Protein AF-A0A0S8IB74-F1 (afdb_monomer)

Solvent-accessible surface area (backbone atoms only — not comparable to full-atom values): 28590 Å² total; per-residue (Å²): 116,49,22,33,34,47,32,39,36,61,22,59,79,45,55,29,53,78,39,52,67,56,54,53,52,30,34,53,75,40,69,52,60,67,49,80,48,69,48,92,50,88,82,44,42,28,61,54,30,18,51,41,44,71,73,62,38,41,39,42,26,32,35,15,21,55,70,44,47,36,30,32,54,40,7,25,39,71,56,44,83,82,77,82,67,66,59,75,34,64,37,57,48,31,80,50,32,27,61,43,58,67,69,71,47,60,70,50,55,60,57,19,31,42,48,52,59,64,66,78,81,80,85,65,51,67,45,73,58,88,98,43,56,36,64,39,61,51,62,41,60,43,59,53,45,19,52,56,44,36,74,71,48,82,89,56,66,65,66,63,32,50,55,54,14,43,57,53,36,50,69,65,64,71,82,43,73,45,78,48,66,39,78,90,50,75,48,77,46,69,37,36,28,37,33,39,9,22,28,21,43,43,80,57,53,32,26,63,15,63,84,24,44,38,69,76,81,45,35,17,39,25,44,31,40,54,100,42,59,69,54,48,62,65,40,50,72,26,27,53,67,41,56,35,66,79,34,95,51,28,47,72,51,75,38,51,75,70,63,78,57,25,32,40,29,26,33,30,52,51,29,17,68,31,74,31,26,34,50,23,42,52,46,19,37,78,61,35,65,41,21,27,34,19,29,28,48,50,31,84,61,11,62,61,46,52,54,48,42,57,73,77,37,76,82,54,28,40,25,38,27,42,69,66,44,64,48,42,68,60,34,64,61,89,71,32,52,57,49,34,44,102,80,59,27,32,33,45,62,68,58,45,70,75,41,56,88,53,53,47,65,71,35,49,50,50,33,51,49,32,36,50,50,59,47,45,74,68,72,55,68,72,23,29,40,46,43,48,88,52,58,42,45,56,39,66,68,49,36,49,49,53,52,51,50,26,58,73,71,68,23,21,39,63,68,83,68,46,74,66,52,59,73,84,60,41,60,81,74,36,59,77,59,22,59,54,34,58,75,70,46,56,60,56,57,51,74,72,45,94,50,52,59,54,81,34,34,35,56,49,48,42,79,97,35,50,40,63,68,50,52,49,48,48,53,70,64,58,63,66,35,39,33,33,36,47,37,55,29,13,40,82,39,75,65,43,68,75,74,45,95,77,42,72,62,14,43,52,36,27,56,42,47,38,29,70,68,49,58,49,41,35,60,75,56,62,44,43,79,26,28,62,57,43,68,82,37,78,73,70,80,83,116

Radius of gyration: 29.4 Å; Cα contacts (8 Å, |Δi|>4): 1070; chains: 1; bounding box: 71×47×88 Å

pLDDT: mean 88.82, std 11.03, range [25.86, 98.81]

Nearest PDB structures (foldseek):
  2i5i-assembly1_A  TM=9.068E-01  e=2.191E-24  Enterococcus faecalis V583
  4wer-assembly1_A-2  TM=8.344E-01  e=2.782E-13  Enterococcus faecalis V583
  3t5p-assembly2_D  TM=8.132E-01  e=1.789E-13  Bacillus anthracis str. Sterne
  4wrr-assembly1_B  TM=8.168E-01  e=9.376E-13  Bacillus anthracis str. Sterne
  3s40-assembly5_B  TM=7.839E-01  e=1.922E-12  Bacillus anthracis str. Sterne

Structure (mmCIF, N/CA/C/O backbone):
data_AF-A0A0S8IB74-F1
#
_entry.id   AF-A0A0S8IB74-F1
#
loop_
_atom_site.group_PDB
_atom_site.id
_atom_site.type_symbol
_atom_site.label_atom_id
_atom_site.label_alt_id
_atom_site.label_comp_id
_atom_site.label_asym_id
_atom_site.label_entity_id
_atom_site.label_seq_id
_atom_site.pdbx_PDB_ins_code
_atom_site.Cartn_x
_atom_site.Cartn_y
_atom_site.Cartn_z
_atom_site.occupancy
_atom_site.B_iso_or_equiv
_atom_site.auth_seq_id
_atom_site.auth_comp_id
_atom_site.auth_asym_id
_atom_site.auth_atom_id
_atom_site.pdbx_PDB_model_num
ATOM 1 N N . MET A 1 1 ? -36.125 -7.338 5.557 1.00 63.91 1 MET A N 1
ATOM 2 C CA . MET A 1 1 ? -34.963 -7.997 6.182 1.00 63.91 1 MET A CA 1
ATOM 3 C C . MET A 1 1 ? -35.182 -7.928 7.674 1.00 63.91 1 MET A C 1
ATOM 5 O O . MET A 1 1 ? -35.582 -6.873 8.152 1.00 63.91 1 MET A O 1
ATOM 9 N N . THR A 1 2 ? -35.039 -9.052 8.365 1.00 90.50 2 THR A N 1
ATOM 10 C CA . THR A 1 2 ? -35.234 -9.134 9.815 1.00 90.50 2 THR A CA 1
ATOM 11 C C . THR A 1 2 ? -33.976 -8.607 10.505 1.00 90.50 2 THR A C 1
ATOM 13 O O . THR A 1 2 ? -32.862 -8.933 10.086 1.00 90.50 2 THR A O 1
ATOM 16 N N . ALA A 1 3 ? -34.134 -7.781 11.539 1.00 95.75 3 ALA A N 1
ATOM 17 C CA . ALA A 1 3 ? -33.002 -7.312 12.332 1.00 95.75 3 ALA A CA 1
ATOM 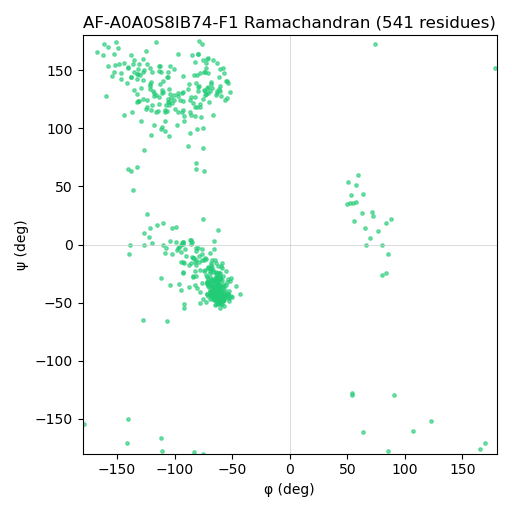18 C C . ALA A 1 3 ? -32.490 -8.434 13.251 1.00 95.75 3 ALA A C 1
ATOM 20 O O . ALA A 1 3 ? -33.287 -9.234 13.744 1.00 95.75 3 ALA A O 1
ATOM 21 N N . LYS A 1 4 ? -31.187 -8.478 13.547 1.00 97.62 4 LYS A N 1
ATOM 22 C CA . LYS A 1 4 ? -30.665 -9.319 14.640 1.00 97.62 4 LYS A CA 1
ATOM 23 C C . LYS A 1 4 ? -30.282 -8.441 15.816 1.00 97.62 4 LYS A C 1
ATOM 25 O O . LYS A 1 4 ? -29.470 -7.540 15.664 1.00 97.62 4 LYS A O 1
ATOM 30 N N . VAL A 1 5 ? -30.815 -8.720 16.996 1.00 97.69 5 VAL A N 1
ATOM 31 C CA . VAL A 1 5 ? -30.436 -8.050 18.241 1.00 97.69 5 VAL A CA 1
ATOM 32 C C . VAL A 1 5 ? -29.424 -8.918 18.973 1.00 97.69 5 VAL A C 1
ATOM 34 O O . VAL A 1 5 ? -29.765 -10.000 19.449 1.00 97.69 5 VAL A O 1
ATOM 37 N N . ILE A 1 6 ? -28.192 -8.425 19.090 1.00 96.75 6 ILE A N 1
ATOM 38 C CA . ILE A 1 6 ? -27.148 -9.027 19.918 1.00 96.75 6 ILE A CA 1
ATOM 39 C C . ILE A 1 6 ? -27.214 -8.367 21.294 1.00 96.75 6 ILE A C 1
ATOM 41 O O . ILE A 1 6 ? -26.858 -7.198 21.466 1.00 96.75 6 ILE A O 1
ATOM 45 N N . TYR A 1 7 ? -27.724 -9.101 22.278 1.00 94.19 7 TYR A N 1
ATOM 46 C CA . TYR A 1 7 ? -27.970 -8.583 23.616 1.00 94.19 7 TYR A CA 1
ATOM 47 C C . TYR A 1 7 ? -26.923 -9.074 24.618 1.00 94.19 7 TYR A C 1
ATOM 49 O O . TYR A 1 7 ? -26.769 -10.276 24.850 1.00 94.19 7 TYR A O 1
ATOM 57 N N . ASN A 1 8 ? -26.240 -8.123 25.263 1.00 87.81 8 ASN A N 1
ATOM 58 C CA . ASN A 1 8 ? -25.257 -8.405 26.301 1.00 87.81 8 ASN A CA 1
ATOM 59 C C . ASN A 1 8 ? -25.869 -8.242 27.710 1.00 87.81 8 ASN A C 1
ATOM 61 O O . ASN A 1 8 ? -25.974 -7.114 28.211 1.00 87.81 8 ASN A O 1
ATOM 65 N N . PRO A 1 9 ? -26.209 -9.337 28.419 1.00 81.25 9 PRO A N 1
ATOM 66 C CA . PRO A 1 9 ? -26.774 -9.246 29.765 1.00 81.25 9 PRO A CA 1
ATOM 67 C C . PRO A 1 9 ? -25.756 -8.750 30.804 1.00 81.25 9 PRO A C 1
ATOM 69 O O . PRO A 1 9 ? -26.146 -8.249 31.864 1.00 81.25 9 PRO A O 1
ATOM 72 N N . TYR A 1 10 ? -24.459 -8.857 30.505 1.00 74.50 10 TYR A N 1
ATOM 73 C CA . TYR A 1 10 ? -23.349 -8.446 31.363 1.00 74.50 10 TYR A CA 1
ATOM 74 C C . TYR A 1 10 ? -23.097 -6.933 31.325 1.00 74.50 10 TYR A C 1
ATOM 76 O O . TYR A 1 10 ? -22.429 -6.393 32.220 1.00 74.50 10 TYR A O 1
ATOM 84 N N . ALA A 1 11 ? -23.666 -6.225 30.343 1.00 66.19 11 ALA A N 1
ATOM 85 C CA . ALA A 1 11 ? -23.519 -4.784 30.210 1.00 66.19 11 ALA A CA 1
ATOM 86 C C . ALA A 1 11 ? -23.980 -4.038 31.479 1.00 66.19 11 ALA A C 1
ATOM 88 O O . ALA A 1 11 ? -24.857 -4.471 32.239 1.00 66.19 11 ALA A O 1
ATOM 89 N N . ALA A 1 12 ? -23.315 -2.913 31.755 1.00 62.88 12 ALA A N 1
ATOM 90 C CA . ALA A 1 12 ? -23.510 -2.123 32.971 1.00 62.88 12 ALA A CA 1
ATOM 91 C C . ALA A 1 12 ? -23.452 -2.950 34.279 1.00 62.88 12 ALA A C 1
ATOM 93 O O . ALA A 1 12 ? -24.154 -2.632 35.242 1.00 62.88 12 ALA A O 1
ATOM 94 N N . ARG A 1 13 ? -22.595 -3.986 34.333 1.00 60.03 13 ARG A N 1
ATOM 95 C CA . ARG A 1 13 ? -22.435 -4.919 35.468 1.00 60.03 13 ARG A CA 1
ATOM 96 C C . ARG A 1 13 ? -23.723 -5.655 35.819 1.00 60.03 13 ARG A C 1
ATOM 98 O O . ARG A 1 13 ? -24.206 -5.531 36.944 1.00 60.03 13 ARG A O 1
ATOM 105 N N . TRP A 1 14 ? -24.270 -6.406 34.870 1.00 60.03 14 TRP A N 1
ATOM 106 C CA . TRP A 1 14 ? -25.492 -7.201 35.059 1.00 60.03 14 TRP A CA 1
ATOM 107 C C . TRP A 1 14 ? -26.770 -6.389 35.291 1.00 60.03 14 TRP A C 1
ATOM 109 O O . TRP A 1 14 ? -27.846 -6.963 35.443 1.00 60.03 14 TRP A O 1
ATOM 119 N N . ASN A 1 15 ? -26.695 -5.053 35.309 1.00 62.41 15 ASN A N 1
ATOM 120 C CA . ASN A 1 15 ? -27.904 -4.235 35.318 1.00 62.41 15 ASN A CA 1
ATOM 121 C C . ASN A 1 15 ? -28.660 -4.392 33.998 1.00 62.41 15 ASN A C 1
ATOM 123 O O . ASN A 1 15 ? -29.887 -4.344 34.013 1.00 62.41 15 ASN A O 1
ATOM 127 N N . ALA A 1 16 ? -27.944 -4.634 32.891 1.00 67.06 16 ALA A N 1
ATOM 128 C CA . ALA A 1 16 ? -28.565 -4.931 31.613 1.00 67.06 16 ALA A CA 1
ATOM 129 C C . ALA A 1 16 ? -29.456 -6.170 31.699 1.00 67.06 16 ALA A C 1
ATOM 131 O O . ALA A 1 16 ? -30.579 -6.062 31.227 1.00 67.06 16 ALA A O 1
ATOM 132 N N . LEU A 1 17 ? -29.045 -7.259 32.375 1.00 66.81 17 LEU A N 1
ATOM 133 C CA . LEU A 1 17 ? -29.820 -8.508 32.539 1.00 66.81 17 LEU A CA 1
ATOM 134 C C . LEU A 1 17 ? -31.289 -8.282 32.948 1.00 66.81 17 LEU A C 1
ATOM 136 O O . LEU A 1 17 ? -32.179 -9.003 32.509 1.00 66.81 17 LEU A O 1
ATOM 140 N N . ARG A 1 18 ? -31.567 -7.267 33.777 1.00 71.88 18 ARG A N 1
ATOM 141 C CA . ARG A 1 18 ? -32.933 -6.939 34.235 1.00 71.88 18 ARG A CA 1
ATOM 142 C C . ARG A 1 18 ? -33.729 -6.069 33.257 1.00 71.88 18 ARG A C 1
ATOM 144 O O . ARG A 1 18 ? -34.929 -5.904 33.442 1.00 71.88 18 ARG A O 1
ATOM 151 N N . ARG A 1 19 ? -33.066 -5.510 32.244 1.00 83.06 19 ARG A N 1
ATOM 152 C CA . ARG A 1 19 ? -33.608 -4.594 31.229 1.00 83.06 19 ARG A CA 1
ATOM 153 C C . ARG A 1 19 ? -33.952 -5.284 29.908 1.00 83.06 19 ARG A C 1
ATOM 155 O O . ARG A 1 19 ? -34.399 -4.612 28.989 1.00 83.06 19 ARG A O 1
ATOM 162 N N . LYS A 1 20 ? -33.795 -6.609 29.790 1.00 88.56 20 LYS A N 1
ATOM 163 C CA . LYS A 1 20 ? -34.242 -7.348 28.595 1.00 88.56 20 LYS A CA 1
ATOM 164 C C . LYS A 1 20 ? -35.719 -7.080 28.243 1.00 88.56 20 LYS A C 1
ATOM 166 O O . LYS A 1 20 ? -35.965 -6.731 27.092 1.00 88.56 20 LYS A O 1
ATOM 171 N N . PRO A 1 21 ? -36.676 -7.109 29.199 1.00 91.12 21 PRO A N 1
ATOM 172 C CA . PRO A 1 21 ? -38.074 -6.805 28.884 1.00 91.12 21 PRO A CA 1
ATOM 173 C C . PRO A 1 21 ? -38.273 -5.376 28.365 1.00 91.12 21 PRO A C 1
ATOM 175 O O . PRO A 1 21 ? -39.120 -5.140 27.514 1.00 91.12 21 PRO A O 1
ATOM 178 N N . GLU A 1 22 ? -37.475 -4.423 28.858 1.00 91.19 22 GLU A N 1
ATOM 179 C CA . GLU A 1 22 ? -37.496 -3.029 28.402 1.00 91.19 22 GLU A CA 1
ATOM 180 C C . GLU A 1 22 ? -37.019 -2.930 26.946 1.00 91.19 22 GLU A C 1
ATOM 182 O O . GLU A 1 22 ? -37.673 -2.280 26.136 1.00 91.19 22 GLU A O 1
ATOM 187 N N . VAL A 1 23 ? -35.933 -3.625 26.584 1.00 93.31 23 VAL A N 1
ATOM 188 C CA . VAL A 1 23 ? -35.436 -3.709 25.198 1.00 93.31 23 VAL A CA 1
ATOM 189 C C . VAL A 1 23 ? -36.494 -4.308 24.27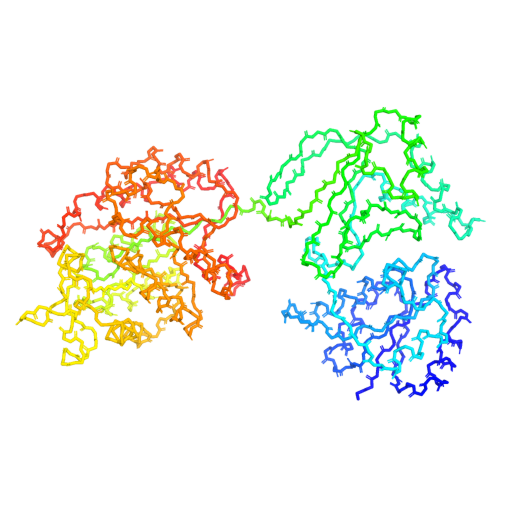0 1.00 93.31 23 VAL A C 1
ATOM 191 O O . VAL A 1 23 ? -36.826 -3.703 23.252 1.00 93.31 23 VAL A O 1
ATOM 194 N N . GLU A 1 24 ? -37.061 -5.458 24.641 1.00 94.19 24 GLU A N 1
ATOM 195 C CA . GLU A 1 24 ? -38.071 -6.157 23.838 1.00 94.19 24 GLU A CA 1
ATOM 196 C C . GLU A 1 24 ? -39.330 -5.305 23.643 1.00 94.19 24 GLU A C 1
ATOM 198 O O . GLU A 1 24 ? -39.788 -5.138 22.511 1.00 94.19 24 GLU A O 1
ATOM 203 N N . GLN A 1 25 ? -39.847 -4.711 24.726 1.00 94.25 25 GLN A N 1
ATOM 204 C CA . GLN A 1 25 ? -41.012 -3.825 24.690 1.00 94.25 25 GLN A CA 1
ATOM 205 C C . GLN A 1 25 ? -40.764 -2.619 23.784 1.00 94.25 25 GLN A C 1
ATOM 207 O O . GLN A 1 25 ? -41.651 -2.202 23.041 1.00 94.25 25 GLN A O 1
ATOM 212 N N . THR A 1 26 ? -39.560 -2.058 23.838 1.00 95.81 26 THR A N 1
ATOM 213 C CA . THR A 1 26 ? -39.219 -0.856 23.086 1.00 95.81 26 THR A CA 1
ATOM 214 C C . THR A 1 26 ? -39.086 -1.137 21.588 1.00 95.81 26 THR A C 1
ATOM 216 O O . THR A 1 26 ? -39.618 -0.385 20.772 1.00 95.81 26 THR A O 1
ATOM 219 N N . LEU A 1 27 ? -38.445 -2.248 21.215 1.00 96.00 27 LEU A N 1
ATOM 220 C CA . LEU A 1 27 ? -38.356 -2.696 19.821 1.00 96.00 27 LEU A CA 1
ATOM 221 C C . LEU A 1 27 ? -39.739 -3.030 19.242 1.00 96.00 27 LEU A C 1
ATOM 223 O O . LEU A 1 27 ? -40.054 -2.624 18.123 1.00 96.00 27 LEU A O 1
ATOM 227 N N . GLN A 1 28 ? -40.589 -3.704 20.025 1.00 95.31 28 GLN A N 1
ATOM 228 C CA . GLN A 1 28 ? -41.974 -4.004 19.644 1.00 95.31 28 GLN A CA 1
ATOM 229 C C . GLN A 1 28 ? -42.799 -2.727 19.458 1.00 95.31 28 GLN A C 1
ATOM 231 O O . GLN A 1 28 ? -43.502 -2.587 18.461 1.00 95.31 28 GLN A O 1
ATOM 236 N N . ALA A 1 29 ? -42.687 -1.767 20.382 1.00 95.31 29 ALA A N 1
ATOM 237 C CA . ALA A 1 29 ? -43.378 -0.483 20.286 1.00 95.31 29 ALA A CA 1
ATOM 238 C C . ALA A 1 29 ? -42.916 0.352 19.079 1.00 95.31 29 ALA A C 1
ATOM 240 O O . ALA A 1 29 ? -43.699 1.135 18.543 1.00 95.31 29 ALA A O 1
ATOM 241 N N . ALA A 1 30 ? -41.666 0.178 18.640 1.00 95.75 30 ALA A N 1
ATOM 242 C CA . ALA A 1 30 ? -41.127 0.792 17.430 1.00 95.75 30 ALA A CA 1
ATOM 243 C C . ALA A 1 30 ? -41.498 0.039 16.135 1.00 95.75 30 ALA A C 1
ATOM 245 O O . ALA A 1 30 ? -41.195 0.530 15.050 1.00 95.75 30 ALA A O 1
ATOM 246 N N . GLY A 1 31 ? -42.158 -1.124 16.226 1.00 95.19 31 GLY A N 1
ATOM 247 C CA . GLY A 1 31 ? -42.571 -1.922 15.068 1.00 95.19 31 GLY A CA 1
ATOM 248 C C . GLY A 1 31 ? -41.418 -2.623 14.346 1.00 95.19 31 GLY A C 1
ATOM 249 O O . GLY A 1 31 ? -41.533 -2.905 13.156 1.00 95.19 31 GLY A O 1
ATOM 250 N N . ILE A 1 32 ? -40.304 -2.880 15.036 1.00 95.50 32 ILE A N 1
ATOM 251 C CA . ILE A 1 32 ? -39.141 -3.557 14.454 1.00 95.50 32 ILE A CA 1
ATOM 252 C C . ILE A 1 32 ? -39.385 -5.068 14.482 1.00 95.50 32 ILE A C 1
ATOM 254 O O . ILE A 1 32 ? -39.664 -5.635 15.536 1.00 95.50 32 ILE A O 1
ATOM 258 N N . GLU A 1 33 ? -39.246 -5.726 13.332 1.00 95.25 33 GLU A N 1
ATOM 259 C CA . GLU A 1 33 ? -39.179 -7.185 13.244 1.00 95.25 33 GLU A CA 1
ATOM 260 C C . GLU A 1 33 ? -37.743 -7.635 13.538 1.00 95.25 33 GLU A C 1
ATOM 262 O O . GLU A 1 33 ? -36.809 -7.254 12.824 1.00 95.25 33 GLU A O 1
ATOM 267 N N . TYR A 1 34 ? -37.553 -8.417 14.602 1.00 96.25 34 TYR A N 1
ATOM 268 C CA . TYR A 1 34 ? -36.227 -8.827 15.049 1.00 96.25 34 TYR A CA 1
ATOM 269 C C . TYR A 1 34 ? -36.174 -10.273 15.533 1.00 96.25 34 TYR A C 1
ATOM 271 O O . TYR A 1 34 ? -37.144 -10.805 16.070 1.00 96.25 34 TYR A O 1
ATOM 279 N N . ASP A 1 35 ? -34.986 -10.857 15.410 1.00 96.75 35 ASP A N 1
ATOM 280 C CA . ASP A 1 35 ? -34.553 -12.027 16.165 1.00 96.75 35 ASP A CA 1
ATOM 281 C C . ASP A 1 35 ? -33.560 -11.581 17.248 1.00 96.75 35 ASP A C 1
ATOM 283 O O . ASP A 1 35 ? -32.666 -10.779 16.976 1.00 96.75 35 ASP A O 1
ATOM 287 N N . LEU A 1 36 ? -33.724 -12.053 18.484 1.00 96.25 36 LEU A N 1
ATOM 288 C CA . LEU A 1 36 ? -32.892 -11.656 19.620 1.00 96.25 36 LEU A CA 1
ATOM 289 C C . LEU A 1 36 ? -32.075 -12.840 20.109 1.00 96.25 36 LEU A C 1
ATOM 291 O O . LEU A 1 36 ? -32.620 -13.826 20.605 1.00 96.25 36 LEU A O 1
ATOM 295 N N . VAL A 1 37 ? -30.756 -12.671 20.087 1.00 95.19 37 VAL A N 1
ATOM 296 C CA . VAL A 1 37 ? -29.816 -13.597 20.709 1.00 95.19 37 VAL A CA 1
ATOM 297 C C . VAL A 1 37 ? -29.163 -12.943 21.919 1.00 95.19 37 VAL A C 1
ATOM 299 O O . VAL A 1 37 ? -28.741 -11.786 21.897 1.00 95.19 37 VAL A O 1
ATOM 302 N N . GLN A 1 38 ? -29.124 -13.689 23.017 1.00 93.44 38 GLN A N 1
ATOM 303 C CA . GLN A 1 38 ? -28.502 -13.263 24.260 1.00 93.44 38 GLN A CA 1
ATOM 304 C C . GLN A 1 38 ? -27.166 -13.980 24.420 1.00 93.44 38 GLN A C 1
ATOM 306 O O . GLN A 1 38 ? -27.126 -15.204 24.362 1.00 93.44 38 GLN A O 1
ATOM 311 N N . SER A 1 39 ? -26.109 -13.219 24.695 1.00 89.81 39 SER A N 1
ATOM 312 C CA . SER A 1 39 ? -24.796 -13.784 25.010 1.00 89.81 39 SER A CA 1
ATOM 313 C C . SER A 1 39 ? -24.847 -14.585 26.315 1.00 89.81 39 SER A C 1
ATOM 315 O O . SER A 1 39 ? -25.303 -14.065 27.341 1.00 89.81 39 SER A O 1
ATOM 317 N N . GLU A 1 40 ? -24.358 -15.824 26.306 1.00 86.00 40 GLU A N 1
ATOM 318 C CA . GLU A 1 40 ? -24.198 -16.643 27.512 1.00 86.00 40 GLU A CA 1
ATOM 319 C C . GLU A 1 40 ? -22.892 -16.329 28.226 1.00 86.00 40 GLU A C 1
ATOM 321 O O . GLU A 1 40 ? -22.834 -16.443 29.446 1.00 86.00 40 GLU A O 1
ATOM 326 N N . THR A 1 41 ? -21.871 -15.872 27.506 1.00 82.44 41 THR A N 1
ATOM 327 C CA . THR A 1 41 ? -20.594 -15.414 28.061 1.00 82.44 41 THR A CA 1
ATOM 328 C C . THR A 1 41 ? -20.155 -14.103 27.392 1.00 82.44 41 THR A C 1
ATOM 330 O O . THR A 1 41 ? -20.663 -13.773 26.319 1.00 82.44 41 THR A O 1
ATOM 333 N N . PRO A 1 42 ? -19.273 -13.289 28.007 1.00 72.38 42 PRO A N 1
ATOM 334 C CA . PRO A 1 42 ? -18.827 -12.028 27.402 1.00 72.38 42 PRO A CA 1
ATOM 335 C C . PRO A 1 42 ? -18.116 -12.188 26.048 1.00 72.38 42 PRO A C 1
ATOM 337 O O . PRO A 1 42 ? -18.219 -11.315 25.203 1.00 72.38 42 PRO A O 1
ATOM 340 N N . ASP A 1 43 ? -17.433 -13.307 25.832 1.00 80.62 43 ASP A N 1
ATOM 341 C CA . ASP A 1 43 ? -16.600 -13.606 24.662 1.00 80.62 43 ASP A CA 1
ATOM 342 C C . ASP A 1 43 ? -17.378 -14.043 23.407 1.00 80.62 43 ASP A C 1
ATOM 344 O O . ASP A 1 43 ? -16.808 -14.076 22.323 1.00 80.62 43 ASP A O 1
ATOM 348 N N . GLN A 1 44 ? -18.681 -14.318 23.512 1.00 93.12 44 GLN A N 1
ATOM 349 C CA . GLN A 1 44 ? -19.496 -14.809 22.388 1.00 93.12 44 GLN A CA 1
ATOM 350 C C . GLN A 1 44 ? -19.989 -13.720 21.425 1.00 93.12 44 GLN A C 1
ATOM 352 O O . GLN A 1 44 ? -20.493 -14.033 20.349 1.00 93.12 44 GLN A O 1
ATOM 357 N N . ILE A 1 45 ? -19.903 -12.441 21.795 1.00 95.06 45 ILE A N 1
ATOM 358 C CA . ILE A 1 45 ? -20.592 -11.360 21.068 1.00 95.06 45 ILE A CA 1
ATOM 359 C C . ILE A 1 45 ? -20.071 -11.208 19.637 1.00 95.06 45 ILE A C 1
ATOM 361 O O . ILE A 1 45 ? -20.868 -11.003 18.720 1.00 95.06 45 ILE A O 1
ATOM 365 N N . VAL A 1 46 ? -18.759 -11.364 19.447 1.00 95.50 46 VAL A N 1
ATOM 366 C CA . VAL A 1 46 ? -18.112 -11.294 18.131 1.00 95.50 46 VAL A CA 1
ATOM 367 C C . VAL A 1 46 ? -18.638 -12.401 17.213 1.00 95.50 46 VAL A C 1
ATOM 369 O O . VAL A 1 46 ? -19.115 -12.113 16.118 1.00 95.50 46 VAL A O 1
ATOM 372 N N . ASP A 1 47 ? -18.632 -13.648 17.685 1.00 95.88 47 ASP A N 1
ATOM 373 C CA . ASP A 1 47 ? -19.037 -14.815 16.892 1.00 95.88 47 ASP A CA 1
ATOM 374 C C . ASP A 1 47 ? -20.541 -14.792 16.565 1.00 95.88 47 ASP A C 1
ATOM 376 O O . ASP A 1 47 ? -20.964 -15.163 15.466 1.00 95.88 47 ASP A O 1
ATOM 380 N N . LEU A 1 48 ? -21.367 -14.305 17.500 1.00 97.00 48 LEU A N 1
ATOM 381 C CA . LEU A 1 48 ? -22.805 -14.119 17.290 1.00 97.00 48 LEU A CA 1
ATOM 382 C C . LEU A 1 48 ? -23.096 -13.061 16.218 1.00 97.00 48 LEU A C 1
ATOM 384 O O . LEU A 1 48 ? -23.982 -13.261 15.384 1.00 97.00 48 LEU A O 1
ATOM 388 N N . ALA A 1 49 ? -22.368 -11.943 16.236 1.00 96.75 49 ALA A N 1
ATOM 389 C CA . ALA A 1 49 ? -22.513 -10.886 15.241 1.00 96.75 49 ALA A CA 1
ATOM 390 C C . ALA A 1 49 ? -22.018 -11.333 13.857 1.00 96.75 49 ALA A C 1
ATOM 392 O O . ALA A 1 49 ? -22.709 -11.090 12.868 1.00 96.75 49 ALA A O 1
ATOM 393 N N . GLU A 1 50 ? -20.884 -12.039 13.794 1.00 95.88 50 GLU A N 1
ATOM 394 C CA . GLU A 1 50 ? -20.368 -12.619 12.550 1.00 95.88 50 GLU A CA 1
ATOM 395 C C . GLU A 1 50 ? -21.382 -13.583 11.927 1.00 95.88 50 GLU A C 1
ATOM 397 O O . GLU A 1 50 ? -21.740 -13.450 10.756 1.00 95.88 50 GLU A O 1
ATOM 402 N N . THR A 1 51 ? -21.892 -14.528 12.722 1.00 96.56 51 THR A N 1
ATOM 403 C CA . THR A 1 51 ? -22.872 -15.517 12.257 1.00 96.56 51 THR A CA 1
ATOM 404 C C . THR A 1 51 ? -24.127 -14.829 11.726 1.00 96.56 51 THR A C 1
ATOM 406 O O . THR A 1 51 ? -24.569 -15.119 10.617 1.00 96.56 51 THR A O 1
ATOM 409 N N . ALA A 1 52 ? -24.667 -13.860 12.469 1.00 96.31 52 ALA A N 1
ATOM 410 C CA . ALA A 1 52 ? -25.861 -13.133 12.056 1.00 96.31 52 ALA A CA 1
ATOM 411 C C . ALA A 1 52 ? -25.660 -12.336 10.756 1.00 96.31 52 ALA A C 1
ATOM 413 O O . ALA A 1 52 ? -26.561 -12.294 9.918 1.00 96.31 52 ALA A O 1
ATOM 414 N N . ALA A 1 53 ? -24.489 -11.726 10.567 1.00 94.44 53 ALA A N 1
ATOM 415 C CA . ALA A 1 53 ? -24.158 -11.037 9.324 1.00 94.44 53 ALA A CA 1
ATOM 416 C C . ALA A 1 53 ? -24.080 -12.014 8.141 1.00 94.44 53 ALA A C 1
ATOM 418 O O . ALA A 1 53 ? -24.700 -11.768 7.107 1.00 94.44 53 ALA A O 1
ATOM 419 N N . ARG A 1 54 ? -23.402 -13.160 8.308 1.00 94.00 54 ARG A N 1
ATOM 420 C CA . ARG A 1 54 ? -23.311 -14.210 7.274 1.00 94.00 54 ARG A CA 1
ATOM 421 C C . ARG A 1 54 ? -24.670 -14.830 6.930 1.00 94.00 54 ARG A C 1
ATOM 423 O O . ARG A 1 54 ? -24.892 -15.223 5.790 1.00 94.00 54 ARG A O 1
ATOM 430 N N . GLU A 1 55 ? -25.588 -14.887 7.891 1.00 94.38 55 GLU A N 1
ATOM 431 C CA . GLU A 1 55 ? -26.977 -15.327 7.693 1.00 94.38 55 GLU A CA 1
ATOM 432 C C . GLU A 1 55 ? -27.866 -14.271 7.002 1.00 94.38 55 GLU A C 1
ATOM 434 O O . GLU A 1 55 ? -29.026 -14.549 6.693 1.00 94.38 55 GLU A O 1
ATOM 439 N N . GLY A 1 56 ? -27.346 -13.068 6.733 1.00 92.81 56 GLY A N 1
ATOM 440 C CA . GLY A 1 56 ? -28.048 -12.013 5.997 1.00 92.81 56 GLY A CA 1
ATOM 441 C C . GLY A 1 56 ? -28.991 -11.152 6.843 1.00 92.81 56 GLY A C 1
ATOM 442 O O . GLY A 1 56 ? -29.872 -10.483 6.293 1.00 92.81 56 GLY A O 1
ATOM 443 N N . PHE A 1 57 ? -28.841 -11.146 8.173 1.00 95.88 57 PHE A N 1
ATOM 444 C CA . PHE A 1 57 ? -29.608 -10.239 9.031 1.00 95.88 57 PHE A CA 1
ATOM 445 C C . PHE A 1 57 ? -29.176 -8.785 8.825 1.00 95.88 57 PHE A C 1
ATOM 447 O O . PHE A 1 57 ? -27.991 -8.474 8.715 1.00 95.88 57 PHE A O 1
ATOM 454 N N . SER A 1 58 ? -30.148 -7.869 8.802 1.00 92.94 58 SER A N 1
ATOM 455 C CA . SER A 1 58 ? -29.877 -6.441 8.625 1.00 92.94 58 SER A CA 1
ATOM 456 C C . SER A 1 58 ? -31.049 -5.582 9.119 1.00 92.94 58 SER A C 1
ATOM 458 O O . SER A 1 58 ? -32.184 -5.813 8.687 1.00 92.94 58 SER A O 1
ATOM 460 N N . PRO A 1 59 ? -30.815 -4.578 9.987 1.00 95.81 59 PRO A N 1
ATOM 461 C CA . PRO A 1 59 ? -29.541 -4.260 10.640 1.00 95.81 59 PRO A CA 1
ATOM 462 C C . PRO A 1 59 ? -29.147 -5.284 11.716 1.00 95.81 59 PRO A C 1
ATOM 464 O O . PRO A 1 59 ? -30.000 -5.985 12.270 1.00 95.81 59 PRO A O 1
ATOM 467 N N . ILE A 1 60 ? -27.860 -5.312 12.067 1.00 97.81 60 ILE A N 1
ATOM 468 C CA . ILE A 1 60 ? -27.407 -5.914 13.328 1.00 97.81 60 ILE A CA 1
ATOM 469 C C . ILE A 1 60 ? -27.511 -4.837 14.412 1.00 97.81 60 ILE A C 1
ATOM 471 O O . ILE A 1 60 ? -26.989 -3.738 14.258 1.00 97.81 60 ILE A O 1
ATOM 475 N N . ILE A 1 61 ? -28.229 -5.115 15.496 1.00 98.00 61 ILE A N 1
ATOM 476 C CA . ILE A 1 61 ? -28.510 -4.186 16.593 1.00 98.00 61 ILE A CA 1
ATOM 477 C C . ILE A 1 61 ? -27.706 -4.617 17.822 1.00 98.00 61 ILE A C 1
ATOM 479 O O . ILE A 1 61 ? -27.979 -5.659 18.417 1.00 98.00 61 ILE A O 1
ATOM 483 N N . ALA A 1 62 ? -26.753 -3.791 18.244 1.00 97.12 62 ALA A N 1
ATOM 484 C CA . ALA A 1 62 ? -25.980 -3.996 19.460 1.00 97.12 62 ALA A CA 1
ATOM 485 C C . ALA A 1 62 ? -26.721 -3.417 20.678 1.00 97.12 62 ALA A C 1
ATOM 487 O O . ALA A 1 62 ? -26.854 -2.198 20.829 1.00 97.12 62 ALA A O 1
ATOM 488 N N . ALA A 1 63 ? -27.198 -4.288 21.570 1.00 95.88 63 ALA A N 1
ATOM 489 C CA . ALA A 1 63 ? -27.863 -3.904 22.813 1.00 95.88 63 ALA A CA 1
ATOM 490 C C . ALA A 1 63 ? -26.925 -4.112 24.009 1.00 95.88 63 ALA A C 1
ATOM 492 O O . ALA A 1 63 ? -26.842 -5.199 24.590 1.00 95.88 63 ALA A O 1
ATOM 493 N N . GLY A 1 64 ? -26.208 -3.050 24.383 1.00 92.69 64 GLY A N 1
ATOM 494 C CA . GLY A 1 64 ? -25.126 -3.120 25.363 1.00 92.69 64 GLY A CA 1
ATOM 495 C C . GLY A 1 64 ? -24.467 -1.770 25.643 1.00 92.69 64 GLY A C 1
ATOM 496 O O . GLY A 1 64 ? -25.099 -0.724 25.533 1.00 92.69 64 GLY A O 1
ATOM 497 N N . GLY A 1 65 ? -23.208 -1.801 26.078 1.00 89.88 65 GLY A N 1
ATOM 498 C CA . GLY A 1 65 ? -22.367 -0.602 26.203 1.00 89.88 65 GLY A CA 1
ATOM 499 C C . GLY A 1 65 ? -21.224 -0.613 25.192 1.00 89.88 65 GLY A C 1
ATOM 500 O O . GLY A 1 65 ? -21.196 -1.475 24.322 1.00 89.88 65 GLY A O 1
ATOM 501 N N . ASP A 1 66 ? -20.245 0.271 25.380 1.00 88.56 66 ASP A N 1
ATOM 502 C CA . ASP A 1 66 ? -19.132 0.490 24.438 1.00 88.56 66 ASP A CA 1
ATOM 503 C C . ASP A 1 66 ? -18.411 -0.805 24.026 1.00 88.56 66 ASP A C 1
ATOM 505 O O . ASP A 1 66 ? -18.221 -1.058 22.843 1.00 88.56 66 ASP A O 1
ATOM 509 N N . GLY A 1 67 ? -18.119 -1.696 24.983 1.00 88.31 67 GLY A N 1
ATOM 510 C CA . GLY A 1 67 ? -17.502 -2.994 24.672 1.00 88.31 67 GLY A CA 1
ATOM 511 C C . GLY A 1 67 ? -18.359 -3.881 23.761 1.00 88.31 67 GLY A C 1
ATOM 512 O O . GLY A 1 67 ? -17.835 -4.524 22.866 1.00 88.31 67 GLY A O 1
ATOM 513 N N . THR A 1 68 ? -19.685 -3.854 23.929 1.00 93.00 68 THR A N 1
ATOM 514 C CA . THR A 1 68 ? -20.616 -4.605 23.067 1.00 93.00 68 THR A CA 1
ATOM 515 C C . THR A 1 68 ? -20.679 -4.020 21.664 1.00 93.00 68 THR A C 1
ATOM 517 O O . THR A 1 68 ? -20.805 -4.774 20.708 1.00 93.00 68 THR A O 1
ATOM 520 N N . PHE A 1 69 ? -20.594 -2.694 21.526 1.00 94.56 69 PHE A N 1
ATOM 521 C CA . PHE A 1 69 ? -20.561 -2.053 20.211 1.00 94.56 69 PHE A CA 1
ATOM 522 C C . PHE A 1 69 ? -19.294 -2.467 19.461 1.00 94.56 69 PHE A C 1
ATOM 524 O O . PHE A 1 69 ? -19.397 -2.981 18.350 1.00 94.56 69 PHE A O 1
ATOM 531 N N . GLY A 1 70 ? -18.132 -2.374 20.117 1.00 93.69 70 GLY A N 1
ATOM 532 C CA . GLY A 1 70 ? -16.856 -2.810 19.551 1.00 93.69 70 GLY A CA 1
ATOM 533 C C . GLY A 1 70 ? -16.832 -4.296 19.178 1.00 93.69 70 GLY A C 1
ATOM 534 O O . GLY A 1 70 ? -16.388 -4.647 18.088 1.00 93.69 70 GLY A O 1
ATOM 535 N N . GLU A 1 71 ? -17.348 -5.183 20.032 1.00 95.44 71 GLU A N 1
ATOM 536 C CA . GLU A 1 71 ? -17.414 -6.623 19.740 1.00 95.44 71 GLU A CA 1
ATOM 537 C C . GLU A 1 71 ? -18.338 -6.936 18.554 1.00 95.44 71 GLU A C 1
ATOM 539 O O . GLU A 1 71 ? -17.968 -7.725 17.686 1.00 95.44 71 GLU A O 1
ATOM 544 N N . VAL A 1 72 ? -19.504 -6.284 18.464 1.00 96.56 72 VAL A N 1
ATOM 545 C CA . VAL A 1 72 ? -20.402 -6.447 17.310 1.00 96.56 72 VAL A CA 1
ATOM 546 C C . VAL A 1 72 ? -19.738 -5.940 16.031 1.00 96.56 72 VAL A C 1
ATOM 548 O O . VAL A 1 72 ? -19.770 -6.644 15.027 1.00 96.56 72 VAL A O 1
ATOM 551 N N . VAL A 1 73 ? -19.087 -4.772 16.062 1.00 96.00 73 VAL A N 1
ATOM 552 C CA . VAL A 1 73 ? -18.344 -4.227 14.910 1.00 96.00 73 VAL A CA 1
ATOM 553 C C . VAL A 1 73 ? -17.239 -5.184 14.452 1.00 96.00 73 VAL A C 1
ATOM 555 O O . VAL A 1 73 ? -17.096 -5.415 13.255 1.00 96.00 73 VAL A O 1
ATOM 558 N N . ASN A 1 74 ? -16.504 -5.803 15.379 1.00 95.50 74 ASN A N 1
ATOM 559 C CA . ASN A 1 74 ? -15.499 -6.810 15.027 1.00 95.50 74 ASN A CA 1
ATOM 560 C C . ASN A 1 74 ? -16.127 -8.073 14.419 1.00 95.50 74 ASN A C 1
ATOM 562 O O . ASN A 1 74 ? -15.556 -8.641 13.494 1.00 95.50 74 ASN A O 1
ATOM 566 N N . GLY A 1 75 ? -17.301 -8.505 14.889 1.00 95.44 75 GLY A N 1
ATOM 567 C CA . GLY A 1 75 ? -18.019 -9.635 14.291 1.00 95.44 75 GLY A CA 1
ATOM 568 C C . GLY A 1 75 ? -18.477 -9.341 12.863 1.00 95.44 75 GLY A C 1
ATOM 569 O O . GLY A 1 75 ? -18.281 -10.160 11.967 1.00 95.44 75 GLY A O 1
ATOM 570 N N . LEU A 1 76 ? -18.999 -8.135 12.626 1.00 95.38 76 LEU A N 1
ATOM 571 C CA . LEU A 1 76 ? -19.325 -7.662 11.280 1.00 95.38 76 LEU A CA 1
ATOM 572 C C . LEU A 1 76 ? -18.082 -7.633 10.374 1.00 95.38 76 LEU A C 1
ATOM 574 O O . LEU A 1 76 ? -18.138 -8.127 9.253 1.00 95.38 76 LEU A O 1
ATOM 578 N N . HIS A 1 77 ? -16.951 -7.127 10.875 1.00 93.56 77 HIS A N 1
ATOM 579 C CA . HIS A 1 77 ? -15.690 -7.075 10.126 1.00 93.56 77 HIS A CA 1
ATOM 580 C C . HIS A 1 77 ? -15.114 -8.462 9.804 1.00 93.56 77 HIS A C 1
ATOM 582 O O . HIS A 1 77 ? -14.479 -8.653 8.772 1.00 93.56 77 HIS A O 1
ATOM 588 N N . ARG A 1 78 ? -15.337 -9.465 10.661 1.00 92.44 78 ARG A N 1
ATOM 589 C CA . ARG A 1 78 ? -14.963 -10.854 10.350 1.00 92.44 78 ARG A CA 1
ATOM 590 C C . ARG A 1 78 ? -15.849 -11.471 9.274 1.00 92.44 78 ARG A C 1
ATOM 592 O O . ARG A 1 78 ? -15.367 -12.291 8.493 1.00 92.44 78 ARG A O 1
ATOM 599 N N . ALA A 1 79 ? -17.130 -11.102 9.240 1.00 90.88 79 ALA A N 1
ATOM 600 C CA . ALA A 1 79 ? -18.059 -11.583 8.224 1.00 90.88 79 ALA A CA 1
ATOM 601 C C . ALA A 1 79 ? -17.682 -11.070 6.828 1.00 90.88 79 ALA A C 1
ATOM 603 O O . ALA A 1 79 ? -17.761 -11.843 5.870 1.00 90.88 79 ALA A O 1
ATOM 604 N N . ASP A 1 80 ? -17.236 -9.815 6.752 1.00 85.88 80 ASP A N 1
ATOM 605 C CA . ASP A 1 80 ? -16.798 -9.150 5.531 1.00 85.88 80 ASP A CA 1
ATOM 606 C C . ASP A 1 80 ? -15.609 -8.216 5.818 1.00 85.88 80 ASP A C 1
ATOM 608 O O . ASP A 1 80 ? -15.742 -7.207 6.516 1.00 85.88 80 ASP A O 1
ATOM 612 N N . GLN A 1 81 ? -14.430 -8.578 5.305 1.00 74.00 81 GLN A N 1
ATOM 613 C CA . GLN A 1 81 ? -13.211 -7.781 5.472 1.00 74.00 81 GLN A CA 1
ATOM 614 C C . GLN A 1 81 ? -13.072 -6.691 4.403 1.00 74.00 81 GLN A C 1
ATOM 616 O O . GLN A 1 81 ? -12.276 -5.771 4.595 1.00 74.00 81 GLN A O 1
ATOM 621 N N . GLU A 1 82 ? -13.837 -6.778 3.311 1.00 60.53 82 GLU A N 1
ATOM 622 C CA . GLU A 1 82 ? -13.701 -5.929 2.132 1.00 60.53 82 GLU A CA 1
ATOM 623 C C . GLU A 1 82 ? -15.005 -5.162 1.882 1.00 60.53 82 GLU A C 1
ATOM 625 O O . GLU A 1 82 ? -15.927 -5.627 1.222 1.00 60.53 82 GLU A O 1
ATOM 630 N N . GLY A 1 83 ? -15.076 -3.931 2.398 1.00 65.62 83 GLY A N 1
ATOM 631 C CA . GLY A 1 83 ? -16.159 -3.000 2.087 1.00 65.62 83 GLY A CA 1
ATOM 632 C C . GLY A 1 83 ? -16.938 -2.505 3.303 1.00 65.62 83 GLY A C 1
ATOM 633 O O . GLY A 1 83 ? -16.410 -2.329 4.399 1.00 65.62 83 GLY A O 1
ATOM 634 N N . VAL A 1 84 ? -18.213 -2.175 3.082 1.00 78.06 84 VAL A N 1
ATOM 635 C CA . VAL A 1 84 ? -19.072 -1.527 4.082 1.00 78.06 84 VAL A CA 1
ATOM 636 C C . VAL A 1 84 ? -19.864 -2.585 4.848 1.00 78.06 84 VAL A C 1
ATOM 638 O O . VAL A 1 84 ? -20.783 -3.180 4.294 1.00 78.06 84 VAL A O 1
ATOM 641 N N . LEU A 1 85 ? -19.577 -2.720 6.148 1.00 82.00 85 LEU A N 1
ATOM 642 C CA . LEU A 1 85 ? -20.040 -3.771 7.078 1.00 82.00 85 LEU A CA 1
ATOM 643 C C . LEU A 1 85 ? -21.565 -3.868 7.347 1.00 82.00 85 LEU A C 1
ATOM 645 O O . LEU A 1 85 ? -22.003 -4.537 8.283 1.00 82.00 85 LEU A O 1
ATOM 649 N N . GLY A 1 86 ? -22.397 -3.197 6.553 1.00 86.06 86 GLY A N 1
ATOM 650 C CA . GLY A 1 86 ? -23.841 -3.103 6.761 1.00 86.06 86 GLY A CA 1
ATOM 651 C C . GLY A 1 86 ? -24.245 -2.174 7.923 1.00 86.06 86 GLY A C 1
ATOM 652 O O . GLY A 1 86 ? -23.406 -1.638 8.647 1.00 86.06 86 GLY A O 1
ATOM 653 N N . PRO A 1 87 ? -25.553 -1.901 8.089 1.00 93.25 87 PRO A N 1
ATOM 654 C CA . PRO A 1 87 ? -26.031 -0.965 9.100 1.00 93.2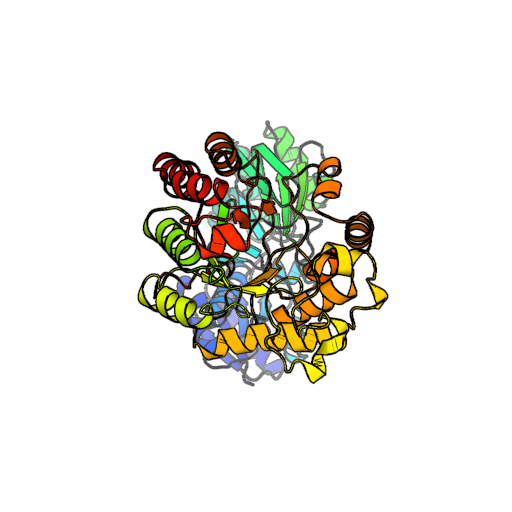5 87 PRO A CA 1
ATOM 655 C C . PRO A 1 87 ? -25.994 -1.560 10.518 1.00 93.25 87 PRO A C 1
ATOM 657 O O . PRO A 1 87 ? -26.629 -2.580 10.798 1.00 93.25 87 PRO A O 1
ATOM 660 N N . LEU A 1 88 ? -25.323 -0.849 11.429 1.00 96.00 88 LEU A N 1
ATOM 661 C CA . LEU A 1 88 ? -25.327 -1.103 12.871 1.00 96.00 88 LEU A CA 1
ATOM 662 C C . LEU A 1 88 ? -26.417 -0.271 13.567 1.00 96.00 88 LEU A C 1
ATOM 664 O O . LEU A 1 88 ? -26.421 0.959 13.500 1.00 96.00 88 LEU A O 1
ATOM 668 N N . GLY A 1 89 ? -27.322 -0.935 14.283 1.00 96.50 89 GLY A N 1
ATOM 669 C CA . GLY A 1 89 ? -28.231 -0.303 15.240 1.00 96.50 89 GLY A CA 1
ATOM 670 C C . GLY A 1 89 ? -27.640 -0.309 16.650 1.00 96.50 89 GLY A C 1
ATOM 671 O O . GLY A 1 89 ? -26.980 -1.268 17.040 1.00 96.50 89 GLY A O 1
ATOM 672 N N . ILE A 1 90 ? -27.898 0.732 17.444 1.00 96.50 90 ILE A N 1
ATOM 673 C CA . ILE A 1 90 ? -27.378 0.832 18.816 1.00 96.50 90 ILE A CA 1
ATOM 674 C C . ILE A 1 90 ? -28.525 1.020 19.807 1.00 96.50 90 ILE A C 1
ATOM 676 O O . ILE A 1 90 ? -29.293 1.974 19.703 1.00 96.50 90 ILE A O 1
ATOM 680 N N . LEU A 1 91 ? -28.598 0.136 20.804 1.00 96.12 91 LEU A N 1
ATOM 681 C CA . LEU A 1 91 ? -29.437 0.296 21.990 1.00 96.12 91 LEU A CA 1
ATOM 682 C C . LEU A 1 91 ? -28.539 0.520 23.222 1.00 96.12 91 LEU A C 1
ATOM 684 O O . LEU A 1 91 ? -27.965 -0.440 23.751 1.00 96.12 91 LEU A O 1
ATOM 688 N N . PRO A 1 92 ? -28.394 1.776 23.687 1.00 92.94 92 PRO A N 1
ATOM 689 C CA . PRO A 1 92 ? -27.426 2.142 24.717 1.00 92.94 92 PRO A CA 1
ATOM 690 C C . PRO A 1 92 ? -27.871 1.702 26.118 1.00 92.9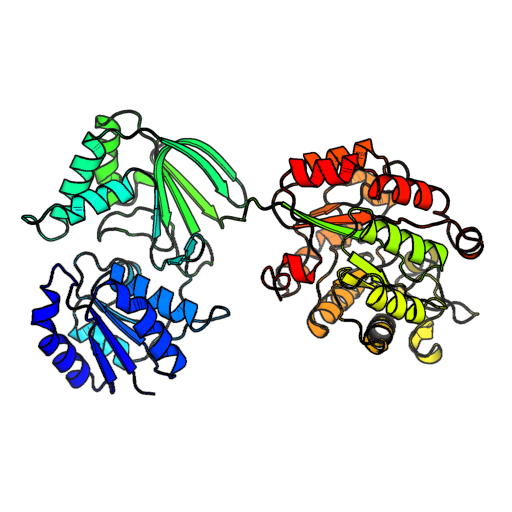4 92 PRO A C 1
ATOM 692 O O . PRO A 1 92 ? -28.667 2.346 26.801 1.00 92.94 92 PRO A O 1
ATOM 695 N N . LEU A 1 93 ? -27.311 0.586 26.580 1.00 90.25 93 LEU A N 1
ATOM 696 C CA . LEU A 1 93 ? -27.481 0.042 27.931 1.00 90.25 93 LEU A CA 1
ATOM 697 C C . LEU A 1 93 ? -26.269 0.313 28.836 1.00 90.25 93 LEU A C 1
ATOM 699 O O . LEU A 1 93 ? -26.325 0.031 30.037 1.00 90.25 93 LEU A O 1
ATOM 703 N N . GLY A 1 94 ? -25.174 0.828 28.271 1.00 82.94 94 GLY A N 1
ATOM 704 C CA . GLY A 1 94 ? -23.937 1.164 28.969 1.00 82.94 94 GLY A CA 1
ATOM 705 C C . GLY A 1 94 ? -24.014 2.446 29.801 1.00 82.94 94 GLY A C 1
ATOM 706 O O . GLY A 1 94 ? -25.048 3.103 29.911 1.00 82.94 94 GLY A O 1
ATOM 707 N N . THR A 1 95 ? -22.895 2.783 30.451 1.00 79.75 95 THR A N 1
ATOM 708 C CA . THR A 1 95 ? -22.783 3.981 31.307 1.00 79.75 95 THR A CA 1
ATOM 709 C C . THR A 1 95 ? -22.208 5.188 30.567 1.00 79.75 95 THR A C 1
ATOM 711 O O . THR A 1 95 ? -22.661 6.295 30.839 1.00 79.75 95 THR A O 1
ATOM 714 N N . ALA A 1 96 ? -21.210 4.991 29.698 1.00 81.88 96 ALA A N 1
ATOM 715 C CA . ALA A 1 96 ? -20.607 6.065 28.908 1.00 81.88 96 ALA A CA 1
ATOM 716 C C . ALA A 1 96 ? -21.313 6.202 27.552 1.00 81.88 96 ALA A C 1
ATOM 718 O O . ALA A 1 96 ? -21.882 7.259 27.299 1.00 81.88 96 ALA A O 1
ATOM 719 N N . ASN A 1 97 ? -21.409 5.106 26.784 1.00 89.12 97 ASN A N 1
ATOM 720 C CA . ASN A 1 97 ? -22.060 5.087 25.466 1.00 89.12 97 ASN A CA 1
ATOM 721 C C . ASN A 1 97 ? -21.403 6.110 24.523 1.00 89.12 97 ASN A C 1
ATOM 723 O O . ASN A 1 97 ? -22.079 6.960 23.942 1.00 89.12 97 ASN A O 1
ATOM 727 N N . ASP A 1 98 ? -20.077 6.033 24.423 1.00 91.81 98 ASP A N 1
ATOM 728 C CA . ASP A 1 98 ? -19.207 6.991 23.745 1.00 91.81 98 ASP A CA 1
ATOM 729 C C . ASP A 1 98 ? -19.602 7.159 22.282 1.00 91.81 98 ASP A C 1
ATOM 731 O O . ASP A 1 98 ? -19.790 8.287 21.830 1.00 91.81 98 ASP A O 1
ATOM 735 N N . LEU A 1 99 ? -19.821 6.057 21.560 1.00 93.75 99 LEU A N 1
ATOM 736 C CA . LEU A 1 99 ? -20.207 6.126 20.155 1.00 93.75 99 LEU A CA 1
ATOM 737 C C . LEU A 1 99 ? -21.545 6.881 19.977 1.00 93.75 99 LEU A C 1
ATOM 739 O O . LEU A 1 99 ? -21.540 7.901 19.288 1.00 93.75 99 LEU A O 1
ATOM 743 N N . PRO A 1 100 ? -22.665 6.520 20.647 1.00 94.06 100 PRO A N 1
ATOM 744 C CA . PRO A 1 100 ? -23.882 7.337 20.637 1.00 94.06 100 PRO A CA 1
ATOM 745 C C . PRO A 1 100 ? -23.684 8.808 21.021 1.00 94.06 100 PRO A C 1
ATOM 747 O O . PRO A 1 100 ? -24.295 9.677 20.400 1.00 94.06 100 PRO A O 1
ATOM 750 N N . VAL A 1 101 ? -22.838 9.108 22.012 1.00 92.69 101 VAL A N 1
ATOM 751 C CA . VAL A 1 101 ? -22.543 10.487 22.437 1.00 92.69 101 VAL A CA 1
ATOM 752 C C . VAL A 1 101 ? -21.843 11.272 21.324 1.00 92.69 101 VAL A C 1
ATOM 754 O O . VAL A 1 101 ? -22.320 12.345 20.949 1.00 92.69 101 VAL A O 1
ATOM 757 N N . ASN A 1 102 ? -20.760 10.733 20.760 1.00 94.50 102 ASN A N 1
ATOM 758 C CA . ASN A 1 102 ? -20.005 11.355 19.667 1.00 94.50 102 ASN A CA 1
ATOM 759 C C . ASN A 1 102 ? -20.875 11.558 18.425 1.00 94.50 102 ASN A C 1
ATOM 761 O O . ASN A 1 102 ? -20.878 12.619 17.799 1.00 94.50 102 ASN A O 1
ATOM 765 N N . LEU A 1 103 ? -21.697 10.558 18.129 1.00 92.50 103 LEU A N 1
ATOM 766 C CA . LEU A 1 103 ? -22.600 10.537 16.993 1.00 92.50 103 LEU A CA 1
ATOM 767 C C . LEU A 1 103 ? -23.891 11.342 17.219 1.00 92.50 103 LEU A C 1
ATOM 769 O O . LEU A 1 103 ? -24.687 11.471 16.286 1.00 92.50 103 LEU A O 1
ATOM 773 N N . LYS A 1 104 ? -24.104 11.924 18.407 1.00 92.06 104 LYS A N 1
ATOM 774 C CA . LYS A 1 104 ? -25.332 12.655 18.781 1.00 92.06 104 LYS A CA 1
ATOM 775 C C . LYS A 1 104 ? -26.600 11.810 18.587 1.00 92.06 104 LYS A C 1
ATOM 777 O O . LYS A 1 104 ? -27.645 12.317 18.178 1.00 92.06 104 LYS A O 1
ATOM 782 N N . MET A 1 105 ? -26.496 10.513 18.855 1.00 92.88 105 MET A N 1
ATOM 783 C CA . MET A 1 105 ? -27.610 9.571 18.813 1.00 92.88 105 MET A CA 1
ATOM 784 C C . MET A 1 105 ? -28.424 9.630 20.113 1.00 92.88 105 MET A C 1
ATOM 786 O O . MET A 1 105 ? -27.902 10.033 21.158 1.00 92.88 105 MET A O 1
ATOM 790 N N . PRO A 1 106 ? -29.702 9.215 20.086 1.00 93.62 106 PRO A N 1
ATOM 791 C CA . PRO A 1 106 ? -30.502 9.152 21.298 1.00 93.62 106 PRO A CA 1
ATOM 792 C C . PRO A 1 106 ? -29.914 8.171 22.321 1.00 93.62 106 PRO A C 1
ATOM 794 O O . PRO A 1 106 ? -29.571 7.040 21.987 1.00 93.62 106 PRO A O 1
ATOM 797 N N . LEU A 1 107 ? -29.833 8.607 23.581 1.00 91.62 107 LEU A N 1
ATOM 798 C CA . LEU A 1 107 ? -29.403 7.768 24.709 1.00 91.62 107 LEU A CA 1
ATOM 799 C C . LEU A 1 107 ? -30.574 7.076 25.421 1.00 91.62 107 LEU A C 1
ATOM 801 O O . LEU A 1 107 ? -30.366 6.147 26.198 1.00 91.62 107 LEU A O 1
ATOM 805 N N . ASP A 1 108 ? -31.798 7.542 25.181 1.00 93.56 108 ASP A N 1
ATOM 806 C CA . ASP A 1 108 ? -33.012 6.873 25.636 1.00 93.56 108 ASP A CA 1
ATOM 807 C C . ASP A 1 108 ? -33.331 5.689 24.715 1.00 93.56 108 ASP A C 1
ATOM 809 O O . ASP A 1 108 ? -33.264 5.821 23.491 1.00 93.56 108 ASP A O 1
ATOM 813 N N . LEU A 1 109 ? -33.699 4.540 25.289 1.00 93.88 109 LEU A N 1
ATOM 814 C CA . LEU A 1 109 ? -33.965 3.332 24.505 1.00 93.88 109 LEU A CA 1
ATOM 815 C C . LEU A 1 109 ? -35.138 3.511 23.538 1.00 93.88 109 LEU A C 1
ATOM 817 O O . LEU A 1 109 ? -35.081 2.993 22.424 1.00 93.88 109 LEU A O 1
ATOM 821 N N . THR A 1 110 ? -36.181 4.243 23.939 1.00 95.19 110 THR A N 1
ATOM 822 C CA . THR A 1 110 ? -37.378 4.459 23.112 1.00 95.19 110 THR A CA 1
ATOM 823 C C . THR A 1 110 ? -37.045 5.282 21.890 1.00 95.19 110 THR A C 1
ATOM 825 O O . THR A 1 110 ? -37.401 4.910 20.771 1.00 95.19 110 THR A O 1
ATOM 828 N N . GLU A 1 111 ? -36.315 6.373 22.084 1.00 96.69 111 GLU A N 1
ATOM 829 C CA . GLU A 1 111 ? -35.878 7.206 20.969 1.00 96.69 111 GLU A CA 1
ATOM 830 C C . GLU A 1 111 ? -34.835 6.493 20.093 1.00 96.69 111 GLU A C 1
ATOM 832 O O . GLU A 1 111 ? -34.877 6.628 18.870 1.00 96.69 111 GLU A O 1
ATOM 837 N N . ALA A 1 112 ? -33.953 5.673 20.676 1.00 96.69 112 ALA A N 1
ATOM 838 C CA . ALA A 1 112 ? -32.995 4.867 19.919 1.00 96.69 112 ALA A CA 1
ATOM 839 C C . ALA A 1 112 ? -33.698 3.825 19.030 1.00 96.69 112 ALA A C 1
ATOM 841 O O . ALA A 1 112 ? -33.396 3.725 17.842 1.00 96.69 112 ALA A O 1
ATOM 842 N N . ALA A 1 113 ? -34.694 3.105 19.555 1.00 96.88 113 ALA A N 1
ATOM 843 C CA . ALA A 1 113 ? -35.471 2.152 18.764 1.00 96.88 113 ALA A CA 1
ATOM 844 C C . ALA A 1 113 ? -36.274 2.839 17.652 1.00 96.88 113 ALA A C 1
ATOM 846 O O . ALA A 1 113 ? -36.310 2.344 16.529 1.00 96.88 113 ALA A O 1
ATOM 847 N N . ARG A 1 114 ? -36.864 4.014 17.914 1.00 96.38 114 ARG A N 1
ATOM 848 C CA . ARG A 1 114 ? -37.515 4.809 16.858 1.00 96.38 114 ARG A CA 1
ATOM 849 C C . ARG A 1 114 ? -36.531 5.249 15.778 1.00 96.38 114 ARG A C 1
ATOM 851 O O . ARG A 1 114 ? -36.883 5.228 14.602 1.00 96.38 114 ARG A O 1
ATOM 858 N N . ALA A 1 115 ? -35.310 5.632 16.154 1.00 95.31 115 ALA A N 1
ATOM 859 C CA . ALA A 1 115 ? -34.272 5.994 15.194 1.00 95.31 115 ALA A CA 1
ATOM 860 C C . ALA A 1 115 ? -33.879 4.801 14.307 1.00 95.31 115 ALA A C 1
ATOM 862 O O . ALA A 1 115 ? -33.790 4.962 13.090 1.00 95.31 115 ALA A O 1
ATOM 863 N N . ILE A 1 116 ? -33.730 3.607 14.896 1.00 96.25 116 ILE A N 1
ATOM 864 C CA . ILE A 1 116 ? -33.467 2.359 14.160 1.00 96.25 116 ILE A CA 1
ATOM 865 C C . ILE A 1 116 ? -34.621 2.050 13.196 1.00 96.25 116 ILE A C 1
ATOM 867 O O . ILE A 1 116 ? -34.379 1.826 12.012 1.00 96.25 116 ILE A O 1
ATOM 871 N N . ALA A 1 117 ? -35.871 2.110 13.665 1.00 95.50 117 ALA A N 1
ATOM 872 C CA . ALA A 1 117 ? -37.056 1.889 12.831 1.00 95.50 117 ALA A CA 1
ATOM 873 C C . ALA A 1 117 ? -37.167 2.902 11.676 1.00 95.50 117 ALA A C 1
ATOM 875 O O . ALA A 1 117 ? -37.679 2.582 10.607 1.00 95.50 117 ALA A O 1
ATOM 876 N N . GLY A 1 118 ? -36.657 4.121 11.874 1.00 93.88 118 GLY A N 1
ATOM 877 C CA . GLY A 1 118 ? -36.593 5.151 10.841 1.00 93.88 118 GLY A CA 1
ATOM 878 C C . GLY A 1 118 ? -35.608 4.852 9.704 1.00 93.88 118 GLY A C 1
ATOM 879 O O . GLY A 1 118 ? -35.688 5.513 8.670 1.00 93.88 118 GLY A O 1
ATOM 880 N N . GLY A 1 119 ? -34.682 3.902 9.879 1.00 92.12 119 GLY A N 1
ATOM 881 C CA . GLY A 1 119 ? -33.809 3.388 8.815 1.00 92.12 119 GLY A CA 1
ATOM 882 C C . GLY A 1 119 ? -32.806 4.390 8.233 1.00 92.12 119 GLY A C 1
ATOM 883 O O . GLY A 1 119 ? -32.243 4.141 7.170 1.00 92.12 119 GLY A O 1
ATOM 884 N N . LYS A 1 120 ? -32.577 5.536 8.887 1.00 91.00 120 LYS A N 1
ATOM 885 C CA . LYS A 1 120 ? -31.603 6.531 8.419 1.00 91.00 120 LYS A CA 1
ATOM 886 C C . LYS A 1 120 ? -30.195 6.118 8.820 1.00 91.00 120 LYS A C 1
ATOM 888 O O . LYS A 1 120 ? -29.878 6.060 10.005 1.00 91.00 120 LYS A O 1
ATOM 893 N N . THR A 1 121 ? -29.348 5.900 7.826 1.00 91.19 121 THR A N 1
ATOM 894 C CA . THR A 1 121 ? -27.964 5.459 8.010 1.00 91.19 121 THR A CA 1
ATOM 895 C C . THR A 1 121 ? -26.979 6.542 7.592 1.00 91.19 121 THR A C 1
ATOM 897 O O . THR A 1 121 ? -27.263 7.357 6.715 1.00 91.19 121 THR A O 1
ATOM 900 N N . ARG A 1 122 ? -25.784 6.507 8.179 1.00 88.44 122 ARG A N 1
ATOM 901 C CA . ARG A 1 122 ? -24.594 7.197 7.674 1.00 88.44 122 ARG A CA 1
ATOM 902 C C . ARG A 1 122 ? -23.400 6.260 7.770 1.00 88.44 122 ARG A C 1
ATOM 904 O O . ARG A 1 122 ? -23.416 5.355 8.604 1.00 88.44 122 ARG A O 1
ATOM 911 N N . ARG A 1 123 ? -22.394 6.490 6.931 1.00 91.25 123 ARG A N 1
ATOM 912 C CA . ARG A 1 123 ? -21.108 5.801 7.038 1.00 91.25 123 ARG A CA 1
ATOM 913 C C . ARG A 1 123 ? -20.269 6.464 8.124 1.00 91.25 123 ARG A C 1
ATOM 915 O O . ARG A 1 123 ? -20.396 7.671 8.333 1.00 91.25 123 ARG A O 1
ATOM 922 N N . ILE A 1 124 ? -19.494 5.644 8.816 1.00 91.81 124 ILE A N 1
ATOM 923 C CA . ILE A 1 124 ? -18.412 6.068 9.693 1.00 91.81 124 ILE A CA 1
ATOM 924 C C . ILE A 1 124 ? -17.212 5.174 9.399 1.00 91.81 124 ILE A C 1
ATOM 926 O O . ILE A 1 124 ? -17.397 4.004 9.049 1.00 91.81 124 ILE A O 1
ATOM 930 N N . ASP A 1 125 ? -16.025 5.726 9.556 1.00 91.62 125 ASP A N 1
ATOM 931 C CA . ASP A 1 125 ? -14.769 5.010 9.438 1.00 91.62 125 ASP A CA 1
ATOM 932 C C . ASP A 1 125 ? -14.540 4.149 10.684 1.00 91.62 125 ASP A C 1
ATOM 934 O O . ASP A 1 125 ? -15.126 4.380 11.748 1.00 91.62 125 ASP A O 1
ATOM 938 N N . LEU A 1 126 ? -13.700 3.126 10.547 1.00 92.94 126 LEU A N 1
ATOM 939 C CA . LEU A 1 126 ? -13.240 2.291 11.651 1.00 92.94 126 LEU A CA 1
ATOM 940 C C . LEU A 1 126 ? -11.722 2.358 11.711 1.00 92.94 126 LEU A C 1
ATOM 942 O O . LEU A 1 126 ? -11.042 2.189 10.700 1.00 92.94 126 LEU A O 1
ATOM 946 N N . GLY A 1 127 ? -11.182 2.539 12.912 1.00 90.94 127 GLY A N 1
ATOM 947 C CA . GLY A 1 127 ? -9.751 2.397 13.120 1.00 90.94 127 GLY A CA 1
ATOM 948 C C . GLY A 1 127 ? -9.361 0.923 13.182 1.00 90.94 127 GLY A C 1
ATOM 949 O O . GLY A 1 127 ? -10.124 0.099 13.682 1.00 90.94 127 GLY A O 1
ATOM 950 N N . LYS A 1 128 ? -8.159 0.578 12.716 1.00 88.75 128 LYS A N 1
ATOM 951 C CA . LYS A 1 128 ? -7.607 -0.781 12.812 1.00 88.75 128 LYS A CA 1
ATOM 952 C C . LYS A 1 128 ? -6.341 -0.781 13.662 1.00 88.75 128 LYS A C 1
ATOM 954 O O . LYS A 1 128 ? -5.441 0.027 13.458 1.00 88.75 128 LYS A O 1
ATOM 959 N N . ALA A 1 129 ? -6.277 -1.694 14.622 1.00 87.38 129 ALA A N 1
ATOM 960 C CA . ALA A 1 129 ? -5.120 -1.942 15.467 1.00 87.38 129 ALA A CA 1
ATOM 961 C C . ALA A 1 129 ? -4.814 -3.444 15.452 1.00 87.38 129 ALA A C 1
ATOM 963 O O . ALA A 1 129 ? -5.522 -4.241 16.071 1.00 87.38 129 ALA A O 1
ATOM 964 N N . ASN A 1 130 ? -3.742 -3.828 14.754 1.00 84.88 130 ASN A N 1
ATOM 965 C CA . ASN A 1 130 ? -3.442 -5.227 14.431 1.00 84.88 130 ASN A CA 1
ATOM 966 C C . ASN A 1 130 ? -4.646 -5.883 13.718 1.00 84.88 130 ASN A C 1
ATOM 968 O O . ASN A 1 130 ? -5.165 -5.323 12.754 1.00 84.88 130 ASN A O 1
ATOM 972 N N . ASP A 1 131 ? -5.118 -7.030 14.208 1.00 82.50 131 ASP A N 1
ATOM 973 C CA . ASP A 1 131 ? -6.263 -7.766 13.651 1.00 82.50 131 ASP A CA 1
ATOM 974 C C . ASP A 1 131 ? -7.629 -7.286 14.173 1.00 82.50 131 ASP A C 1
ATOM 976 O O . ASP A 1 131 ? -8.656 -7.887 13.863 1.00 82.50 131 ASP A O 1
ATOM 980 N N . TRP A 1 132 ? -7.657 -6.234 14.996 1.00 88.25 132 TRP A N 1
ATOM 981 C CA . TRP A 1 132 ? -8.880 -5.713 15.607 1.00 88.25 132 TRP A CA 1
ATOM 982 C C . TRP A 1 132 ? -9.256 -4.358 15.025 1.00 88.25 132 TRP A C 1
ATOM 984 O O . TRP A 1 132 ? -8.398 -3.499 14.821 1.00 88.25 132 TRP A O 1
ATOM 994 N N . VAL A 1 133 ? -10.553 -4.143 14.826 1.00 92.88 133 VAL A N 1
ATOM 995 C CA . VAL A 1 133 ? -11.104 -2.828 14.483 1.00 92.88 133 VAL A CA 1
ATOM 996 C C . VAL A 1 133 ? -11.720 -2.159 15.712 1.00 92.88 133 VAL A C 1
ATOM 998 O O . VAL A 1 133 ? -12.186 -2.831 16.634 1.00 92.88 133 VAL A O 1
ATOM 1001 N N . PHE A 1 134 ? -11.724 -0.830 15.745 1.00 94.12 134 PHE A N 1
ATOM 1002 C CA . PHE A 1 134 ? -12.338 -0.026 16.796 1.00 94.12 134 PHE A CA 1
ATOM 1003 C C . PHE A 1 134 ? -13.195 1.095 16.199 1.00 94.12 134 PHE A C 1
ATOM 1005 O O . PHE A 1 134 ? -12.843 1.712 15.197 1.00 94.12 134 PHE A O 1
ATOM 1012 N N . ASP A 1 135 ? -14.327 1.363 16.843 1.00 94.56 135 ASP A N 1
ATOM 1013 C CA . ASP A 1 135 ? -15.317 2.367 16.445 1.00 94.56 135 ASP A CA 1
ATOM 1014 C C . ASP A 1 135 ? -15.017 3.759 17.021 1.00 94.56 135 ASP A C 1
ATOM 1016 O O . ASP A 1 135 ? -15.232 4.769 16.356 1.00 94.56 135 ASP A O 1
ATOM 1020 N N . ASN A 1 136 ? -14.512 3.823 18.257 1.00 94.81 136 ASN A N 1
ATOM 1021 C CA . ASN A 1 136 ? -14.320 5.073 18.989 1.00 94.81 136 ASN A CA 1
ATOM 1022 C C . ASN A 1 136 ? -12.849 5.486 19.084 1.00 94.81 136 ASN A C 1
ATOM 1024 O O . ASN A 1 136 ? -12.451 6.521 18.549 1.00 94.81 136 ASN A O 1
ATOM 1028 N N . ASN A 1 137 ? -12.033 4.706 19.796 1.00 94.06 137 ASN A N 1
ATOM 1029 C CA . ASN A 1 137 ? -10.624 5.017 20.005 1.00 94.06 137 ASN A CA 1
ATOM 1030 C C . ASN A 1 137 ? -9.802 3.800 20.455 1.00 94.06 137 ASN A C 1
ATOM 1032 O O . ASN A 1 137 ? -10.334 2.817 20.969 1.00 94.06 137 ASN A O 1
ATOM 1036 N N . SER A 1 138 ? -8.484 3.923 20.321 1.00 92.81 138 SER A N 1
ATOM 1037 C CA . SER A 1 138 ? -7.475 3.047 20.917 1.00 92.81 138 SER A CA 1
ATOM 1038 C C . SER A 1 138 ? -6.469 3.895 21.694 1.00 92.81 138 SER A C 1
ATOM 1040 O O . SER A 1 138 ? -6.254 5.061 21.369 1.00 92.81 138 SER A O 1
ATOM 1042 N N . ALA A 1 139 ? -5.865 3.359 22.754 1.00 91.88 139 ALA A N 1
ATOM 1043 C CA . ALA A 1 139 ? -5.006 4.161 23.619 1.00 91.88 139 ALA A CA 1
ATOM 1044 C C . ALA A 1 139 ? -3.907 3.359 24.312 1.00 91.88 139 ALA A C 1
ATOM 1046 O O . ALA A 1 139 ? -4.053 2.170 24.598 1.00 91.88 139 ALA A O 1
ATOM 1047 N N . VAL A 1 140 ? -2.825 4.056 24.664 1.00 90.19 140 VAL A N 1
ATOM 1048 C CA . VAL A 1 140 ? -1.699 3.525 25.437 1.00 90.19 140 VAL A CA 1
ATOM 1049 C C . VAL A 1 140 ? -1.349 4.475 26.585 1.00 90.19 140 VAL A C 1
ATOM 1051 O O . VAL A 1 140 ? -1.551 5.689 26.526 1.00 90.19 140 VAL A O 1
ATOM 1054 N N . GLY A 1 141 ? -0.821 3.917 27.672 1.00 89.94 141 GLY A N 1
ATOM 1055 C CA . GLY A 1 141 ? -0.367 4.681 28.828 1.00 89.94 141 GLY A CA 1
ATOM 1056 C C . GLY A 1 141 ? -1.463 4.882 29.876 1.00 89.94 141 GLY A C 1
ATOM 1057 O O . GLY A 1 141 ? -2.084 3.918 30.331 1.00 89.94 141 GLY A O 1
ATOM 1058 N N . LEU A 1 142 ? -1.675 6.126 30.326 1.00 87.31 142 LEU A N 1
ATOM 1059 C CA . LEU A 1 142 ? -2.607 6.408 31.425 1.00 87.31 142 LEU A CA 1
ATOM 1060 C C . LEU A 1 142 ? -4.048 5.991 31.117 1.00 87.31 142 LEU A C 1
ATOM 1062 O O . LEU A 1 142 ? -4.738 5.556 32.034 1.00 87.31 142 LEU A O 1
ATOM 1066 N N . GLU A 1 143 ? -4.513 6.108 29.875 1.00 87.25 143 GLU A N 1
ATOM 1067 C CA . GLU A 1 143 ? -5.917 5.861 29.529 1.00 87.25 143 GLU A CA 1
ATOM 1068 C C . GLU A 1 143 ? -6.352 4.394 29.773 1.00 87.25 143 GLU A C 1
ATOM 1070 O O . GLU A 1 143 ? -7.284 4.187 30.558 1.00 87.25 143 GLU A O 1
ATOM 1075 N N . PRO A 1 144 ? -5.644 3.356 29.281 1.00 85.62 144 PRO A N 1
ATOM 1076 C CA . PRO A 1 144 ? -5.920 1.971 29.674 1.00 85.62 144 PRO A CA 1
ATOM 1077 C C . PRO A 1 144 ? -5.842 1.716 31.188 1.00 85.62 144 PRO A C 1
ATOM 1079 O O . PRO A 1 144 ? -6.650 0.956 31.728 1.00 85.62 144 PRO A O 1
ATOM 1082 N N . LEU A 1 145 ? -4.926 2.376 31.914 1.00 85.75 145 LEU A N 1
ATOM 1083 C CA . LEU A 1 145 ? -4.871 2.270 33.382 1.00 85.75 145 LEU A CA 1
ATOM 1084 C C . LEU A 1 145 ? -6.134 2.838 34.045 1.00 85.75 145 LEU A C 1
ATOM 1086 O O . LEU A 1 145 ? -6.622 2.271 35.028 1.00 85.75 145 LEU A O 1
ATOM 1090 N N . VAL A 1 146 ? -6.691 3.932 33.513 1.00 85.69 146 VAL A N 1
ATOM 1091 C CA . VAL A 1 146 ? -7.991 4.461 33.951 1.00 85.69 146 VAL A CA 1
ATOM 1092 C C . VAL A 1 146 ? -9.080 3.418 33.736 1.00 85.69 146 VAL A C 1
ATOM 1094 O O . VAL A 1 146 ? -9.866 3.183 34.656 1.00 85.69 146 VAL A O 1
ATOM 1097 N N . THR A 1 147 ? -9.104 2.745 32.587 1.00 82.56 147 THR A N 1
ATOM 1098 C CA . THR A 1 147 ? -10.071 1.676 32.296 1.00 82.56 147 THR A CA 1
ATOM 1099 C C . THR A 1 147 ? -9.945 0.506 33.275 1.00 82.56 147 THR A C 1
ATOM 1101 O O . THR A 1 147 ? -10.946 0.089 33.866 1.00 82.56 147 THR A O 1
ATOM 1104 N N . ILE A 1 148 ? -8.724 0.043 33.562 1.00 83.88 148 ILE A N 1
ATOM 1105 C CA . ILE A 1 148 ? -8.462 -1.022 34.548 1.00 83.88 148 ILE A CA 1
ATOM 1106 C C . ILE A 1 148 ? -8.999 -0.627 35.931 1.00 83.88 148 ILE A C 1
ATOM 1108 O O . ILE A 1 148 ? -9.747 -1.381 36.565 1.00 83.88 148 ILE A O 1
ATOM 1112 N N . TYR A 1 149 ? -8.683 0.582 36.400 1.00 84.56 149 TYR A N 1
ATOM 1113 C CA . TYR A 1 149 ? -9.187 1.063 37.684 1.00 84.56 149 TYR A CA 1
ATOM 1114 C C . TYR A 1 149 ? -10.691 1.261 37.701 1.00 84.56 149 TYR A C 1
ATOM 1116 O O . TYR A 1 149 ? -11.339 0.987 38.716 1.00 84.56 149 TYR A O 1
ATOM 1124 N N . ASN A 1 150 ? -11.257 1.731 36.593 1.00 81.31 150 ASN A N 1
ATOM 1125 C CA . ASN A 1 150 ? -12.687 1.880 36.448 1.00 81.31 150 ASN A CA 1
ATOM 1126 C C . ASN A 1 150 ? -13.357 0.522 36.679 1.00 81.31 150 ASN A C 1
ATOM 1128 O O . ASN A 1 150 ? -14.216 0.433 37.563 1.00 81.31 150 ASN A O 1
ATOM 1132 N N . ILE A 1 151 ? -12.933 -0.540 35.982 1.00 77.25 151 ILE A N 1
ATOM 1133 C CA . ILE A 1 151 ? -13.475 -1.908 36.098 1.00 77.25 151 ILE A CA 1
ATOM 1134 C C . ILE A 1 151 ? -13.464 -2.398 37.555 1.00 77.25 151 ILE A C 1
ATOM 1136 O O . ILE A 1 151 ? -14.487 -2.894 38.036 1.00 77.25 151 ILE A O 1
ATOM 1140 N N . GLN A 1 152 ? -12.384 -2.140 38.297 1.00 81.19 152 GLN A N 1
ATOM 1141 C CA . GLN A 1 152 ? -12.230 -2.540 39.704 1.00 81.19 152 GLN A CA 1
ATOM 1142 C C . GLN A 1 152 ? -13.160 -1.794 40.693 1.00 81.19 152 GLN A C 1
ATOM 1144 O O . GLN A 1 152 ? -13.420 -2.277 41.796 1.00 81.19 152 GLN A O 1
ATOM 1149 N N . MET A 1 153 ? -13.690 -0.612 40.350 1.00 78.88 153 MET A N 1
ATOM 1150 C CA . MET A 1 153 ? -14.457 0.224 41.292 1.00 78.88 153 MET A CA 1
ATOM 1151 C C . MET A 1 153 ? -15.944 -0.119 41.362 1.00 78.88 153 MET A C 1
ATOM 1153 O O . MET A 1 153 ? -16.737 0.400 40.577 1.00 78.88 153 MET A O 1
ATOM 1157 N N . VAL A 1 154 ? -16.364 -0.941 42.326 1.00 68.06 154 VAL A N 1
ATOM 1158 C CA . VAL A 1 154 ? -17.762 -1.421 42.428 1.00 68.06 154 VAL A CA 1
ATOM 1159 C C . VAL A 1 154 ? -18.759 -0.464 43.097 1.00 68.06 154 VAL A C 1
ATOM 1161 O O . VAL A 1 154 ? -19.956 -0.557 42.845 1.00 68.06 154 VAL A O 1
ATOM 1164 N N . ARG A 1 155 ? -18.288 0.479 43.925 1.00 71.69 155 ARG A N 1
ATOM 1165 C CA . ARG A 1 155 ? -19.156 1.323 44.778 1.00 71.69 155 ARG A CA 1
ATOM 1166 C C . ARG A 1 155 ? -19.582 2.661 44.164 1.00 71.69 155 ARG A C 1
ATOM 1168 O O . ARG A 1 155 ? -20.495 3.290 44.683 1.00 71.69 155 ARG A O 1
ATOM 1175 N N . LEU A 1 156 ? -18.925 3.104 43.094 1.00 72.38 156 LEU A N 1
ATOM 1176 C CA . LEU A 1 156 ? -19.221 4.368 42.412 1.00 72.38 156 LEU A CA 1
ATOM 1177 C C . LEU A 1 156 ? -19.948 4.096 41.091 1.00 72.38 156 LEU A C 1
ATOM 1179 O O . LEU A 1 156 ? -19.719 3.065 40.456 1.00 72.38 156 LEU A O 1
ATOM 1183 N N . ARG A 1 157 ? -20.827 5.016 40.682 1.00 68.69 157 ARG A N 1
ATOM 1184 C CA . ARG A 1 157 ? -21.629 4.925 39.451 1.00 68.69 157 ARG A CA 1
ATOM 1185 C C . ARG A 1 157 ? -21.473 6.191 38.608 1.00 68.69 157 ARG A C 1
ATOM 1187 O O . ARG A 1 157 ? -21.099 7.239 39.133 1.00 68.69 157 ARG A O 1
ATOM 1194 N N . GLY A 1 158 ? -21.780 6.074 37.316 1.00 69.94 158 GLY A N 1
ATOM 1195 C CA . GLY A 1 158 ? -21.771 7.193 36.373 1.00 69.94 158 GLY A CA 1
ATOM 1196 C C . GLY A 1 158 ? -20.392 7.823 36.163 1.00 69.94 158 GLY A C 1
ATOM 1197 O O . GLY A 1 158 ? -19.358 7.241 36.494 1.00 69.94 158 GLY A O 1
ATOM 1198 N N . VAL A 1 159 ? -20.401 9.049 35.646 1.00 72.19 159 VAL A N 1
ATOM 1199 C CA . VAL A 1 159 ? -19.217 9.838 35.267 1.00 72.19 159 VAL A CA 1
ATOM 1200 C C . VAL A 1 159 ? -18.211 10.021 36.417 1.00 72.19 159 VAL A C 1
ATOM 1202 O O . VAL A 1 159 ? -17.000 9.960 36.207 1.00 72.19 159 VAL A O 1
ATOM 1205 N N . ILE A 1 160 ? -18.686 10.152 37.663 1.00 80.81 160 ILE A N 1
ATOM 1206 C CA . ILE A 1 160 ? -17.827 10.313 38.854 1.00 80.81 160 ILE A CA 1
ATOM 1207 C C . ILE A 1 160 ? -16.845 9.142 39.009 1.00 80.81 160 ILE A C 1
ATOM 1209 O O . ILE A 1 160 ? -15.707 9.334 39.436 1.00 80.81 160 ILE A O 1
ATOM 1213 N N . ARG A 1 161 ? -17.249 7.923 38.631 1.00 82.69 161 ARG A N 1
ATOM 1214 C CA . ARG A 1 161 ? -16.377 6.741 38.672 1.00 82.69 161 ARG A CA 1
ATOM 1215 C C . ARG A 1 161 ? -15.163 6.903 37.759 1.00 82.69 161 ARG A C 1
ATOM 1217 O O . ARG A 1 161 ? -14.058 6.561 38.174 1.00 82.69 161 ARG A O 1
ATOM 1224 N N . TYR A 1 162 ? -15.356 7.440 36.555 1.00 79.62 162 TYR A N 1
ATOM 1225 C CA . TYR A 1 162 ? -14.265 7.671 35.611 1.00 79.62 162 TYR A CA 1
ATOM 1226 C C . TYR A 1 162 ? -13.307 8.752 36.118 1.00 79.62 162 TYR A C 1
ATOM 1228 O O . TYR A 1 162 ? -12.096 8.559 36.066 1.00 79.62 162 TYR A O 1
ATOM 1236 N N . LEU A 1 163 ? -13.828 9.825 36.725 1.00 84.00 163 LEU A N 1
ATOM 1237 C CA . LEU A 1 163 ? -12.993 10.853 37.360 1.00 84.00 163 LEU A CA 1
ATOM 1238 C C . LEU A 1 163 ? -12.127 10.275 38.490 1.00 84.00 163 LEU A C 1
ATOM 1240 O O . LEU A 1 163 ? -10.931 10.550 38.558 1.00 84.00 163 LEU A O 1
ATOM 1244 N N . VAL A 1 164 ? -12.690 9.433 39.362 1.00 85.88 164 VAL A N 1
ATOM 1245 C CA . VAL A 1 164 ? -11.916 8.794 40.444 1.00 85.88 164 VAL A CA 1
ATOM 1246 C C . VAL A 1 164 ? -10.878 7.809 39.893 1.00 85.88 164 VAL A C 1
ATOM 1248 O O . VAL A 1 164 ? -9.770 7.730 40.428 1.00 85.88 164 VAL A O 1
ATOM 1251 N N . ALA A 1 165 ? -11.198 7.085 38.818 1.00 86.06 165 ALA A N 1
ATOM 1252 C CA . ALA A 1 165 ? -10.246 6.222 38.120 1.00 86.06 165 ALA A CA 1
ATOM 1253 C C . ALA A 1 165 ? -9.075 7.015 37.524 1.00 86.06 165 ALA A C 1
ATOM 1255 O O . ALA A 1 165 ? -7.924 6.644 37.758 1.00 86.06 165 ALA A O 1
ATOM 1256 N N . ALA A 1 166 ? -9.352 8.152 36.881 1.00 86.31 166 ALA A N 1
ATOM 1257 C CA . ALA A 1 166 ? -8.336 9.074 36.377 1.00 86.31 166 ALA A CA 1
ATOM 1258 C C . ALA A 1 166 ? -7.406 9.571 37.490 1.00 86.31 166 ALA A C 1
ATOM 1260 O O . ALA A 1 166 ? -6.184 9.484 37.369 1.00 86.31 166 ALA A O 1
ATOM 1261 N N . LEU A 1 167 ? -7.966 10.006 38.624 1.00 88.50 167 LEU A N 1
ATOM 1262 C CA . LEU A 1 167 ? -7.173 10.454 39.775 1.00 88.50 167 LEU A CA 1
ATOM 1263 C C . LEU A 1 167 ? -6.254 9.350 40.324 1.00 88.50 167 LEU A C 1
ATOM 1265 O O . LEU A 1 167 ? -5.113 9.629 40.698 1.00 88.50 167 LEU A O 1
ATOM 1269 N N . ARG A 1 168 ? -6.722 8.094 40.363 1.00 87.38 168 ARG A N 1
ATOM 1270 C CA . ARG A 1 168 ? -5.904 6.952 40.803 1.00 87.38 168 ARG A CA 1
ATOM 1271 C C . ARG A 1 168 ? -4.794 6.609 39.812 1.00 87.38 168 ARG A C 1
ATOM 1273 O O . ARG A 1 168 ? -3.665 6.415 40.258 1.00 87.38 168 ARG A O 1
ATOM 1280 N N . ALA A 1 169 ? -5.089 6.594 38.512 1.00 86.62 169 ALA A N 1
ATOM 1281 C CA . ALA A 1 169 ? -4.096 6.361 37.462 1.00 86.62 169 ALA A CA 1
ATOM 1282 C C . ALA A 1 169 ? -2.976 7.408 37.506 1.00 86.62 169 ALA A C 1
ATOM 1284 O O . ALA A 1 169 ? -1.799 7.058 37.574 1.00 86.62 169 ALA A O 1
ATOM 1285 N N . ILE A 1 170 ? -3.335 8.691 37.613 1.00 86.44 170 ILE A N 1
ATOM 1286 C CA . ILE A 1 170 ? -2.369 9.791 37.750 1.00 86.44 170 ILE A CA 1
ATOM 1287 C C . ILE A 1 170 ? -1.476 9.601 38.988 1.00 86.44 170 ILE A C 1
ATOM 1289 O O . ILE A 1 170 ? -0.280 9.902 38.961 1.00 86.44 170 ILE A O 1
ATOM 1293 N N . ASN A 1 171 ? -2.021 9.074 40.089 1.00 85.00 171 ASN A N 1
ATOM 1294 C CA . ASN A 1 171 ? -1.243 8.857 41.305 1.00 85.00 171 ASN A CA 1
ATOM 1295 C C . ASN A 1 171 ? -0.223 7.709 41.191 1.00 85.00 171 ASN A C 1
ATOM 1297 O O . ASN A 1 171 ? 0.734 7.697 41.965 1.00 85.00 171 ASN A O 1
ATOM 1301 N N . GLN A 1 172 ? -0.362 6.789 40.231 1.00 77.81 172 GLN A N 1
ATOM 1302 C CA . GLN A 1 172 ? 0.654 5.757 39.994 1.00 77.81 172 GLN A CA 1
ATOM 1303 C C . GLN A 1 172 ? 1.938 6.307 39.368 1.00 77.81 172 GLN A C 1
ATOM 1305 O O . GLN A 1 172 ? 2.987 5.700 39.547 1.00 77.81 172 GLN A O 1
ATOM 1310 N N . LYS A 1 173 ? 1.880 7.485 38.729 1.00 71.12 173 LYS A N 1
ATOM 1311 C CA . LYS A 1 173 ? 3.015 8.120 38.038 1.00 71.12 173 LYS A CA 1
ATOM 1312 C C . LYS A 1 173 ? 3.733 7.165 37.062 1.00 71.12 173 LYS A C 1
ATOM 1314 O O . LYS A 1 173 ? 4.939 6.967 37.194 1.00 71.12 173 LYS A O 1
ATOM 1319 N N . PRO A 1 174 ? 3.010 6.546 36.124 1.00 67.00 174 PRO A N 1
ATOM 1320 C CA . PRO A 1 174 ? 3.659 5.716 35.132 1.00 67.00 174 PRO A CA 1
ATOM 1321 C C . PRO A 1 174 ? 4.498 6.581 34.181 1.00 67.00 174 PRO A C 1
ATOM 1323 O O . PRO A 1 174 ? 4.085 7.673 33.783 1.00 67.00 174 PRO A O 1
ATOM 1326 N N . GLU A 1 175 ? 5.691 6.095 33.864 1.00 73.12 175 GLU A N 1
ATOM 1327 C CA . GLU A 1 175 ? 6.640 6.733 32.958 1.00 73.12 175 GLU A CA 1
ATOM 1328 C C . GLU A 1 175 ? 6.901 5.750 31.821 1.00 73.12 175 GLU A C 1
ATOM 1330 O O . GLU A 1 175 ? 7.407 4.652 32.049 1.00 73.12 175 GLU A O 1
ATOM 1335 N N . TRP A 1 176 ? 6.510 6.135 30.609 1.00 87.81 176 TRP A N 1
ATOM 1336 C CA . TRP A 1 176 ? 6.771 5.367 29.400 1.00 87.81 176 TRP A CA 1
ATOM 1337 C C . TRP A 1 176 ? 7.598 6.206 28.446 1.00 87.81 176 TRP A C 1
ATOM 1339 O O . TRP A 1 176 ? 7.441 7.424 28.394 1.00 87.81 176 TRP A O 1
ATOM 1349 N N . THR A 1 177 ? 8.432 5.537 27.664 1.00 87.69 177 THR A N 1
ATOM 1350 C CA . THR A 1 177 ? 9.057 6.107 26.474 1.00 87.69 177 THR A CA 1
ATOM 1351 C C . THR A 1 177 ? 8.442 5.402 25.282 1.00 87.69 177 THR A C 1
ATOM 1353 O O . THR A 1 177 ? 8.347 4.174 25.289 1.00 87.69 177 THR A O 1
ATOM 1356 N N . MET A 1 178 ? 7.978 6.162 24.298 1.00 86.38 178 MET A N 1
ATOM 1357 C CA . MET A 1 178 ? 7.338 5.621 23.105 1.00 86.38 178 MET A CA 1
ATOM 1358 C C . MET A 1 178 ? 7.967 6.225 21.855 1.00 86.38 178 MET A C 1
ATOM 1360 O O . MET A 1 178 ? 8.366 7.390 21.857 1.00 86.38 178 MET A O 1
ATOM 1364 N N . SER A 1 179 ? 8.035 5.400 20.813 1.00 82.00 179 SER A N 1
ATOM 1365 C CA . SER A 1 179 ? 8.234 5.831 19.435 1.00 82.00 179 SER A CA 1
ATOM 1366 C C . SER A 1 179 ? 6.880 5.755 18.733 1.00 82.00 179 SER A C 1
ATOM 1368 O O . SER A 1 179 ? 6.201 4.729 18.824 1.00 82.00 179 SER A O 1
ATOM 1370 N N . LEU A 1 180 ? 6.460 6.857 18.122 1.00 80.56 180 LEU A N 1
ATOM 1371 C CA . LEU A 1 180 ? 5.211 7.027 17.387 1.00 80.56 180 LEU A CA 1
ATOM 1372 C C . LEU A 1 180 ? 5.558 7.582 16.008 1.00 80.56 180 LEU A C 1
ATOM 1374 O O . LEU A 1 180 ? 6.427 8.444 15.902 1.00 80.56 180 LEU A O 1
ATOM 1378 N N . GLU A 1 181 ? 4.860 7.131 14.977 1.00 71.50 181 GLU A N 1
ATOM 1379 C CA . GLU A 1 181 ? 5.098 7.533 13.590 1.00 71.50 181 GLU A CA 1
ATOM 1380 C C . GLU A 1 181 ? 3.767 7.555 12.838 1.00 71.50 181 GLU A C 1
ATOM 1382 O O . GLU A 1 181 ? 2.887 6.743 13.129 1.00 71.50 181 GLU A O 1
ATOM 1387 N N . TRP A 1 182 ? 3.596 8.527 11.948 1.00 74.56 182 TRP A N 1
ATOM 1388 C CA . TRP A 1 182 ? 2.411 8.750 11.116 1.00 74.56 182 TRP A CA 1
ATOM 1389 C C . TRP A 1 182 ? 2.837 9.438 9.806 1.00 74.56 182 TRP A C 1
ATOM 1391 O O . TRP A 1 182 ? 4.007 9.789 9.661 1.00 74.56 182 TRP A O 1
ATOM 1401 N N . ASP A 1 183 ? 1.905 9.623 8.864 1.00 66.00 183 ASP A N 1
ATOM 1402 C CA . ASP A 1 183 ? 2.179 10.008 7.463 1.00 66.00 183 ASP A CA 1
ATOM 1403 C C . ASP A 1 183 ? 3.240 11.108 7.260 1.00 66.00 183 ASP A C 1
ATOM 1405 O O . ASP A 1 183 ? 4.080 10.994 6.372 1.00 66.00 183 ASP A O 1
ATOM 1409 N N . ASP A 1 184 ? 3.223 12.165 8.076 1.00 66.31 184 ASP A N 1
ATOM 1410 C CA . ASP A 1 184 ? 4.113 13.323 7.942 1.00 66.31 184 ASP A CA 1
ATOM 1411 C C . ASP A 1 184 ? 4.981 13.591 9.184 1.00 66.31 184 ASP A C 1
ATOM 1413 O O . ASP A 1 184 ? 5.581 14.666 9.314 1.00 66.31 184 ASP A O 1
ATOM 1417 N N . GLY A 1 185 ? 5.086 12.637 10.117 1.00 71.50 185 GLY A N 1
ATOM 1418 C CA . GLY A 1 185 ? 5.792 12.905 11.359 1.00 71.50 185 GLY A CA 1
ATOM 1419 C C . GLY A 1 185 ? 6.122 11.711 12.238 1.00 71.50 185 GLY A C 1
ATOM 1420 O O . GLY A 1 185 ? 5.627 10.598 12.101 1.00 71.50 185 GLY A O 1
ATOM 1421 N N . ARG A 1 186 ? 7.011 11.983 13.192 1.00 80.19 186 ARG A N 1
ATOM 1422 C CA . ARG A 1 186 ? 7.427 11.029 14.215 1.00 80.19 186 ARG A CA 1
ATOM 1423 C C . ARG A 1 186 ? 7.596 11.715 15.556 1.00 80.19 186 ARG A C 1
ATOM 1425 O O . ARG A 1 186 ? 7.980 12.883 15.641 1.00 80.19 186 ARG A O 1
ATOM 1432 N N . TYR A 1 187 ? 7.393 10.949 16.611 1.00 81.25 187 TYR A N 1
ATOM 1433 C CA . TYR A 1 187 ? 7.649 11.341 17.981 1.00 81.25 187 TYR A CA 1
ATOM 1434 C C . TYR A 1 187 ? 8.418 10.225 18.679 1.00 81.25 187 TYR A C 1
ATOM 1436 O O . TYR A 1 187 ? 7.932 9.105 18.781 1.00 81.25 187 TYR A O 1
ATOM 1444 N N . GLU A 1 188 ? 9.590 10.540 19.220 1.00 86.31 188 GLU A N 1
ATOM 1445 C CA . GLU A 1 188 ? 10.328 9.632 20.092 1.00 86.31 188 GLU A CA 1
ATOM 1446 C C . GLU A 1 188 ? 10.598 10.341 21.414 1.00 86.31 188 GLU A C 1
ATOM 1448 O O . GLU A 1 188 ? 11.237 11.396 21.460 1.00 86.31 188 GLU A O 1
ATOM 1453 N N . GLY A 1 189 ? 10.074 9.794 22.508 1.00 88.50 189 GLY A N 1
ATOM 1454 C CA . GLY A 1 189 ? 10.236 10.448 23.794 1.00 88.50 189 GLY A CA 1
ATOM 1455 C C . GLY A 1 189 ? 9.325 9.944 24.901 1.00 88.50 189 GLY A C 1
ATOM 1456 O O . GLY A 1 189 ? 8.591 8.964 24.740 1.00 88.50 189 GLY A O 1
ATOM 1457 N N . PRO A 1 190 ? 9.401 10.597 26.070 1.00 89.38 190 PRO A N 1
ATOM 1458 C CA . PRO A 1 190 ? 8.607 10.217 27.216 1.00 89.38 190 PRO A CA 1
ATOM 1459 C C . PRO A 1 190 ? 7.151 10.641 27.028 1.00 89.38 190 PRO A C 1
ATOM 1461 O O . PRO A 1 190 ? 6.861 11.794 26.723 1.00 89.38 190 PRO A O 1
ATOM 1464 N N . VAL A 1 191 ? 6.222 9.734 27.303 1.00 91.06 191 VAL A N 1
ATOM 1465 C CA . VAL A 1 191 ? 4.784 9.996 27.231 1.00 91.06 191 VAL A CA 1
ATOM 1466 C C . VAL A 1 191 ? 4.098 9.609 28.531 1.00 91.06 191 VAL A C 1
ATOM 1468 O O . VAL A 1 191 ? 4.499 8.695 29.251 1.00 91.06 191 VAL A O 1
ATOM 1471 N N . SER A 1 192 ? 3.041 10.342 28.855 1.00 89.62 192 SER A N 1
ATOM 1472 C CA . SER A 1 192 ? 2.098 9.975 29.911 1.00 89.62 192 SER A CA 1
ATOM 1473 C C . SER A 1 192 ? 0.886 9.254 29.329 1.00 89.62 192 SER A C 1
ATOM 1475 O O . SER A 1 192 ? 0.326 8.374 29.979 1.00 89.62 192 SER A O 1
ATOM 1477 N N . LEU A 1 193 ? 0.467 9.617 28.119 1.00 90.38 193 LEU A N 1
ATOM 1478 C CA . LEU A 1 193 ? -0.575 8.915 27.380 1.00 90.38 193 LEU A CA 1
ATOM 1479 C C . LEU A 1 193 ? -0.463 9.186 25.883 1.00 90.38 193 LEU A C 1
ATOM 1481 O O . LEU A 1 193 ? -0.001 10.254 25.477 1.00 90.38 193 LEU A O 1
ATOM 1485 N N . VAL A 1 194 ? -0.958 8.230 25.108 1.00 91.75 194 VAL A N 1
ATOM 1486 C CA . VAL A 1 194 ? -1.252 8.377 23.686 1.00 91.75 194 VAL A CA 1
ATOM 1487 C C . VAL A 1 194 ? -2.690 7.921 23.486 1.00 91.75 194 VAL A C 1
ATOM 1489 O O . VAL A 1 194 ? -3.032 6.811 23.893 1.00 91.75 194 VAL A O 1
ATOM 1492 N N . SER A 1 195 ? -3.524 8.773 22.900 1.00 92.94 195 SER A N 1
ATOM 1493 C CA . SER A 1 195 ? -4.893 8.431 22.509 1.00 92.9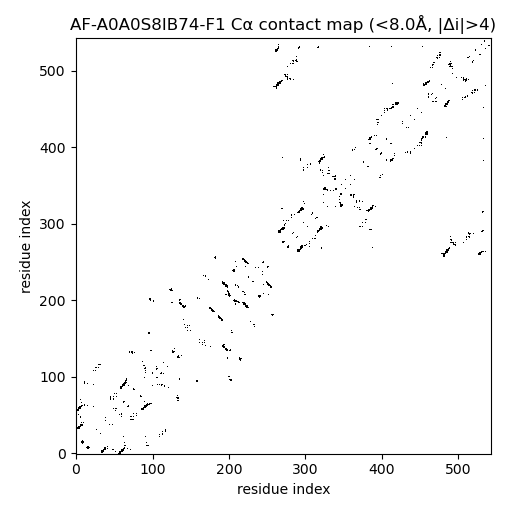4 195 SER A CA 1
ATOM 1494 C C . SER A 1 195 ? -5.016 8.565 20.997 1.00 92.94 195 SER A C 1
ATOM 1496 O O . SER A 1 195 ? -4.628 9.589 20.443 1.00 92.94 195 SER A O 1
ATOM 1498 N N . VAL A 1 196 ? -5.508 7.523 20.337 1.00 93.12 196 VAL A N 1
ATOM 1499 C CA . VAL A 1 196 ? -5.761 7.467 18.894 1.00 93.12 196 VAL A CA 1
ATOM 1500 C C . VAL A 1 196 ? -7.271 7.412 18.708 1.00 93.12 196 VAL A C 1
ATOM 1502 O O . VAL A 1 196 ? -7.896 6.373 18.923 1.00 93.12 196 VAL A O 1
ATOM 1505 N N . GLY A 1 197 ? -7.867 8.558 18.403 1.00 93.88 197 GLY A N 1
ATOM 1506 C CA . GLY A 1 197 ? -9.308 8.725 18.282 1.00 93.88 197 GLY A CA 1
ATOM 1507 C C . GLY A 1 197 ? -9.776 8.643 16.836 1.00 93.88 197 GLY A C 1
ATOM 1508 O O . GLY A 1 197 ? -9.286 9.386 15.991 1.00 93.88 197 GLY A O 1
ATOM 1509 N N . ASN A 1 198 ? -10.767 7.786 16.599 1.00 95.00 198 ASN A N 1
ATOM 1510 C CA . ASN A 1 198 ? -11.691 7.894 15.468 1.00 95.00 198 ASN A CA 1
ATOM 1511 C C . ASN A 1 198 ? -12.837 8.870 15.811 1.00 95.00 198 ASN A C 1
ATOM 1513 O O . ASN A 1 198 ? -13.391 9.550 14.961 1.00 95.00 198 ASN A O 1
ATOM 1517 N N . CYS A 1 199 ? -13.169 8.984 17.101 1.00 95.25 199 CYS A N 1
ATOM 1518 C CA . CYS A 1 199 ? -14.176 9.896 17.633 1.00 95.25 199 CYS A CA 1
ATOM 1519 C C . CYS A 1 199 ? -13.605 10.826 18.730 1.00 95.25 199 CYS A C 1
ATOM 1521 O O . CYS A 1 199 ? -12.649 10.455 19.419 1.00 95.25 199 CYS A O 1
ATOM 1523 N N . PRO A 1 200 ? -14.206 12.015 18.962 1.00 93.56 200 PRO A N 1
ATOM 1524 C CA . PRO A 1 200 ? -13.659 12.999 19.902 1.00 93.56 200 PRO A CA 1
ATOM 1525 C C . PRO A 1 200 ? -13.647 12.641 21.389 1.00 93.56 200 PRO A C 1
ATOM 1527 O O . PRO A 1 200 ? -12.762 13.088 22.130 1.00 93.56 200 PRO A O 1
ATOM 1530 N N . ILE A 1 201 ? -14.679 11.937 21.856 1.00 92.75 201 ILE A N 1
ATOM 1531 C CA . ILE A 1 201 ? -14.979 11.741 23.278 1.00 92.75 201 ILE A CA 1
ATOM 1532 C C . ILE A 1 201 ? -14.775 10.279 23.672 1.00 92.75 201 ILE A C 1
ATOM 1534 O O . ILE A 1 201 ? -15.235 9.367 22.990 1.00 92.75 201 ILE A O 1
ATOM 1538 N N . THR A 1 202 ? -14.174 10.072 24.840 1.00 89.69 202 THR A N 1
ATOM 1539 C CA . THR A 1 202 ? -14.026 8.762 25.479 1.00 89.69 202 THR A CA 1
ATOM 1540 C C . THR A 1 202 ? -14.435 8.846 26.949 1.00 89.69 202 THR A C 1
ATOM 1542 O O . THR A 1 202 ? -14.253 9.871 27.616 1.00 89.69 202 THR A O 1
ATOM 1545 N N . GLY A 1 203 ? -15.015 7.779 27.496 1.00 81.75 203 GLY A N 1
ATOM 1546 C CA . GLY A 1 203 ? -15.471 7.727 28.886 1.00 81.75 203 GLY A CA 1
ATOM 1547 C C . GLY A 1 203 ? -16.582 8.736 29.212 1.00 81.75 203 GLY A C 1
ATOM 1548 O O . GLY A 1 203 ? -16.694 9.191 30.355 1.00 81.75 203 GLY A O 1
ATOM 1549 N N . GLY A 1 204 ? -17.371 9.115 28.208 1.00 79.56 204 GLY A N 1
ATOM 1550 C CA . GLY A 1 204 ? -18.570 9.947 28.250 1.00 79.56 204 GLY A CA 1
ATOM 1551 C C . GLY A 1 204 ? -18.333 11.455 28.328 1.00 79.56 204 GLY A C 1
ATOM 1552 O O . GLY A 1 204 ? -19.203 12.222 27.926 1.00 79.56 204 GLY A O 1
ATOM 1553 N N . ILE A 1 205 ? -17.193 11.903 28.865 1.00 85.75 205 ILE A N 1
ATOM 1554 C CA . ILE A 1 205 ? -16.923 13.338 29.090 1.00 85.75 205 ILE A CA 1
ATOM 1555 C C . ILE A 1 205 ? -15.493 13.782 28.773 1.00 85.75 205 ILE A C 1
ATOM 1557 O O . ILE A 1 205 ? -15.198 14.973 28.873 1.00 85.75 205 ILE A O 1
ATOM 1561 N N . PHE A 1 206 ? -14.574 12.860 28.484 1.00 90.19 206 PHE A N 1
ATOM 1562 C CA . PHE A 1 206 ? -13.189 13.227 28.210 1.00 90.19 206 PHE A CA 1
ATOM 1563 C C . PHE A 1 206 ? -13.042 13.422 26.714 1.00 90.19 206 PHE A C 1
ATOM 1565 O O . PHE A 1 206 ? -13.109 12.460 25.959 1.00 90.19 206 PHE A O 1
ATOM 1572 N N . HIS A 1 207 ? -12.842 14.664 26.286 1.00 92.88 207 HIS A N 1
ATOM 1573 C CA . HIS A 1 207 ? -12.484 14.940 24.903 1.00 92.88 207 HIS A CA 1
ATOM 1574 C C . HIS A 1 207 ? -11.016 14.557 24.724 1.00 92.88 207 HIS A C 1
ATOM 1576 O O . HIS A 1 207 ? -10.149 15.407 24.905 1.00 92.88 207 HIS A O 1
ATOM 1582 N N . MET A 1 208 ? -10.739 13.274 24.490 1.00 93.88 208 MET A N 1
ATOM 1583 C CA . MET A 1 208 ? -9.378 12.744 24.375 1.00 93.88 208 MET A CA 1
ATOM 1584 C C . MET A 1 208 ? -8.747 13.098 23.031 1.00 93.88 208 MET A C 1
ATOM 1586 O O . MET A 1 208 ? -7.553 13.367 22.992 1.00 93.88 208 MET A O 1
ATOM 1590 N N . ALA A 1 209 ? -9.554 13.175 21.969 1.00 94.50 209 ALA A N 1
ATOM 1591 C CA . ALA A 1 209 ? -9.121 13.533 20.621 1.00 94.50 209 ALA A CA 1
ATOM 1592 C C . ALA A 1 209 ? -10.064 14.586 20.002 1.00 94.50 209 ALA A C 1
ATOM 1594 O O . ALA A 1 209 ? -10.778 14.288 19.055 1.00 94.50 209 ALA A O 1
ATOM 1595 N N . PRO A 1 210 ? -10.118 15.832 20.519 1.00 91.56 210 PRO A N 1
ATOM 1596 C CA . PRO A 1 210 ? -11.162 16.805 20.173 1.00 91.56 210 PRO A CA 1
ATOM 1597 C C . PRO A 1 210 ? -11.332 17.114 18.678 1.00 91.56 210 PRO A C 1
ATOM 1599 O O . PRO A 1 210 ? -12.392 17.606 18.303 1.00 91.56 210 PRO A O 1
ATOM 1602 N N . GLY A 1 211 ? -10.297 16.886 17.863 1.00 89.12 211 GLY A N 1
ATOM 1603 C CA . GLY A 1 211 ? -10.326 17.093 16.414 1.00 89.12 211 GLY A CA 1
ATOM 1604 C C . GLY A 1 211 ? -10.687 15.865 15.576 1.00 89.12 211 GLY A C 1
ATOM 1605 O O . GLY A 1 211 ? -10.679 15.999 14.364 1.00 89.12 211 GLY A O 1
ATOM 1606 N N . ALA A 1 212 ? -10.979 14.711 16.185 1.00 93.44 212 ALA A N 1
ATOM 1607 C CA . ALA A 1 212 ? -11.334 13.503 15.445 1.00 93.44 212 ALA A CA 1
ATOM 1608 C C . ALA A 1 212 ? -12.685 13.647 14.730 1.00 93.44 212 ALA A C 1
ATOM 1610 O O . ALA A 1 212 ? -13.668 14.079 15.340 1.00 93.44 212 ALA A O 1
ATOM 1611 N N . ASP A 1 213 ? -12.747 13.232 13.470 1.00 90.38 213 ASP A N 1
ATOM 1612 C CA . ASP A 1 213 ? -13.981 13.117 12.701 1.00 90.38 213 ASP A CA 1
ATOM 1613 C C . ASP A 1 213 ? -14.081 11.684 12.161 1.00 90.38 213 ASP A C 1
ATOM 1615 O O . ASP A 1 213 ? -13.255 11.290 11.353 1.00 90.38 213 ASP A O 1
ATOM 1619 N N . PRO A 1 214 ? -15.082 10.882 12.558 1.00 90.69 214 PRO A N 1
ATOM 1620 C CA . PRO A 1 214 ? -15.190 9.493 12.114 1.00 90.69 214 PRO A CA 1
ATOM 1621 C C . PRO A 1 214 ? -15.677 9.370 10.658 1.00 90.69 214 PRO A C 1
ATOM 1623 O O . PRO A 1 214 ? -16.320 8.378 10.323 1.00 90.69 214 PRO A O 1
ATOM 1626 N N . THR A 1 215 ? -15.529 10.408 9.833 1.00 87.38 215 THR A N 1
ATOM 1627 C CA . THR A 1 215 ? -15.999 10.451 8.439 1.00 87.38 215 THR A CA 1
ATOM 1628 C C . THR A 1 215 ? -15.014 11.103 7.470 1.00 87.38 215 THR A C 1
ATOM 1630 O O . THR A 1 215 ? -15.331 11.226 6.284 1.00 87.38 215 THR A O 1
ATOM 1633 N N . ASP A 1 216 ? -13.856 11.562 7.953 1.00 84.88 216 ASP A N 1
ATOM 1634 C CA . ASP A 1 216 ? -12.831 12.220 7.135 1.00 84.88 216 ASP A CA 1
ATOM 1635 C C . ASP A 1 216 ? -11.778 11.239 6.597 1.00 84.88 216 ASP A C 1
ATOM 1637 O O . ASP A 1 216 ? -10.843 11.646 5.905 1.00 84.88 216 ASP A O 1
ATOM 1641 N N . GLY A 1 217 ? -11.946 9.952 6.899 1.00 83.94 217 GLY A N 1
ATOM 1642 C CA . GLY A 1 217 ? -11.001 8.893 6.627 1.00 83.94 217 GLY A CA 1
ATOM 1643 C C . GLY A 1 217 ? -9.910 8.762 7.690 1.00 83.94 217 GLY A C 1
ATOM 1644 O O . GLY A 1 217 ? -9.369 7.675 7.807 1.00 83.94 217 GLY A O 1
ATOM 1645 N N . LEU A 1 218 ? -9.563 9.789 8.462 1.00 85.81 218 LEU A N 1
ATOM 1646 C CA . LEU A 1 218 ? -8.304 9.904 9.203 1.00 85.81 218 LEU A CA 1
ATOM 1647 C C . LEU A 1 218 ? -8.430 9.470 10.675 1.00 85.81 218 LEU A C 1
ATOM 1649 O O . LEU A 1 218 ? -9.508 9.397 11.259 1.00 85.81 218 LEU A O 1
ATOM 1653 N N . LEU A 1 219 ? -7.288 9.230 11.331 1.00 90.38 219 LEU A N 1
ATOM 1654 C CA . LEU A 1 219 ? -7.210 9.082 12.788 1.00 90.38 219 LEU A CA 1
ATOM 1655 C C . LEU A 1 219 ? -6.575 10.322 13.423 1.00 90.38 219 LEU A C 1
ATOM 1657 O O . LEU A 1 219 ? -5.634 10.916 12.897 1.00 90.38 219 LEU A O 1
ATOM 1661 N N . THR A 1 220 ? -7.053 10.698 14.610 1.00 91.19 220 THR A N 1
ATOM 1662 C CA . THR A 1 220 ? -6.456 11.777 15.407 1.00 91.19 220 THR A CA 1
ATOM 1663 C C . THR A 1 220 ? -5.614 11.214 16.544 1.00 91.19 220 THR A C 1
ATOM 1665 O O . THR A 1 220 ? -6.122 10.530 17.432 1.00 91.19 220 THR A O 1
ATOM 1668 N N . PHE A 1 221 ? -4.333 11.568 16.572 1.00 90.00 221 PHE A N 1
ATOM 1669 C CA . PHE A 1 221 ? -3.377 11.166 17.599 1.00 90.00 221 PHE A CA 1
ATOM 1670 C C . PHE A 1 221 ? -3.180 12.301 18.599 1.00 90.00 221 PHE A C 1
ATOM 1672 O O . PHE A 1 221 ? -2.785 13.405 18.230 1.00 90.00 221 PHE A O 1
ATOM 1679 N N . VAL A 1 222 ? -3.398 12.033 19.884 1.00 92.06 222 VAL A N 1
ATOM 1680 C CA . VAL A 1 222 ? -3.115 12.968 20.976 1.00 92.06 222 VAL A CA 1
ATOM 1681 C C . VAL A 1 222 ? -2.042 12.386 21.878 1.00 92.06 222 VAL A C 1
ATOM 1683 O O . VAL A 1 222 ? -2.252 11.390 22.572 1.00 92.06 222 VAL A O 1
ATOM 1686 N N . VAL A 1 223 ? -0.886 13.044 21.884 1.00 91.31 223 VAL A N 1
ATOM 1687 C CA . VAL A 1 223 ? 0.293 12.666 22.664 1.00 91.31 223 VAL A CA 1
ATOM 1688 C C . VAL A 1 223 ? 0.437 13.642 23.822 1.00 91.31 223 VAL A C 1
ATOM 1690 O O . VAL A 1 223 ? 0.659 14.837 23.630 1.00 91.31 223 VAL A O 1
ATOM 1693 N N . GLY A 1 224 ? 0.292 13.145 25.049 1.00 90.38 224 GLY A N 1
ATOM 1694 C CA . GLY A 1 224 ? 0.395 13.954 26.260 1.00 90.38 224 GLY A CA 1
ATOM 1695 C C . GLY A 1 224 ? 1.572 13.529 27.126 1.00 90.38 224 GLY A C 1
ATOM 1696 O O . GLY A 1 224 ? 1.665 12.362 27.509 1.00 90.38 224 GLY A O 1
ATOM 1697 N N . TYR A 1 225 ? 2.422 14.478 27.526 1.00 90.44 225 TYR A N 1
ATOM 1698 C CA . TYR A 1 225 ? 3.492 14.237 28.495 1.00 90.44 225 TYR A CA 1
ATOM 1699 C C . TYR A 1 225 ? 3.521 15.274 29.618 1.00 90.44 225 TYR A C 1
ATOM 1701 O O . TYR A 1 225 ? 3.673 16.475 29.406 1.00 90.44 225 TYR A O 1
ATOM 1709 N N . ALA A 1 226 ? 3.442 14.796 30.859 1.00 87.38 226 ALA A N 1
ATOM 1710 C CA . ALA A 1 226 ? 3.571 15.621 32.049 1.00 87.38 226 ALA A CA 1
ATOM 1711 C C . ALA A 1 226 ? 4.455 14.933 33.096 1.00 87.38 226 ALA A C 1
ATOM 1713 O O . ALA A 1 226 ? 4.058 13.957 33.721 1.00 87.38 226 ALA A O 1
ATOM 1714 N N . SER A 1 227 ? 5.624 15.508 33.383 1.00 83.12 227 SER A N 1
ATOM 1715 C CA . SER A 1 227 ? 6.613 14.923 34.307 1.00 83.12 227 SER A CA 1
ATOM 1716 C C . SER A 1 227 ? 6.183 14.881 35.785 1.00 83.12 227 SER A C 1
ATOM 1718 O O . SER A 1 227 ? 6.814 14.215 36.610 1.00 83.12 227 SER A O 1
ATOM 1720 N N . THR A 1 228 ? 5.111 15.590 36.166 1.00 87.25 228 THR A N 1
ATOM 1721 C CA . THR A 1 228 ? 4.642 15.659 37.560 1.00 87.25 228 THR A CA 1
ATOM 1722 C C . THR A 1 228 ? 3.141 15.424 37.692 1.00 87.25 228 THR A C 1
ATOM 1724 O O . THR A 1 228 ? 2.339 15.894 36.885 1.00 87.25 228 THR A O 1
ATOM 1727 N N . ARG A 1 229 ? 2.737 14.794 38.805 1.00 87.75 229 ARG A N 1
ATOM 1728 C CA . ARG A 1 229 ? 1.319 14.576 39.150 1.00 87.75 229 ARG A CA 1
ATOM 1729 C C . ARG A 1 229 ? 0.523 15.878 39.200 1.00 87.75 229 ARG A C 1
ATOM 1731 O O . ARG A 1 229 ? -0.612 15.921 38.747 1.00 87.75 229 ARG A O 1
ATOM 1738 N N . ARG A 1 230 ? 1.118 16.957 39.726 1.00 88.62 230 ARG A N 1
ATOM 1739 C CA . ARG A 1 230 ? 0.473 18.282 39.774 1.00 88.62 230 ARG A CA 1
ATOM 1740 C C . ARG A 1 230 ? 0.153 18.796 38.369 1.00 88.62 230 ARG A C 1
ATOM 1742 O O . ARG A 1 230 ? -0.929 19.340 38.169 1.00 88.62 230 ARG A O 1
ATOM 1749 N N . ARG A 1 231 ? 1.057 18.591 37.402 1.00 89.75 231 ARG A N 1
ATOM 1750 C CA . ARG A 1 231 ? 0.823 18.966 36.002 1.00 89.75 231 ARG A CA 1
ATOM 1751 C C . ARG A 1 231 ? -0.278 18.115 35.371 1.00 89.75 231 ARG A C 1
ATOM 1753 O O . ARG A 1 231 ? -1.190 18.690 34.790 1.00 89.75 231 ARG A O 1
ATOM 1760 N N . MET A 1 232 ? -0.252 16.795 35.572 1.00 88.75 232 MET A N 1
ATOM 1761 C CA . MET A 1 232 ? -1.310 15.884 35.103 1.00 88.75 232 MET A CA 1
ATOM 1762 C C . MET A 1 232 ? -2.692 16.263 35.664 1.00 88.75 232 MET A C 1
ATOM 1764 O O . MET A 1 232 ? -3.652 16.411 34.913 1.00 88.75 232 MET A O 1
ATOM 1768 N N . LEU A 1 233 ? -2.793 16.504 36.977 1.00 89.69 233 LEU A N 1
ATOM 1769 C CA . LEU A 1 233 ? -4.038 16.942 37.621 1.00 89.69 233 LEU A CA 1
ATOM 1770 C C . LEU A 1 233 ? -4.529 18.294 37.081 1.00 89.69 233 LEU A C 1
ATOM 1772 O O . LEU A 1 233 ? -5.732 18.496 36.950 1.00 89.69 233 LEU A O 1
ATOM 1776 N N . GLY A 1 234 ? -3.613 19.205 36.740 1.00 90.56 234 GLY A N 1
ATOM 1777 C CA . GLY A 1 234 ? -3.945 20.490 36.122 1.00 90.56 234 GLY A CA 1
ATOM 1778 C C . GLY A 1 234 ? -4.461 20.385 34.680 1.00 90.56 234 GLY A C 1
ATOM 1779 O O . GLY A 1 234 ? -5.170 21.285 34.229 1.00 90.56 234 GLY A O 1
ATOM 1780 N N . LEU A 1 235 ? -4.142 19.301 33.963 1.00 90.88 235 LEU A N 1
ATOM 1781 C CA . LEU A 1 235 ? -4.637 19.040 32.606 1.00 90.88 235 LEU A CA 1
ATOM 1782 C C . LEU A 1 235 ? -6.046 18.433 32.603 1.00 90.88 235 LEU A C 1
ATOM 1784 O O . LEU A 1 235 ? -6.803 18.682 31.669 1.00 90.88 235 LEU A O 1
ATOM 1788 N N . LEU A 1 236 ? -6.443 17.712 33.657 1.00 90.12 236 LEU A N 1
ATOM 1789 C CA . LEU A 1 236 ? -7.731 17.008 33.715 1.00 90.12 236 LEU A CA 1
ATOM 1790 C C . LEU A 1 236 ? -8.954 17.913 33.416 1.00 90.12 236 LEU A C 1
ATOM 1792 O O . LEU A 1 236 ? -9.759 17.541 32.562 1.00 90.12 236 LEU A O 1
ATOM 1796 N N . PRO A 1 237 ? -9.097 19.132 33.985 1.00 91.56 237 PRO A N 1
ATOM 1797 C CA . PRO A 1 237 ? -10.204 20.030 33.630 1.00 91.56 237 PRO A CA 1
ATOM 1798 C C . PRO A 1 237 ? -10.136 20.580 32.197 1.00 91.56 237 PRO A C 1
ATOM 1800 O O . PRO A 1 237 ? -11.128 21.104 31.690 1.00 91.56 237 PRO A O 1
ATOM 1803 N N . LYS A 1 238 ? -8.962 20.555 31.555 1.00 93.81 238 LYS A N 1
ATOM 1804 C CA . LYS A 1 238 ? -8.804 20.946 30.147 1.00 93.81 238 LYS A CA 1
ATOM 1805 C C . LYS A 1 238 ? -9.216 19.809 29.212 1.00 93.81 238 LYS A C 1
ATOM 1807 O O . LYS A 1 238 ? -9.850 20.090 28.205 1.00 93.81 238 LYS 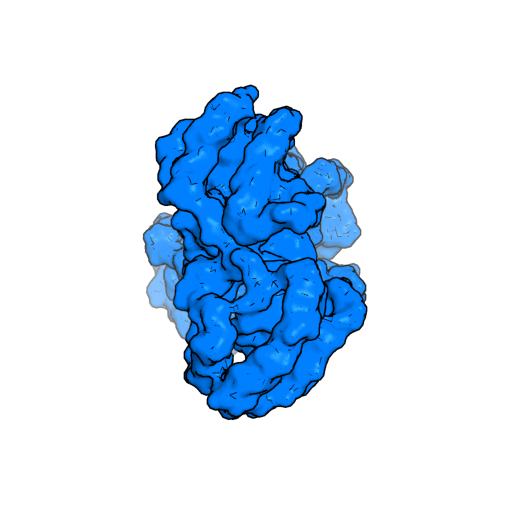A O 1
ATOM 1812 N N . VAL A 1 239 ? -8.928 18.556 29.572 1.00 92.38 239 VAL A N 1
ATOM 1813 C CA . VAL A 1 239 ? -9.381 17.361 28.832 1.00 92.38 239 VAL A CA 1
ATOM 1814 C C . VAL A 1 239 ? -10.907 17.278 28.822 1.00 92.38 239 VAL A C 1
ATOM 1816 O O . VAL A 1 239 ? -11.508 17.134 27.767 1.00 92.38 239 VAL A O 1
ATOM 1819 N N . VAL A 1 240 ? -11.558 17.497 29.969 1.00 90.69 240 VAL A N 1
ATOM 1820 C CA . VAL A 1 240 ? -13.035 17.533 30.051 1.00 90.69 240 VAL A CA 1
ATOM 1821 C C . VAL A 1 240 ? -13.652 18.642 29.182 1.00 90.69 240 VAL A C 1
ATOM 1823 O O . VAL A 1 240 ? -14.798 18.539 28.771 1.00 90.69 240 VAL A O 1
ATOM 1826 N N . ARG A 1 241 ? -12.904 19.712 28.884 1.00 92.69 241 ARG A N 1
ATOM 1827 C CA . ARG A 1 241 ? -13.351 20.814 28.012 1.00 92.69 241 ARG A CA 1
ATOM 1828 C C . ARG A 1 241 ? -12.849 20.708 26.569 1.00 92.69 241 ARG A C 1
ATOM 1830 O O . ARG A 1 241 ? -13.155 21.592 25.781 1.00 92.69 241 ARG A O 1
ATOM 1837 N N . GLY A 1 242 ? -12.009 19.724 26.248 1.00 91.94 242 GLY A N 1
ATOM 1838 C CA . GLY A 1 242 ? -11.330 19.622 24.952 1.00 91.94 242 GLY A CA 1
ATOM 1839 C C . GLY A 1 242 ? -10.242 20.668 24.683 1.00 91.94 242 GLY A C 1
ATOM 1840 O O . GLY A 1 242 ? -9.663 20.667 23.610 1.00 91.94 242 GLY A O 1
ATOM 1841 N N . THR A 1 243 ? -9.879 21.526 25.641 1.00 93.81 243 THR A N 1
ATOM 1842 C CA . THR A 1 243 ? -8.914 22.629 25.421 1.00 93.81 243 THR A CA 1
ATOM 1843 C C . THR A 1 243 ? -7.464 22.277 25.751 1.00 93.81 243 THR A C 1
ATOM 1845 O O . THR A 1 243 ? -6.569 23.115 25.647 1.00 93.81 243 THR A O 1
ATOM 1848 N N . HIS A 1 244 ? -7.214 21.044 26.190 1.00 93.12 244 HIS A N 1
ATOM 1849 C CA . HIS A 1 244 ? -5.877 20.547 26.518 1.00 93.12 244 HIS A CA 1
ATOM 1850 C C . HIS A 1 244 ? -4.936 20.493 25.306 1.00 93.12 244 HIS A C 1
ATOM 1852 O O . HIS A 1 244 ? -3.738 20.624 25.504 1.00 93.12 244 HIS A O 1
ATOM 1858 N N . ILE A 1 245 ? -5.468 20.404 24.086 1.00 91.62 245 ILE A N 1
ATOM 1859 C CA . ILE A 1 245 ? -4.711 20.418 22.822 1.00 91.62 245 ILE A CA 1
ATOM 1860 C C . ILE A 1 245 ? -3.943 21.727 22.579 1.00 91.62 245 ILE A C 1
ATOM 1862 O O . ILE A 1 245 ? -3.012 21.767 21.789 1.00 91.62 245 ILE A O 1
ATOM 1866 N N . HIS A 1 246 ? -4.308 22.808 23.276 1.00 90.94 246 HIS A N 1
ATOM 1867 C CA . HIS A 1 246 ? -3.588 24.085 23.237 1.00 90.94 246 HIS A CA 1
ATOM 1868 C C . HIS A 1 246 ? -2.537 24.209 24.350 1.00 90.94 246 HIS A C 1
ATOM 1870 O O . HIS A 1 246 ? -1.940 25.270 24.541 1.00 90.94 246 HIS A O 1
ATOM 1876 N N . ASP A 1 247 ? -2.361 23.171 25.167 1.00 92.31 247 ASP A N 1
ATOM 1877 C CA . ASP A 1 247 ? -1.359 23.150 26.220 1.00 92.31 247 ASP A CA 1
ATOM 1878 C C . ASP A 1 247 ? -0.020 22.623 25.669 1.00 92.31 247 ASP A C 1
ATOM 1880 O O . ASP A 1 247 ? -0.018 21.572 25.045 1.00 92.31 247 ASP A O 1
ATOM 1884 N N . PRO A 1 248 ? 1.132 23.261 25.958 1.00 88.31 248 PRO A N 1
ATOM 1885 C CA . PRO A 1 248 ? 2.438 22.809 25.458 1.00 88.31 248 PRO A CA 1
ATOM 1886 C C . PRO A 1 248 ? 2.847 21.384 25.864 1.00 88.31 248 PRO A C 1
ATOM 1888 O O . PRO A 1 248 ? 3.797 20.837 25.316 1.00 88.31 248 PRO A O 1
ATOM 1891 N N . ALA A 1 249 ? 2.185 20.802 26.869 1.00 87.94 249 ALA A N 1
ATOM 1892 C CA . ALA A 1 249 ? 2.392 19.421 27.303 1.00 87.94 249 ALA A CA 1
ATOM 1893 C C . ALA A 1 249 ? 1.645 18.389 26.436 1.00 87.94 249 ALA A C 1
ATOM 1895 O O . ALA A 1 249 ? 1.737 17.191 26.710 1.00 87.94 249 ALA A O 1
ATOM 1896 N N . VAL A 1 250 ? 0.861 18.845 25.460 1.00 90.44 250 VAL A N 1
ATOM 1897 C CA . VAL A 1 250 ? 0.013 18.024 24.602 1.00 90.44 250 VAL A CA 1
ATOM 1898 C C . VAL A 1 250 ? 0.288 18.393 23.154 1.00 90.44 250 VAL A C 1
ATOM 1900 O O . VAL A 1 250 ? 0.360 19.567 22.800 1.00 90.44 250 VAL A O 1
ATOM 1903 N N . GLN A 1 251 ? 0.438 17.378 22.321 1.00 87.88 251 GLN A N 1
ATOM 1904 C CA . GLN A 1 251 ? 0.567 17.509 20.880 1.00 87.88 251 GLN A CA 1
ATOM 1905 C C . GLN A 1 251 ? -0.575 16.729 20.236 1.00 87.88 251 GLN A C 1
ATOM 1907 O O . GLN A 1 251 ? -0.936 15.656 20.722 1.00 87.88 251 GLN A O 1
ATOM 1912 N N . GLN A 1 252 ? -1.157 17.289 19.179 1.00 87.12 252 GLN A N 1
ATOM 1913 C CA . GLN A 1 252 ? -2.185 16.631 18.385 1.00 87.12 252 GLN A CA 1
ATOM 1914 C C . GLN A 1 252 ? -1.711 16.538 16.938 1.00 87.12 252 GLN A C 1
ATOM 1916 O O . GLN A 1 252 ? -1.210 17.522 16.395 1.00 87.12 252 GLN A O 1
ATOM 1921 N N . TYR A 1 253 ? -1.927 15.373 16.342 1.00 84.06 253 TYR A N 1
ATOM 1922 C CA . TYR A 1 253 ? -1.635 15.053 14.950 1.00 84.06 253 TYR A CA 1
ATOM 1923 C C . TYR A 1 253 ? -2.865 14.397 14.315 1.00 84.06 253 TYR A C 1
ATOM 1925 O O . TYR A 1 253 ? -3.695 13.829 15.029 1.00 84.06 253 TYR A O 1
ATOM 1933 N N . VAL A 1 254 ? -2.999 14.491 12.994 1.00 76.88 254 VAL A N 1
ATOM 1934 C CA . VAL A 1 254 ? -4.085 13.875 12.217 1.00 76.88 254 VAL A CA 1
ATOM 1935 C C . VAL A 1 254 ? -3.449 13.166 11.022 1.00 76.88 254 VAL A C 1
ATOM 1937 O O . VAL A 1 254 ? -2.631 13.779 10.345 1.00 76.88 254 VAL A O 1
ATOM 1940 N N . GLY A 1 255 ? -3.780 11.894 10.795 1.00 68.19 255 GLY A N 1
ATOM 1941 C CA . GLY A 1 255 ? -3.208 11.078 9.717 1.00 68.19 255 GLY A CA 1
ATOM 1942 C C . GLY A 1 255 ? -3.575 9.597 9.845 1.00 68.19 255 GLY A C 1
ATOM 1943 O O . GLY A 1 255 ? -4.382 9.224 10.698 1.00 68.19 255 GLY A O 1
ATOM 1944 N N . TYR A 1 256 ? -2.955 8.738 9.041 1.00 61.56 256 TYR A N 1
ATOM 1945 C CA . TYR A 1 256 ? -2.984 7.286 9.211 1.00 61.56 256 TYR A CA 1
ATOM 1946 C C . TYR A 1 256 ? -1.663 6.777 9.797 1.00 61.56 256 TYR A C 1
ATOM 1948 O O . TYR A 1 256 ? -0.597 7.369 9.638 1.00 61.56 256 TYR A O 1
ATOM 1956 N N . TYR A 1 257 ? -1.723 5.636 10.485 1.00 50.12 257 TYR A N 1
ATOM 1957 C CA . TYR A 1 257 ? -0.521 4.855 10.761 1.00 50.12 257 TYR A CA 1
ATOM 1958 C C . TYR A 1 257 ? -0.198 4.031 9.509 1.00 50.12 257 TYR A C 1
ATOM 1960 O O . TYR A 1 257 ? -0.815 2.988 9.282 1.00 50.12 257 TYR A O 1
ATOM 1968 N N . ARG A 1 258 ? 0.751 4.487 8.682 1.00 49.81 258 ARG A N 1
ATOM 1969 C CA . ARG A 1 258 ? 1.354 3.633 7.651 1.00 49.81 258 ARG A CA 1
ATOM 1970 C C . ARG A 1 258 ? 2.294 2.639 8.326 1.00 49.81 258 ARG A C 1
ATOM 1972 O O . ARG A 1 258 ? 3.133 2.998 9.148 1.00 49.81 258 ARG A O 1
ATOM 1979 N N . SER A 1 259 ? 2.112 1.364 8.002 1.00 44.53 259 SER A N 1
ATOM 1980 C CA . SER A 1 259 ? 2.957 0.280 8.495 1.00 44.53 259 SER A CA 1
ATOM 1981 C C . SER A 1 259 ? 4.441 0.583 8.242 1.00 44.53 259 SER A C 1
ATOM 1983 O O . SER A 1 259 ? 4.832 0.855 7.112 1.00 44.53 259 SER A O 1
ATOM 1985 N N . MET A 1 260 ? 5.286 0.434 9.268 1.00 54.81 260 MET A N 1
ATOM 1986 C CA . MET A 1 260 ? 6.757 0.486 9.152 1.00 54.81 260 MET A CA 1
ATOM 1987 C C . MET A 1 260 ? 7.356 -0.670 8.333 1.00 54.81 260 MET A C 1
ATOM 1989 O O . MET A 1 260 ? 8.577 -0.813 8.239 1.00 54.81 260 MET A O 1
ATOM 1993 N N . THR A 1 261 ? 6.519 -1.541 7.767 1.00 71.00 261 THR A N 1
ATOM 1994 C CA . THR A 1 261 ? 6.967 -2.587 6.853 1.00 71.00 261 THR A CA 1
ATOM 1995 C C . THR A 1 261 ? 7.498 -1.950 5.583 1.00 71.00 261 THR A C 1
ATOM 1997 O O . THR A 1 261 ? 6.742 -1.404 4.783 1.00 71.00 261 THR A O 1
ATOM 2000 N N . LYS A 1 262 ? 8.804 -2.071 5.389 1.00 90.62 262 LYS A N 1
ATOM 2001 C CA . LYS A 1 262 ? 9.460 -1.745 4.133 1.00 90.62 262 LYS A CA 1
ATOM 2002 C C . LYS A 1 262 ? 9.188 -2.883 3.163 1.00 90.62 262 LYS A C 1
ATOM 2004 O O . LYS A 1 262 ? 9.684 -3.990 3.373 1.00 90.62 262 LYS A O 1
ATOM 2009 N N . THR A 1 263 ? 8.367 -2.644 2.152 1.00 95.00 263 THR A N 1
ATOM 2010 C CA . THR A 1 263 ? 8.160 -3.591 1.058 1.00 95.00 263 THR A CA 1
ATOM 2011 C C . THR A 1 263 ? 8.980 -3.124 -0.133 1.00 95.00 263 THR A C 1
ATOM 2013 O O . THR A 1 263 ? 8.899 -1.961 -0.511 1.00 95.00 263 THR A O 1
ATOM 2016 N N . LEU A 1 264 ? 9.779 -4.016 -0.710 1.00 97.44 264 LEU A N 1
ATOM 2017 C CA . LEU A 1 264 ? 10.587 -3.725 -1.886 1.00 97.44 264 LEU A CA 1
ATOM 2018 C C . LEU A 1 264 ? 10.179 -4.651 -3.028 1.00 97.44 264 LEU A C 1
ATOM 2020 O O . LEU A 1 264 ? 10.270 -5.876 -2.922 1.00 97.44 264 LEU A O 1
ATOM 2024 N N . ILE A 1 265 ? 9.743 -4.036 -4.115 1.00 98.38 265 ILE A N 1
ATOM 2025 C CA . ILE A 1 265 ? 9.583 -4.647 -5.425 1.00 98.38 265 ILE A CA 1
ATOM 2026 C C . ILE A 1 265 ? 10.879 -4.364 -6.185 1.00 98.38 265 ILE A C 1
ATOM 2028 O O . ILE A 1 265 ? 11.355 -3.230 -6.198 1.00 98.38 265 ILE A O 1
ATOM 2032 N N . ILE A 1 266 ? 11.484 -5.383 -6.783 1.00 98.62 266 ILE A N 1
ATOM 2033 C CA . ILE A 1 266 ? 12.652 -5.212 -7.648 1.00 98.62 266 ILE A CA 1
ATOM 2034 C C . ILE A 1 266 ? 12.230 -5.691 -9.022 1.00 98.62 266 ILE A C 1
ATOM 2036 O O . ILE A 1 266 ? 12.126 -6.902 -9.243 1.00 98.62 266 ILE A O 1
ATOM 2040 N N . ASN A 1 267 ? 11.954 -4.730 -9.901 1.00 98.69 267 ASN A N 1
ATOM 2041 C CA . ASN A 1 267 ? 11.488 -4.999 -11.246 1.00 98.69 267 ASN A CA 1
ATOM 2042 C C . ASN A 1 267 ? 12.660 -5.001 -12.219 1.00 98.69 267 ASN A C 1
ATOM 2044 O O . ASN A 1 267 ? 13.409 -4.025 -12.309 1.00 98.69 267 ASN A O 1
ATOM 2048 N N . ALA A 1 268 ? 12.808 -6.105 -12.940 1.00 98.56 268 ALA A N 1
ATOM 2049 C CA . ALA A 1 268 ? 13.719 -6.191 -14.065 1.00 98.56 268 ALA A CA 1
ATOM 2050 C C . ALA A 1 268 ? 12.977 -5.859 -15.365 1.00 98.56 268 ALA A C 1
ATOM 2052 O O . ALA A 1 268 ? 12.075 -6.595 -15.766 1.00 98.56 268 ALA A O 1
ATOM 2053 N N . ASP A 1 269 ? 13.362 -4.780 -16.030 1.00 97.88 269 ASP A N 1
ATOM 2054 C CA . ASP A 1 269 ? 12.749 -4.352 -17.287 1.00 97.88 269 ASP A CA 1
ATOM 2055 C C . ASP A 1 269 ? 13.311 -5.180 -18.471 1.00 97.88 269 ASP A C 1
ATOM 2057 O O . ASP A 1 269 ? 14.367 -5.817 -18.375 1.00 97.88 269 ASP A O 1
ATOM 2061 N N . ASP A 1 270 ? 12.629 -5.137 -19.622 1.00 97.38 270 ASP A N 1
ATOM 2062 C CA . ASP A 1 270 ? 13.035 -5.758 -20.900 1.00 97.38 270 ASP A CA 1
ATOM 2063 C C . ASP A 1 270 ? 12.972 -7.303 -20.990 1.00 97.38 270 ASP A C 1
ATOM 2065 O O . ASP A 1 270 ? 13.694 -7.915 -21.791 1.00 97.38 270 ASP A O 1
ATOM 2069 N N . TYR A 1 271 ? 12.092 -7.980 -20.247 1.00 98.31 271 TYR A N 1
ATOM 2070 C CA . TYR A 1 271 ? 11.910 -9.425 -20.441 1.00 98.31 271 TYR A CA 1
ATOM 2071 C C . TYR A 1 271 ? 11.446 -9.749 -21.863 1.00 98.31 271 TYR A C 1
ATOM 2073 O O . TYR A 1 271 ? 10.577 -9.078 -22.418 1.00 98.31 271 TYR A O 1
ATOM 2081 N N . GLY A 1 272 ? 12.018 -10.784 -22.479 1.0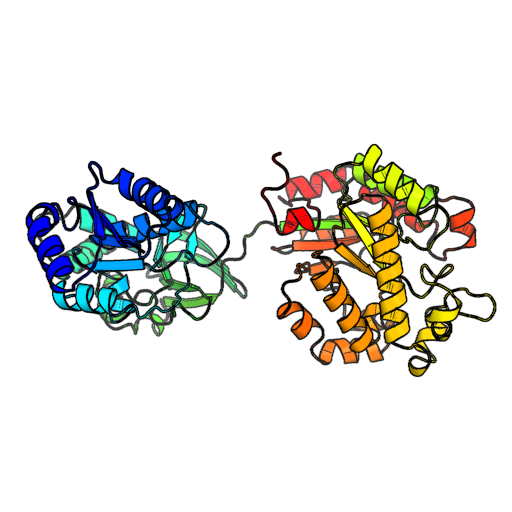0 97.00 272 GLY A N 1
ATOM 2082 C CA . GLY A 1 272 ? 11.738 -11.125 -23.875 1.00 97.00 272 GLY A CA 1
ATOM 2083 C C . GLY A 1 272 ? 12.500 -10.285 -24.906 1.00 97.00 272 GLY A C 1
ATOM 2084 O O . GLY A 1 272 ? 12.369 -10.551 -26.097 1.00 97.00 272 GLY A O 1
ATOM 2085 N N . ARG A 1 273 ? 13.340 -9.322 -24.491 1.00 95.56 273 ARG A N 1
ATOM 2086 C CA . ARG A 1 273 ? 14.175 -8.539 -25.421 1.00 95.56 273 ARG A CA 1
ATOM 2087 C C . ARG A 1 273 ? 15.192 -9.388 -26.173 1.00 95.56 273 ARG A C 1
ATOM 2089 O O . ARG A 1 273 ? 15.428 -9.182 -27.359 1.00 95.56 273 ARG A O 1
ATOM 2096 N N . SER A 1 274 ? 15.811 -10.328 -25.474 1.00 95.88 274 SER A N 1
ATOM 2097 C CA . SER A 1 274 ? 16.657 -11.356 -26.068 1.00 95.88 274 SER A CA 1
ATOM 2098 C C . SER A 1 274 ? 16.653 -12.606 -25.180 1.00 95.88 274 SER A C 1
ATOM 2100 O O . SER A 1 274 ? 16.264 -12.525 -24.003 1.00 95.88 274 SER A O 1
ATOM 2102 N N . PRO A 1 275 ? 17.088 -13.770 -25.696 1.00 95.69 275 PRO A N 1
ATOM 2103 C CA . PRO A 1 275 ? 17.226 -14.975 -24.882 1.00 95.69 275 PRO A CA 1
ATOM 2104 C C . PRO A 1 275 ? 18.151 -14.778 -23.670 1.00 95.69 275 PRO A C 1
ATOM 2106 O O . PRO A 1 275 ? 17.833 -15.237 -22.577 1.00 95.69 275 PRO A O 1
ATOM 2109 N N . GLY A 1 276 ? 19.264 -14.062 -23.843 1.00 96.75 276 GLY A N 1
ATOM 2110 C CA . GLY A 1 276 ? 20.238 -13.752 -22.797 1.00 96.75 276 GLY A CA 1
ATOM 2111 C C . GLY A 1 276 ? 19.703 -12.787 -21.741 1.00 96.75 276 GLY A C 1
ATOM 2112 O O . GLY A 1 276 ? 19.912 -13.017 -20.548 1.00 96.75 276 GLY A O 1
ATOM 2113 N N . VAL A 1 277 ? 18.944 -11.757 -22.135 1.00 97.88 277 VAL A N 1
ATOM 2114 C CA . VAL A 1 277 ? 18.256 -10.879 -21.170 1.00 97.88 277 VAL A CA 1
ATOM 2115 C C . VAL A 1 277 ? 17.252 -11.684 -20.349 1.00 97.88 277 VAL A C 1
ATOM 2117 O O . VAL A 1 277 ? 17.317 -11.678 -19.124 1.00 97.88 277 VAL A O 1
ATOM 2120 N N . SER A 1 278 ? 16.397 -12.465 -21.010 1.00 98.38 278 SER A N 1
ATOM 2121 C CA . SER A 1 278 ? 15.376 -13.278 -20.335 1.00 98.38 278 SER A CA 1
ATOM 2122 C C . SER A 1 278 ? 16.001 -14.309 -19.385 1.00 98.38 278 SER A C 1
ATOM 2124 O O . SER A 1 278 ? 15.538 -14.471 -18.257 1.00 98.38 278 SER A O 1
ATOM 2126 N N . ALA A 1 279 ? 17.095 -14.960 -19.800 1.00 98.19 279 ALA A N 1
ATOM 2127 C CA . ALA A 1 279 ? 17.851 -15.887 -18.959 1.00 98.19 279 ALA A CA 1
ATOM 2128 C C . ALA A 1 279 ? 18.468 -15.196 -17.733 1.00 98.19 279 ALA A C 1
ATOM 2130 O O . ALA A 1 279 ? 18.337 -15.706 -16.622 1.00 98.19 279 ALA A O 1
ATOM 2131 N N . GLY A 1 280 ? 19.083 -14.024 -17.915 1.00 98.38 280 GLY A N 1
ATOM 2132 C CA . GLY A 1 280 ? 19.652 -13.251 -16.810 1.00 98.38 280 GLY A CA 1
ATOM 2133 C C . GLY A 1 280 ? 18.594 -12.771 -15.815 1.00 98.38 280 GLY A C 1
ATOM 2134 O O . GLY A 1 280 ? 18.810 -12.854 -14.612 1.00 98.38 280 GLY A O 1
ATOM 2135 N N . ILE A 1 281 ? 17.417 -12.349 -16.282 1.00 98.75 281 ILE A N 1
ATOM 2136 C CA . ILE A 1 281 ? 16.309 -11.967 -15.393 1.00 98.75 281 ILE A CA 1
ATOM 2137 C C . ILE A 1 281 ? 15.826 -13.168 -14.569 1.00 98.75 281 ILE A C 1
ATOM 2139 O O . ILE A 1 281 ? 15.665 -13.053 -13.352 1.00 98.75 281 ILE A O 1
ATOM 2143 N N . ARG A 1 282 ? 15.646 -14.340 -15.197 1.00 98.56 282 ARG A N 1
ATOM 2144 C CA . ARG A 1 282 ? 15.289 -15.570 -14.465 1.00 98.56 282 ARG A CA 1
ATOM 2145 C C . ARG A 1 282 ? 16.359 -15.941 -13.439 1.00 98.56 282 ARG A C 1
ATOM 2147 O O . ARG A 1 282 ? 16.022 -16.289 -12.312 1.00 98.56 282 ARG A O 1
ATOM 2154 N N . GLU A 1 283 ? 17.638 -15.816 -13.783 1.00 98.50 283 GLU A N 1
ATOM 2155 C CA . GLU A 1 283 ? 18.750 -16.041 -12.853 1.00 98.50 283 GLU A CA 1
ATOM 2156 C C . GLU A 1 283 ? 18.720 -15.063 -11.667 1.00 98.50 283 GLU A C 1
ATOM 2158 O O . GLU A 1 283 ? 18.830 -15.491 -10.516 1.00 98.50 283 GLU A O 1
ATOM 2163 N N . ALA A 1 284 ? 18.496 -13.773 -11.926 1.00 98.44 284 ALA A N 1
ATOM 2164 C CA . ALA A 1 284 ? 18.388 -12.741 -10.897 1.00 98.44 284 ALA A CA 1
ATOM 2165 C C . ALA A 1 284 ? 17.182 -12.941 -9.964 1.00 98.44 284 ALA A C 1
ATOM 2167 O O . ALA A 1 284 ? 17.239 -12.530 -8.805 1.00 98.44 284 ALA A O 1
ATOM 2168 N N . HIS A 1 285 ? 16.113 -13.586 -10.439 1.00 98.56 285 HIS A N 1
ATOM 2169 C CA . HIS A 1 285 ? 14.979 -13.993 -9.610 1.00 98.56 285 HIS A CA 1
ATOM 2170 C C . HIS A 1 285 ? 15.283 -15.254 -8.793 1.00 98.56 285 HIS A C 1
ATOM 2172 O O . HIS A 1 285 ? 15.084 -15.282 -7.582 1.00 98.56 285 HIS A O 1
ATOM 2178 N N . LEU A 1 286 ? 15.787 -16.306 -9.444 1.00 97.81 286 LEU A N 1
ATOM 2179 C CA . LEU A 1 286 ? 16.008 -17.613 -8.817 1.00 97.81 286 LEU A CA 1
ATOM 2180 C C . LEU A 1 286 ? 17.157 -17.608 -7.803 1.00 97.81 286 LEU A C 1
ATOM 2182 O O . LEU A 1 286 ? 17.128 -18.364 -6.834 1.00 97.81 286 LEU A O 1
ATOM 2186 N N . SER A 1 287 ? 18.185 -16.794 -8.047 1.00 96.94 287 SER A N 1
ATOM 2187 C CA . SER A 1 287 ? 19.420 -16.755 -7.250 1.00 96.94 287 SER A CA 1
ATOM 2188 C C . SER A 1 287 ? 19.711 -15.378 -6.650 1.00 96.94 287 SER A C 1
ATOM 2190 O O . SER A 1 287 ? 20.779 -15.176 -6.072 1.00 96.94 287 SER A O 1
ATOM 2192 N N . GLY A 1 288 ? 18.795 -14.423 -6.793 1.00 97.38 288 GLY A N 1
ATOM 2193 C CA . GLY A 1 288 ? 18.990 -13.041 -6.374 1.00 97.38 288 GLY A CA 1
ATOM 2194 C C . GLY A 1 288 ? 17.743 -12.436 -5.746 1.00 97.38 288 GLY A C 1
ATOM 2195 O O . GLY A 1 288 ? 16.968 -13.120 -5.081 1.00 97.38 288 GLY A O 1
ATOM 2196 N N . VAL A 1 289 ? 17.601 -11.121 -5.900 1.00 97.75 289 VAL A N 1
ATOM 2197 C CA . VAL A 1 289 ? 16.561 -10.331 -5.223 1.00 97.75 289 VAL A CA 1
ATOM 2198 C C . VAL A 1 289 ? 15.429 -9.855 -6.137 1.00 97.75 289 VAL A C 1
ATOM 2200 O O . VAL A 1 289 ? 14.492 -9.237 -5.640 1.00 97.75 289 VAL A O 1
ATOM 2203 N N . VAL A 1 290 ? 15.486 -10.126 -7.446 1.00 98.69 290 VAL A N 1
ATOM 2204 C CA . VAL A 1 290 ? 14.446 -9.690 -8.396 1.00 98.69 290 VAL A CA 1
ATOM 2205 C C . VAL A 1 290 ? 13.115 -10.354 -8.052 1.00 98.69 290 VAL A C 1
ATOM 2207 O O . VAL A 1 290 ? 13.051 -11.569 -7.874 1.00 98.69 290 VAL A O 1
ATOM 2210 N N . THR A 1 291 ? 12.041 -9.572 -7.966 1.00 98.62 291 THR A N 1
ATOM 2211 C CA . THR A 1 291 ? 10.706 -10.072 -7.602 1.00 98.62 291 THR A CA 1
ATOM 2212 C C . THR A 1 291 ? 9.718 -10.014 -8.753 1.00 98.62 291 THR A C 1
ATOM 2214 O O . THR A 1 291 ? 8.811 -10.846 -8.805 1.00 98.62 291 THR A O 1
ATOM 2217 N N . THR A 1 292 ? 9.893 -9.069 -9.676 1.00 98.69 292 THR A N 1
ATOM 2218 C CA . THR A 1 292 ? 9.012 -8.875 -10.829 1.00 98.69 292 THR A CA 1
ATOM 2219 C C . THR A 1 292 ? 9.809 -8.593 -12.091 1.00 98.69 292 THR A C 1
ATOM 2221 O O . THR A 1 292 ? 10.996 -8.263 -12.049 1.00 98.69 292 THR A O 1
ATOM 2224 N N . THR A 1 293 ? 9.161 -8.753 -13.237 1.00 98.81 293 THR A N 1
ATOM 2225 C CA . THR A 1 293 ? 9.705 -8.333 -14.523 1.00 98.81 293 THR A CA 1
ATOM 2226 C C . THR A 1 293 ? 8.600 -7.905 -15.476 1.00 98.81 293 THR A C 1
ATOM 2228 O O . THR A 1 293 ? 7.462 -8.362 -15.348 1.00 98.81 293 THR A O 1
ATOM 2231 N N . THR A 1 294 ? 8.932 -7.055 -16.445 1.00 98.69 294 THR A N 1
ATOM 2232 C CA . THR A 1 294 ? 7.993 -6.526 -17.439 1.00 98.69 294 THR A CA 1
ATOM 2233 C C . THR A 1 294 ? 8.397 -6.933 -18.852 1.00 98.69 294 THR A C 1
ATOM 2235 O O . THR A 1 294 ? 9.565 -6.873 -19.244 1.00 98.69 294 THR A O 1
ATOM 2238 N N . VAL A 1 295 ? 7.421 -7.428 -19.618 1.00 98.62 295 VAL A N 1
ATOM 2239 C CA . VAL A 1 295 ? 7.662 -8.124 -20.888 1.00 98.62 295 VAL A CA 1
ATOM 2240 C C . VAL A 1 295 ? 7.510 -7.188 -22.081 1.00 98.62 295 VAL A C 1
ATOM 2242 O O . VAL A 1 295 ? 6.479 -6.539 -22.239 1.00 98.62 295 VAL A O 1
ATOM 2245 N N . MET A 1 296 ? 8.500 -7.204 -22.972 1.00 97.94 296 MET A N 1
ATOM 2246 C CA . MET A 1 296 ? 8.476 -6.560 -24.287 1.00 97.94 296 MET A CA 1
ATOM 2247 C C . MET A 1 296 ? 7.735 -7.442 -25.296 1.00 97.94 296 MET A C 1
ATOM 2249 O O . MET A 1 296 ? 8.339 -8.070 -26.165 1.00 97.94 296 MET A O 1
ATOM 2253 N N . THR A 1 297 ? 6.417 -7.548 -25.140 1.00 97.44 297 THR A N 1
ATOM 2254 C CA . THR A 1 297 ? 5.570 -8.557 -25.811 1.00 97.44 297 THR A CA 1
ATOM 2255 C C . THR A 1 297 ? 5.639 -8.521 -27.333 1.00 97.44 297 THR A C 1
ATOM 2257 O O . THR A 1 297 ? 5.465 -9.553 -27.980 1.00 97.44 297 THR A O 1
ATOM 2260 N N . ASN A 1 298 ? 5.938 -7.353 -27.899 1.00 96.88 298 ASN A N 1
ATOM 2261 C CA . ASN A 1 298 ? 6.043 -7.131 -29.334 1.00 96.88 298 ASN A CA 1
ATOM 2262 C C . ASN A 1 298 ? 7.344 -7.674 -29.956 1.00 96.88 298 ASN A C 1
ATOM 2264 O O . ASN A 1 298 ? 7.466 -7.747 -31.182 1.00 96.88 298 ASN A O 1
ATOM 2268 N N . LEU A 1 299 ? 8.340 -8.035 -29.139 1.00 96.38 299 LEU A N 1
ATOM 2269 C CA . LEU A 1 299 ? 9.628 -8.507 -29.634 1.00 96.38 299 LEU A CA 1
ATOM 2270 C C . LEU A 1 299 ? 9.610 -10.006 -29.985 1.00 96.38 299 LEU A C 1
ATOM 2272 O O . LEU A 1 299 ? 8.931 -10.805 -29.331 1.00 96.38 299 LEU A O 1
ATOM 2276 N N . PRO A 1 300 ? 10.368 -10.426 -31.021 1.00 92.94 300 PRO A N 1
ATOM 2277 C CA . PRO A 1 300 ? 10.422 -11.825 -31.430 1.00 92.94 300 PRO A CA 1
ATOM 2278 C C . PRO A 1 300 ? 10.837 -12.758 -30.286 1.00 92.94 300 PRO A C 1
ATOM 2280 O O . PRO A 1 300 ? 11.902 -12.601 -29.699 1.00 92.94 300 PRO A O 1
ATOM 2283 N N . GLY A 1 301 ? 10.008 -13.766 -30.004 1.00 94.06 301 GLY A N 1
ATOM 2284 C CA . GLY A 1 301 ? 10.264 -14.764 -28.961 1.00 94.06 301 GLY A CA 1
ATOM 2285 C C . GLY A 1 301 ? 9.814 -14.363 -27.551 1.00 94.06 301 GLY A C 1
ATOM 2286 O O . GLY A 1 301 ? 9.785 -15.228 -26.679 1.00 94.06 301 GLY A O 1
ATOM 2287 N N . ALA A 1 302 ? 9.381 -13.118 -27.317 1.00 96.94 302 ALA A N 1
ATOM 2288 C CA . ALA A 1 302 ? 8.959 -12.663 -25.989 1.00 96.94 302 ALA A CA 1
ATOM 2289 C C . ALA A 1 302 ? 7.806 -13.503 -25.408 1.00 96.94 302 ALA A C 1
ATOM 2291 O O . ALA A 1 302 ? 7.853 -13.908 -24.249 1.00 96.94 302 ALA A O 1
ATOM 2292 N N . ILE A 1 303 ? 6.811 -13.846 -26.233 1.00 96.12 303 ILE A N 1
ATOM 2293 C CA . ILE A 1 303 ? 5.676 -14.704 -25.849 1.00 96.12 303 ILE A CA 1
ATOM 2294 C C . ILE A 1 303 ? 6.125 -16.115 -25.434 1.00 96.12 303 ILE A C 1
ATOM 2296 O O . ILE A 1 303 ? 5.583 -16.683 -24.485 1.00 96.12 303 ILE A O 1
ATOM 2300 N N . GLU A 1 304 ? 7.136 -16.681 -26.099 1.00 96.50 304 GLU A N 1
ATOM 2301 C CA . GLU A 1 304 ? 7.693 -17.986 -25.719 1.00 96.50 304 GLU A CA 1
ATOM 2302 C C . GLU A 1 304 ? 8.443 -17.903 -24.385 1.00 96.50 304 GLU A C 1
ATOM 2304 O O . GLU A 1 304 ? 8.312 -18.794 -23.543 1.00 96.50 304 GLU A O 1
ATOM 2309 N N . GLU A 1 305 ? 9.192 -16.820 -24.161 1.00 97.75 305 GLU A N 1
ATOM 2310 C CA . GLU A 1 305 ? 9.893 -16.590 -22.897 1.00 97.75 305 GLU A CA 1
ATOM 2311 C C . GLU A 1 305 ? 8.912 -16.397 -21.729 1.00 97.75 305 GLU A C 1
ATOM 2313 O O . GLU A 1 305 ? 9.197 -16.882 -20.637 1.00 97.75 305 GLU A O 1
ATOM 2318 N N . VAL A 1 306 ? 7.734 -15.785 -21.929 1.00 97.56 306 VAL A N 1
ATOM 2319 C CA . VAL A 1 306 ? 6.679 -15.725 -20.890 1.00 97.56 306 VAL A CA 1
ATOM 2320 C C . VAL A 1 306 ? 6.266 -17.130 -20.449 1.00 97.56 306 VAL A C 1
ATOM 2322 O O . VAL A 1 306 ? 6.146 -17.393 -19.252 1.00 97.56 306 VAL A O 1
ATOM 2325 N N . GLY A 1 307 ? 6.097 -18.056 -21.400 1.00 95.75 307 GLY A N 1
ATOM 2326 C CA . GLY A 1 307 ? 5.835 -19.464 -21.094 1.00 95.75 307 GLY A CA 1
ATOM 2327 C C . GLY A 1 307 ? 6.939 -20.078 -20.229 1.00 95.75 307 GLY A C 1
ATOM 2328 O O . GLY A 1 307 ? 6.653 -20.678 -19.196 1.00 95.75 307 GLY A O 1
ATOM 2329 N N . ARG A 1 308 ? 8.208 -19.837 -20.585 1.00 96.69 308 ARG A N 1
ATOM 2330 C CA . ARG A 1 308 ? 9.355 -20.312 -19.794 1.00 96.69 308 ARG A CA 1
ATOM 2331 C C . ARG A 1 308 ? 9.408 -19.696 -18.399 1.00 96.69 308 ARG A C 1
ATOM 2333 O O . ARG A 1 308 ? 9.687 -20.415 -17.449 1.00 96.69 308 ARG A O 1
ATOM 2340 N N . ALA A 1 309 ? 9.117 -18.403 -18.248 1.00 97.19 309 ALA A N 1
ATOM 2341 C CA . ALA A 1 309 ? 9.057 -17.753 -16.939 1.00 97.19 309 ALA A CA 1
ATOM 2342 C C . ALA A 1 309 ? 8.022 -18.418 -16.027 1.00 97.19 309 ALA A C 1
ATOM 2344 O O . ALA A 1 309 ? 8.311 -18.680 -14.864 1.00 97.19 309 ALA A O 1
ATOM 2345 N N . ARG A 1 310 ? 6.836 -18.736 -16.557 1.00 95.06 310 ARG A N 1
ATOM 2346 C CA . ARG A 1 310 ? 5.778 -19.408 -15.790 1.00 95.06 310 ARG A CA 1
ATOM 2347 C C . ARG A 1 310 ? 6.191 -20.801 -15.322 1.00 95.06 310 ARG A C 1
ATOM 2349 O O . ARG A 1 310 ? 5.872 -21.177 -14.196 1.00 95.06 310 ARG A O 1
ATOM 2356 N N . ASP A 1 311 ? 6.894 -21.540 -16.174 1.00 94.31 311 ASP A N 1
ATOM 2357 C CA . ASP A 1 311 ? 7.319 -22.908 -15.880 1.00 94.31 311 ASP A CA 1
ATOM 2358 C C . ASP A 1 311 ? 8.534 -22.949 -14.934 1.00 94.31 311 ASP A C 1
ATOM 2360 O O . ASP A 1 311 ? 8.590 -23.775 -14.022 1.00 94.31 311 ASP A O 1
ATOM 2364 N N . GLU A 1 312 ? 9.511 -22.061 -15.134 1.00 96.31 312 GLU A N 1
ATOM 2365 C CA . GLU A 1 312 ? 10.789 -22.060 -14.408 1.00 96.31 312 GLU A CA 1
ATOM 2366 C C . GLU A 1 312 ? 10.780 -21.165 -13.156 1.00 96.31 312 GLU A C 1
ATOM 2368 O O . GLU A 1 312 ? 11.574 -21.382 -12.241 1.00 96.31 312 GLU A O 1
ATOM 2373 N N . CYS A 1 313 ? 9.919 -20.144 -13.100 1.00 97.00 313 CYS A N 1
ATOM 2374 C CA . CYS A 1 313 ? 9.914 -19.088 -12.081 1.00 97.00 313 CYS A CA 1
ATOM 2375 C C . CYS A 1 313 ? 8.479 -18.748 -11.612 1.00 97.00 313 CYS A C 1
ATOM 2377 O O . CYS A 1 313 ? 8.034 -17.612 -11.772 1.00 97.00 313 CYS A O 1
ATOM 2379 N N . PRO A 1 314 ? 7.734 -19.686 -10.995 1.00 92.81 314 PRO A N 1
ATOM 2380 C CA . PRO A 1 314 ? 6.309 -19.503 -10.685 1.00 92.81 314 PRO A CA 1
ATOM 2381 C C . PRO A 1 314 ? 6.009 -18.373 -9.683 1.00 92.81 314 PRO A C 1
ATOM 2383 O O . PRO A 1 314 ? 4.863 -17.948 -9.568 1.00 92.81 314 PRO A O 1
ATOM 2386 N N . THR A 1 315 ? 7.017 -17.895 -8.948 1.00 95.75 315 THR A N 1
ATOM 2387 C CA . THR A 1 315 ? 6.912 -16.783 -7.988 1.00 95.75 315 THR A CA 1
ATOM 2388 C C . THR A 1 315 ? 7.324 -15.424 -8.558 1.00 95.75 315 THR A C 1
ATOM 2390 O O . THR A 1 315 ? 7.270 -14.430 -7.834 1.00 95.75 315 THR A O 1
ATOM 2393 N N . LEU A 1 316 ? 7.768 -15.366 -9.815 1.00 98.12 316 LEU A N 1
ATOM 2394 C CA . LEU A 1 316 ? 8.130 -14.123 -10.492 1.00 98.12 316 LEU A CA 1
ATOM 2395 C C . LEU A 1 316 ? 6.851 -13.406 -10.933 1.00 98.12 316 LEU A C 1
ATOM 2397 O O . LEU A 1 316 ? 6.065 -13.961 -11.700 1.00 98.12 316 LEU A O 1
ATOM 2401 N N . GLY A 1 317 ? 6.638 -12.176 -10.463 1.00 98.12 317 GLY A N 1
ATOM 2402 C CA . GLY A 1 317 ? 5.540 -11.350 -10.968 1.00 98.12 317 GLY A CA 1
ATOM 2403 C C . GLY A 1 317 ? 5.813 -10.927 -12.411 1.00 98.12 317 GLY A C 1
ATOM 2404 O O . GLY A 1 317 ? 6.920 -10.491 -12.726 1.00 98.12 317 GLY A O 1
ATOM 2405 N N . LEU A 1 318 ? 4.820 -11.076 -13.289 1.00 98.56 318 LEU A N 1
ATOM 2406 C CA . LEU A 1 318 ? 4.946 -10.796 -14.719 1.00 98.56 318 LEU A CA 1
ATOM 2407 C C . LEU A 1 318 ? 4.046 -9.621 -15.108 1.00 98.56 318 LEU A C 1
ATOM 2409 O O . LEU A 1 318 ? 2.821 -9.707 -15.022 1.00 98.56 318 LEU A O 1
ATOM 2413 N N . GLY A 1 319 ? 4.664 -8.527 -15.532 1.00 98.38 319 GLY A N 1
ATOM 2414 C CA . GLY A 1 319 ? 4.004 -7.350 -16.080 1.00 98.38 319 GLY A CA 1
ATOM 2415 C C . GLY A 1 319 ? 4.262 -7.168 -17.575 1.00 98.38 319 GLY A C 1
ATOM 2416 O O . GLY A 1 319 ? 4.954 -7.969 -18.209 1.00 98.38 319 GLY A O 1
ATOM 2417 N N . VAL A 1 320 ? 3.734 -6.086 -18.142 1.00 98.75 320 VAL A N 1
ATOM 2418 C CA . VAL A 1 320 ? 3.959 -5.707 -19.548 1.00 98.75 320 VAL A CA 1
ATOM 2419 C C . VAL A 1 320 ? 4.753 -4.407 -19.609 1.00 98.75 320 VAL A C 1
ATOM 2421 O O . VAL A 1 320 ? 4.351 -3.411 -19.011 1.00 98.75 320 VAL A O 1
ATOM 2424 N N . HIS A 1 321 ? 5.859 -4.438 -20.358 1.00 98.31 321 HIS A N 1
ATOM 2425 C CA . HIS A 1 321 ? 6.708 -3.281 -20.632 1.00 98.31 321 HIS A CA 1
ATOM 2426 C C . HIS A 1 321 ? 6.188 -2.571 -21.872 1.00 98.31 321 HIS A C 1
ATOM 2428 O O . HIS A 1 321 ? 6.613 -2.854 -22.994 1.00 98.31 321 HIS A O 1
ATOM 2434 N N . LEU A 1 322 ? 5.207 -1.688 -21.675 1.00 98.31 322 LEU A N 1
ATOM 2435 C CA . LEU A 1 322 ? 4.517 -1.025 -22.775 1.00 98.31 322 LEU A CA 1
ATOM 2436 C C . LEU A 1 322 ? 5.502 -0.225 -23.620 1.00 98.31 322 LEU A C 1
ATOM 2438 O O . LEU A 1 322 ? 6.264 0.603 -23.117 1.00 98.31 322 LEU A O 1
ATOM 2442 N N . ASN A 1 323 ? 5.485 -0.462 -24.924 1.00 95.69 323 ASN A N 1
ATOM 2443 C CA . ASN A 1 323 ? 6.546 -0.003 -25.803 1.00 95.69 323 ASN A CA 1
ATOM 2444 C C . ASN A 1 323 ? 5.993 0.613 -27.088 1.00 95.69 323 ASN A C 1
ATOM 2446 O O . ASN A 1 323 ? 5.165 0.019 -27.762 1.00 95.69 323 ASN A O 1
ATOM 2450 N N . LEU A 1 324 ? 6.511 1.786 -27.457 1.00 95.31 324 LEU A N 1
ATOM 2451 C CA . LEU A 1 324 ? 6.213 2.458 -28.730 1.00 95.31 324 LEU A CA 1
ATOM 2452 C C . LEU A 1 324 ? 7.476 2.825 -29.510 1.00 95.31 324 LEU A C 1
ATOM 2454 O O . LEU A 1 324 ? 7.396 3.608 -30.450 1.00 95.31 324 LEU A O 1
ATOM 2458 N N . SER A 1 325 ? 8.652 2.347 -29.085 1.00 92.75 325 SER A N 1
ATOM 2459 C CA . SER A 1 325 ? 9.930 2.874 -29.586 1.00 92.75 325 SER A CA 1
ATOM 2460 C C . SER A 1 325 ? 10.910 1.850 -30.145 1.00 92.75 325 SER A C 1
ATOM 2462 O O . SER A 1 325 ? 12.011 2.203 -30.569 1.00 92.75 325 SER A O 1
ATOM 2464 N N . THR A 1 326 ? 10.551 0.567 -30.133 1.00 93.06 326 THR A N 1
ATOM 2465 C CA . THR A 1 326 ? 11.414 -0.481 -30.684 1.00 93.06 326 THR A CA 1
ATOM 2466 C C . THR A 1 326 ? 10.627 -1.705 -31.128 1.00 93.06 326 THR A C 1
ATOM 2468 O O . THR A 1 326 ? 9.657 -2.084 -30.489 1.00 93.06 326 THR A O 1
ATOM 2471 N N . GLY A 1 327 ? 11.050 -2.374 -32.197 1.00 94.38 327 GLY A N 1
ATOM 2472 C CA . GLY A 1 327 ? 10.344 -3.563 -32.687 1.00 94.38 327 GLY A CA 1
ATOM 2473 C C . GLY A 1 327 ? 9.167 -3.259 -33.626 1.00 94.38 327 GLY A C 1
ATOM 2474 O O . GLY A 1 327 ? 8.959 -2.106 -34.008 1.00 94.38 327 GLY A O 1
ATOM 2475 N N . PRO A 1 328 ? 8.453 -4.303 -34.078 1.00 96.69 328 PRO A N 1
ATOM 2476 C CA . PRO A 1 328 ? 7.182 -4.172 -34.792 1.00 96.69 328 PRO A CA 1
ATOM 2477 C C . PRO A 1 328 ? 6.016 -3.930 -33.807 1.00 96.69 328 PRO A C 1
ATOM 2479 O O . PRO A 1 328 ? 6.198 -4.194 -32.617 1.00 96.69 328 PRO A O 1
ATOM 2482 N N . PRO A 1 329 ? 4.840 -3.467 -34.266 1.00 98.00 329 PRO A N 1
ATOM 2483 C CA . PRO A 1 329 ? 3.638 -3.382 -33.431 1.00 98.00 329 PRO A CA 1
ATOM 2484 C C . PRO A 1 329 ? 3.019 -4.760 -33.154 1.00 98.00 329 PRO A C 1
ATOM 2486 O O . PRO A 1 329 ? 3.207 -5.703 -33.930 1.00 98.00 329 PRO A O 1
ATOM 2489 N N . CYS A 1 330 ? 2.257 -4.865 -32.064 1.00 98.06 330 CYS A N 1
ATOM 2490 C CA . CYS A 1 330 ? 1.356 -5.990 -31.803 1.00 98.06 330 CYS A CA 1
ATOM 2491 C C . CYS A 1 330 ? 0.011 -5.823 -32.526 1.00 98.06 330 CYS A C 1
ATOM 2493 O O . CYS A 1 330 ? -0.581 -6.816 -32.955 1.00 98.06 330 CYS A O 1
ATOM 2495 N N . ALA A 1 331 ? -0.482 -4.590 -32.660 1.00 98.06 331 ALA A N 1
ATOM 2496 C CA . ALA A 1 331 ? -1.675 -4.277 -33.436 1.00 98.06 331 ALA A CA 1
ATOM 2497 C C . ALA A 1 331 ? -1.407 -4.393 -34.952 1.00 98.06 331 ALA A C 1
ATOM 2499 O O . ALA A 1 331 ? -0.253 -4.319 -35.391 1.00 98.06 331 ALA A O 1
ATOM 2500 N N . PRO A 1 332 ? -2.455 -4.550 -35.787 1.00 97.88 332 PRO A N 1
ATOM 2501 C CA . PRO A 1 332 ? -2.309 -4.491 -37.240 1.00 97.88 332 PRO A CA 1
ATOM 2502 C C . PRO A 1 332 ? -1.623 -3.188 -37.673 1.00 97.88 332 PRO A C 1
ATOM 2504 O O . PRO A 1 332 ? -2.070 -2.096 -37.320 1.00 97.88 332 PRO A O 1
ATOM 2507 N N . ALA A 1 333 ? -0.534 -3.287 -38.439 1.00 97.25 333 ALA A N 1
ATOM 2508 C CA . ALA A 1 333 ? 0.310 -2.139 -38.787 1.00 97.25 333 ALA A CA 1
ATOM 2509 C C . ALA A 1 333 ? -0.447 -1.047 -39.567 1.00 97.25 333 ALA A C 1
ATOM 2511 O O . ALA A 1 333 ? -0.128 0.138 -39.473 1.00 97.25 333 ALA A O 1
ATOM 2512 N N . GLU A 1 334 ? -1.469 -1.429 -40.330 1.00 96.69 334 GLU A N 1
ATOM 2513 C CA . GLU A 1 334 ? -2.371 -0.523 -41.038 1.00 96.69 334 GLU A CA 1
ATOM 2514 C C . GLU A 1 334 ? -3.261 0.321 -40.108 1.00 96.69 334 GLU A C 1
ATOM 2516 O O . GLU A 1 334 ? -3.714 1.390 -40.517 1.00 96.69 334 GLU A O 1
ATOM 2521 N N . GLU A 1 335 ? -3.484 -0.121 -38.868 1.00 97.31 335 GLU A N 1
ATOM 2522 C CA . GLU A 1 335 ? -4.321 0.559 -37.871 1.00 97.31 335 GLU A CA 1
ATOM 2523 C C . GLU A 1 335 ? -3.512 1.469 -36.935 1.00 97.31 335 GLU A C 1
ATOM 2525 O O . GLU A 1 335 ? -4.088 2.336 -36.282 1.00 97.31 335 GLU A O 1
ATOM 2530 N N . VAL A 1 336 ? -2.181 1.319 -36.905 1.00 97.88 336 VAL A N 1
ATOM 2531 C CA . VAL A 1 336 ? -1.284 2.073 -36.009 1.00 97.88 336 VAL A CA 1
ATOM 2532 C C . VAL A 1 336 ? -0.169 2.843 -36.738 1.00 97.88 336 VAL A C 1
ATOM 2534 O O . VAL A 1 336 ? 0.883 3.137 -36.174 1.00 97.88 336 VAL A O 1
ATOM 2537 N N . GLN A 1 337 ? -0.401 3.219 -38.001 1.00 97.19 337 GLN A N 1
ATOM 2538 C CA . GLN A 1 337 ? 0.553 3.915 -38.889 1.00 97.19 337 GLN A CA 1
ATOM 2539 C C . GLN A 1 337 ? 1.206 5.174 -38.286 1.00 97.19 337 GLN A C 1
ATOM 2541 O O . GLN A 1 337 ? 2.333 5.522 -38.645 1.00 97.19 337 GLN A O 1
ATOM 2546 N N . SER A 1 338 ? 0.523 5.873 -37.375 1.00 96.31 338 SER A N 1
ATOM 2547 C CA . SER A 1 338 ? 1.057 7.068 -36.709 1.00 96.31 338 SER A CA 1
ATOM 2548 C C . SER A 1 338 ? 2.301 6.762 -35.864 1.00 96.31 338 SER A C 1
ATOM 2550 O O . SER A 1 338 ? 3.185 7.613 -35.732 1.00 96.31 338 SER A O 1
ATOM 2552 N N . LEU A 1 339 ? 2.404 5.523 -35.372 1.00 96.38 339 LEU A N 1
ATOM 2553 C CA . LEU A 1 339 ? 3.448 5.030 -34.472 1.00 96.38 339 LEU A CA 1
ATOM 2554 C C . LEU A 1 339 ? 4.655 4.445 -35.219 1.00 96.38 339 LEU A C 1
ATOM 2556 O O . LEU A 1 339 ? 5.672 4.138 -34.594 1.00 96.38 339 LEU A O 1
ATOM 2560 N N . LEU A 1 340 ? 4.548 4.267 -36.541 1.00 97.19 340 LEU A N 1
ATOM 2561 C CA . LEU A 1 340 ? 5.469 3.452 -37.332 1.00 97.19 340 LEU A CA 1
ATOM 2562 C C . LEU A 1 340 ? 6.305 4.264 -38.327 1.00 97.19 340 LEU A C 1
ATOM 2564 O O . LEU A 1 340 ? 5.913 5.326 -38.816 1.00 97.19 340 LEU A O 1
ATOM 2568 N N . ASP A 1 341 ? 7.481 3.743 -38.656 1.00 95.12 341 ASP A N 1
ATOM 2569 C CA . ASP A 1 341 ? 8.321 4.184 -39.758 1.00 95.12 341 ASP A CA 1
ATOM 2570 C C . ASP A 1 341 ? 7.883 3.562 -41.101 1.00 95.12 341 ASP A C 1
ATOM 2572 O O . ASP A 1 341 ? 6.932 2.792 -41.197 1.00 95.12 341 ASP A O 1
ATOM 2576 N N . SER A 1 342 ? 8.607 3.879 -42.179 1.00 93.62 342 SER A N 1
ATOM 2577 C CA . SER A 1 342 ? 8.318 3.356 -43.528 1.00 93.62 342 SER A CA 1
ATOM 2578 C C . SER A 1 342 ? 8.501 1.837 -43.701 1.00 93.62 342 SER A C 1
ATOM 2580 O O . SER A 1 342 ? 8.310 1.330 -44.805 1.00 93.62 342 SER A O 1
ATOM 2582 N N . LYS A 1 343 ? 8.972 1.131 -42.670 1.00 95.31 343 LYS A N 1
ATOM 2583 C CA . LYS A 1 343 ? 9.226 -0.314 -42.657 1.00 95.31 343 LYS A CA 1
ATOM 2584 C C . LYS A 1 343 ? 8.309 -1.039 -41.666 1.00 95.31 343 LYS A C 1
ATOM 2586 O O . LYS A 1 343 ? 8.623 -2.171 -41.299 1.00 95.31 343 LYS A O 1
ATOM 2591 N N . ASP A 1 344 ? 7.229 -0.391 -41.227 1.00 95.69 344 ASP A N 1
ATOM 2592 C CA . ASP A 1 344 ? 6.276 -0.905 -40.239 1.00 95.69 344 ASP A CA 1
ATOM 2593 C C . ASP A 1 344 ? 6.941 -1.265 -38.895 1.00 95.69 344 ASP A C 1
ATOM 2595 O O . ASP A 1 344 ? 6.601 -2.247 -38.231 1.00 95.69 344 ASP A O 1
ATOM 2599 N N . ARG A 1 345 ? 7.940 -0.473 -38.491 1.00 96.50 345 ARG A N 1
ATOM 2600 C CA . ARG A 1 345 ? 8.622 -0.576 -37.193 1.00 96.50 345 ARG A CA 1
ATOM 2601 C C . ARG A 1 345 ? 8.321 0.659 -36.368 1.00 96.50 345 ARG A C 1
ATOM 2603 O O . ARG A 1 345 ? 8.177 1.737 -36.929 1.00 96.50 345 ARG A O 1
ATOM 2610 N N . PHE A 1 346 ? 8.279 0.528 -35.049 1.00 96.69 346 PHE A N 1
ATOM 2611 C CA . PHE A 1 346 ? 8.112 1.686 -34.179 1.00 96.69 346 PHE A CA 1
ATOM 2612 C C . PHE A 1 346 ? 9.166 2.767 -34.431 1.00 96.69 346 PHE A C 1
ATOM 2614 O O . PHE A 1 346 ? 10.344 2.468 -34.651 1.00 96.69 346 PHE A O 1
ATOM 2621 N N . LEU A 1 347 ? 8.725 4.024 -34.379 1.00 93.12 347 LEU A N 1
ATOM 2622 C CA . LEU A 1 347 ? 9.601 5.195 -34.411 1.00 93.12 347 LEU A CA 1
ATOM 2623 C C . LEU A 1 347 ? 10.536 5.191 -33.204 1.00 93.12 347 LEU A C 1
ATOM 2625 O O . LEU A 1 347 ? 10.122 4.835 -32.111 1.00 93.12 347 LEU A O 1
ATOM 2629 N N . ASP A 1 348 ? 11.778 5.649 -33.352 1.00 88.69 348 ASP A N 1
ATOM 2630 C CA . ASP A 1 348 ? 12.629 5.833 -32.177 1.00 88.69 348 ASP A CA 1
ATOM 2631 C C . ASP A 1 348 ? 12.102 6.955 -31.260 1.00 88.69 348 ASP A C 1
ATOM 2633 O O . ASP A 1 348 ? 11.346 7.847 -31.663 1.00 88.69 348 ASP A O 1
ATOM 2637 N N . ARG A 1 349 ? 12.523 6.906 -29.994 1.00 85.62 349 ARG A N 1
ATOM 2638 C CA . ARG A 1 349 ? 12.115 7.859 -28.955 1.00 85.62 349 ARG A CA 1
ATOM 2639 C C . ARG A 1 349 ? 12.375 9.312 -29.356 1.00 85.62 349 ARG A C 1
ATOM 2641 O O . ARG A 1 349 ? 11.525 10.164 -29.115 1.00 85.62 349 ARG A O 1
ATOM 2648 N N . ASP A 1 350 ? 13.527 9.604 -29.953 1.00 84.88 350 ASP A N 1
ATOM 2649 C CA . ASP A 1 350 ? 13.902 10.976 -30.310 1.00 84.88 350 ASP A CA 1
ATOM 2650 C C . ASP A 1 350 ? 13.001 11.519 -31.426 1.00 84.88 350 ASP A C 1
ATOM 2652 O O . ASP A 1 350 ? 12.610 12.687 -31.405 1.00 84.88 350 ASP A O 1
ATOM 2656 N N . THR A 1 351 ? 12.589 10.656 -32.353 1.00 87.81 351 THR A N 1
ATOM 2657 C CA . THR A 1 351 ? 11.621 10.973 -33.404 1.00 87.81 351 THR A CA 1
ATOM 2658 C C . THR A 1 351 ? 10.236 11.264 -32.828 1.00 87.81 351 THR A C 1
ATOM 2660 O O . THR A 1 351 ? 9.601 12.236 -33.242 1.00 87.81 351 THR A O 1
ATOM 2663 N N . ILE A 1 352 ? 9.781 10.479 -31.846 1.00 86.62 352 ILE A N 1
ATOM 2664 C CA . ILE A 1 352 ? 8.511 10.717 -31.136 1.00 86.62 352 ILE A CA 1
ATOM 2665 C C . ILE A 1 352 ? 8.553 12.060 -30.395 1.00 86.62 352 ILE A C 1
ATOM 2667 O O . ILE A 1 352 ? 7.628 12.862 -30.499 1.00 86.62 352 ILE A O 1
ATOM 2671 N N . LEU A 1 353 ? 9.659 12.348 -29.704 1.00 83.44 353 LEU A N 1
ATOM 2672 C CA . LEU A 1 353 ? 9.862 13.609 -28.988 1.00 83.44 353 LEU A CA 1
ATOM 2673 C C . LEU A 1 353 ? 9.912 14.828 -29.913 1.00 83.44 353 LEU A C 1
ATOM 2675 O O . LEU A 1 353 ? 9.447 15.905 -29.539 1.00 83.44 353 LEU A O 1
ATOM 2679 N N . ALA A 1 354 ? 10.495 14.679 -31.103 1.00 84.94 354 ALA A N 1
ATOM 2680 C CA . ALA A 1 354 ? 10.621 15.759 -32.076 1.00 84.94 354 ALA A CA 1
ATOM 2681 C C . ALA A 1 354 ? 9.299 16.090 -32.789 1.00 84.94 354 ALA A C 1
ATOM 2683 O O . ALA A 1 354 ? 9.151 17.197 -33.308 1.00 84.94 354 ALA A O 1
ATOM 2684 N N . ALA A 1 355 ? 8.352 15.150 -32.827 1.00 84.00 355 ALA A N 1
ATOM 2685 C CA . ALA A 1 355 ? 7.070 15.303 -33.506 1.00 84.00 355 ALA A CA 1
ATOM 2686 C C . ALA A 1 355 ? 5.918 14.674 -32.694 1.00 84.00 355 ALA A C 1
ATOM 2688 O O . ALA A 1 355 ? 5.293 13.727 -33.170 1.00 84.00 355 ALA A O 1
ATOM 2689 N N . PRO A 1 356 ? 5.601 15.194 -31.493 1.00 79.75 356 PRO A N 1
ATOM 2690 C CA . PRO A 1 356 ? 4.587 14.599 -30.620 1.00 79.75 356 PRO A CA 1
ATOM 2691 C C . PRO A 1 356 ? 3.192 14.583 -31.261 1.00 79.75 356 PRO A C 1
ATOM 2693 O O . PRO A 1 356 ? 2.480 13.598 -31.120 1.00 79.75 356 PRO A O 1
ATOM 2696 N N . ASP A 1 357 ? 2.848 15.605 -32.054 1.00 85.06 357 ASP A N 1
ATOM 2697 C CA . ASP A 1 357 ? 1.562 15.703 -32.768 1.00 85.06 357 ASP A CA 1
ATOM 2698 C C . ASP A 1 357 ? 1.369 14.614 -33.836 1.00 85.06 357 ASP A C 1
ATOM 2700 O O . ASP A 1 357 ? 0.272 14.441 -34.364 1.00 85.06 357 ASP A O 1
ATOM 2704 N N . ARG A 1 358 ? 2.441 13.899 -34.203 1.00 87.38 358 ARG A N 1
ATOM 2705 C CA . ARG A 1 358 ? 2.356 12.757 -35.114 1.00 87.38 358 ARG A CA 1
ATOM 2706 C C . ARG A 1 358 ? 1.694 11.559 -34.443 1.00 87.38 358 ARG A C 1
ATOM 2708 O O . ARG A 1 358 ? 1.081 10.774 -35.150 1.00 87.38 358 ARG A O 1
ATOM 2715 N N . VAL A 1 359 ? 1.874 11.388 -33.135 1.00 89.88 359 VAL A N 1
ATOM 2716 C CA . VAL A 1 359 ? 1.435 10.202 -32.396 1.00 89.88 359 VAL A CA 1
ATOM 2717 C C . VAL A 1 359 ? -0.043 10.347 -32.053 1.00 89.88 359 VAL A C 1
ATOM 2719 O O . VAL A 1 359 ? -0.418 11.177 -31.229 1.00 89.88 359 VAL A O 1
ATOM 2722 N N . GLU A 1 360 ? -0.891 9.537 -32.687 1.00 95.00 360 GLU A N 1
ATOM 2723 C CA . GLU A 1 360 ? -2.330 9.563 -32.432 1.00 95.00 360 GLU A CA 1
ATOM 2724 C C . GLU A 1 360 ? -2.673 8.706 -31.208 1.00 95.00 360 GLU A C 1
ATOM 2726 O O . GLU A 1 360 ? -2.430 7.500 -31.183 1.00 95.00 360 GLU A O 1
ATOM 2731 N N . THR A 1 361 ? -3.297 9.316 -30.202 1.00 94.19 361 THR A N 1
ATOM 2732 C CA . THR A 1 361 ? -3.638 8.677 -28.918 1.00 94.19 361 THR A CA 1
ATOM 2733 C C . THR A 1 361 ? -4.534 7.450 -29.063 1.00 94.19 361 THR A C 1
ATOM 2735 O O . THR A 1 361 ? -4.322 6.457 -28.376 1.00 94.19 361 THR A O 1
ATOM 2738 N N . VAL A 1 362 ? -5.474 7.465 -30.012 1.00 97.06 362 VAL A N 1
ATOM 2739 C CA . VAL A 1 362 ? -6.328 6.303 -30.320 1.00 97.06 362 VAL A CA 1
ATOM 2740 C C . VAL A 1 362 ? -5.488 5.110 -30.781 1.00 97.06 362 VAL A C 1
ATOM 2742 O O . VAL A 1 362 ? -5.719 3.986 -30.348 1.00 97.06 362 VAL A O 1
ATOM 2745 N N . GLN A 1 363 ? -4.478 5.349 -31.620 1.00 98.06 363 GLN A N 1
ATOM 2746 C CA . GLN A 1 363 ? -3.593 4.290 -32.104 1.00 98.06 363 GLN A CA 1
ATOM 2747 C C . GLN A 1 363 ? -2.660 3.793 -30.994 1.00 98.06 363 GLN A C 1
ATOM 2749 O O . GLN A 1 363 ? -2.375 2.600 -30.930 1.00 98.06 363 GLN A O 1
ATOM 2754 N N . VAL A 1 364 ? -2.227 4.680 -30.088 1.00 97.88 364 VAL A N 1
ATOM 2755 C CA . VAL A 1 364 ? -1.478 4.285 -28.884 1.00 97.88 364 VAL A CA 1
ATOM 2756 C C . VAL A 1 364 ? -2.300 3.357 -27.999 1.00 97.88 364 VAL A C 1
ATOM 2758 O O . VAL A 1 364 ? -1.796 2.312 -27.598 1.00 97.88 364 VAL A O 1
ATOM 2761 N N . GLU A 1 365 ? -3.553 3.711 -27.704 1.00 98.44 365 GLU A N 1
ATOM 2762 C CA . GLU A 1 365 ? -4.434 2.858 -26.904 1.00 98.44 365 GLU A CA 1
ATOM 2763 C C . GLU A 1 365 ? -4.603 1.482 -27.561 1.00 98.44 365 GLU A C 1
ATOM 2765 O O . GLU A 1 365 ? -4.447 0.461 -26.891 1.00 98.44 365 GLU A O 1
ATOM 2770 N N . MET A 1 366 ? -4.862 1.447 -28.874 1.00 98.56 366 MET A N 1
ATOM 2771 C CA . MET A 1 366 ? -4.994 0.200 -29.635 1.00 98.56 366 MET A CA 1
ATOM 2772 C C . MET A 1 366 ? -3.743 -0.674 -29.531 1.00 98.56 366 MET A C 1
ATOM 2774 O O . MET A 1 366 ? -3.850 -1.877 -29.294 1.00 98.56 366 MET A O 1
ATOM 2778 N N . GLU A 1 367 ? -2.562 -0.077 -29.675 1.00 98.69 367 GLU A N 1
ATOM 2779 C CA . GLU A 1 367 ? -1.297 -0.799 -29.594 1.00 98.69 367 GLU A CA 1
ATOM 2780 C C . GLU A 1 367 ? -0.995 -1.299 -28.177 1.00 98.69 367 GLU A C 1
ATOM 2782 O O . GLU A 1 367 ? -0.661 -2.469 -27.996 1.00 98.69 367 GLU A O 1
ATOM 2787 N N . PHE A 1 368 ? -1.145 -0.454 -27.155 1.00 98.69 368 PHE A N 1
ATOM 2788 C CA . PHE A 1 368 ? -0.932 -0.861 -25.764 1.00 98.69 368 PHE A CA 1
ATOM 2789 C C . PHE A 1 368 ? -1.885 -1.974 -25.346 1.00 98.69 368 PHE A C 1
ATOM 2791 O O . PHE A 1 368 ? -1.462 -2.958 -24.737 1.00 98.69 368 PHE A O 1
ATOM 2798 N N . ARG A 1 369 ? -3.151 -1.877 -25.748 1.00 98.75 369 ARG A N 1
ATOM 2799 C CA . ARG A 1 369 ? -4.127 -2.944 -25.561 1.00 98.75 369 ARG A CA 1
ATOM 2800 C C . ARG A 1 369 ? -3.691 -4.229 -26.261 1.00 98.75 369 ARG A C 1
ATOM 2802 O O . ARG A 1 369 ? -3.697 -5.284 -25.639 1.00 98.75 369 ARG A O 1
ATOM 2809 N N . ALA A 1 370 ? -3.247 -4.153 -27.517 1.00 98.69 370 ALA A N 1
ATOM 2810 C CA . ALA A 1 370 ? -2.753 -5.319 -28.250 1.00 98.69 370 ALA A CA 1
ATOM 2811 C C . ALA A 1 370 ? -1.534 -5.972 -27.571 1.00 98.69 370 ALA A C 1
ATOM 2813 O O . ALA A 1 370 ? -1.439 -7.199 -27.539 1.00 98.69 370 ALA A O 1
ATOM 2814 N N . GLN A 1 371 ? -0.631 -5.185 -26.979 1.00 98.75 371 GLN A N 1
ATOM 2815 C CA . GLN A 1 371 ? 0.503 -5.697 -26.200 1.00 98.75 371 GLN A CA 1
ATOM 2816 C C . GLN A 1 371 ? 0.062 -6.432 -24.930 1.00 98.75 371 GLN A C 1
ATOM 2818 O O . GLN A 1 371 ? 0.600 -7.505 -24.641 1.00 98.75 371 GLN A O 1
ATOM 2823 N N . ILE A 1 372 ? -0.913 -5.887 -24.195 1.00 98.81 372 ILE A N 1
ATOM 2824 C CA . ILE A 1 372 ? -1.479 -6.517 -22.993 1.00 98.81 372 ILE A CA 1
ATOM 2825 C C . ILE A 1 372 ? -2.219 -7.808 -23.364 1.00 98.81 372 ILE A C 1
ATOM 2827 O O . ILE A 1 372 ? -1.987 -8.850 -22.757 1.00 98.81 372 ILE A O 1
ATOM 2831 N N . GLU A 1 373 ? -3.049 -7.786 -24.404 1.00 98.50 373 GLU A N 1
ATOM 2832 C CA . GLU A 1 373 ? -3.785 -8.968 -24.869 1.00 98.50 373 GLU A CA 1
ATOM 2833 C C . GLU A 1 373 ? -2.851 -10.068 -25.390 1.00 98.50 373 GLU A C 1
ATOM 2835 O O . GLU A 1 373 ? -3.052 -11.252 -25.104 1.00 98.50 373 GLU A O 1
ATOM 2840 N N . ALA A 1 374 ? -1.775 -9.701 -26.096 1.00 98.31 374 ALA A N 1
ATOM 2841 C CA . ALA A 1 374 ? -0.746 -10.652 -26.508 1.00 98.31 374 ALA A CA 1
ATOM 2842 C C . ALA A 1 374 ? -0.102 -11.337 -25.291 1.00 98.31 374 ALA A C 1
ATOM 2844 O O . ALA A 1 374 ? 0.056 -12.560 -25.292 1.00 98.31 374 ALA A O 1
ATOM 2845 N N . PHE A 1 375 ? 0.196 -10.588 -24.226 1.00 98.50 375 PHE A N 1
ATOM 2846 C CA . PHE A 1 375 ? 0.668 -11.157 -22.962 1.00 98.50 375 PHE A CA 1
ATOM 2847 C C . PHE A 1 375 ? -0.366 -12.091 -22.322 1.00 98.50 375 PHE A C 1
ATOM 2849 O O . PHE A 1 375 ? -0.039 -13.231 -21.987 1.00 98.50 375 PHE A O 1
ATOM 2856 N N . LEU A 1 376 ? -1.620 -11.656 -22.190 1.00 98.19 376 LEU A N 1
ATOM 2857 C CA . LEU A 1 376 ? -2.686 -12.445 -21.565 1.00 98.19 376 LEU A CA 1
ATOM 2858 C C . LEU A 1 376 ? -2.983 -13.740 -22.334 1.00 98.19 376 LEU A C 1
ATOM 2860 O O . LEU A 1 376 ? -3.312 -14.759 -21.722 1.00 98.19 376 LEU A O 1
ATOM 2864 N N . SER A 1 377 ? -2.776 -13.753 -23.656 1.00 97.00 377 SER A N 1
ATOM 2865 C CA . SER A 1 377 ? -2.927 -14.953 -24.492 1.00 97.00 377 SER A CA 1
ATOM 2866 C C . SER A 1 377 ? -2.010 -16.115 -24.078 1.00 97.00 377 SER A C 1
ATOM 2868 O O . SER A 1 377 ? -2.306 -17.276 -24.364 1.00 97.00 377 SER A O 1
ATOM 2870 N N . THR A 1 378 ? -0.927 -15.828 -23.347 1.00 96.00 378 THR A N 1
ATOM 2871 C CA . THR A 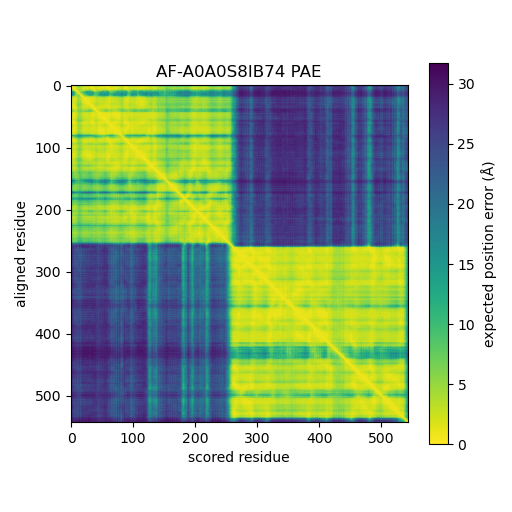1 378 ? -0.014 -16.844 -22.799 1.00 96.00 378 THR A CA 1
ATOM 2872 C C . THR A 1 378 ? -0.601 -17.598 -21.601 1.00 96.00 378 THR A C 1
ATOM 2874 O O . THR A 1 378 ? -0.042 -18.614 -21.180 1.00 96.00 378 THR A O 1
ATOM 2877 N N . GLY A 1 379 ? -1.697 -17.101 -21.016 1.00 95.06 379 GLY A N 1
ATOM 2878 C CA . GLY A 1 379 ? -2.254 -17.574 -19.749 1.00 95.06 379 GLY A CA 1
ATOM 2879 C C . GLY A 1 379 ? -1.487 -17.096 -18.509 1.00 95.06 379 GLY A C 1
ATOM 2880 O O . GLY A 1 379 ? -1.708 -17.634 -17.424 1.00 95.06 379 GLY A O 1
ATOM 2881 N N . ALA A 1 380 ? -0.562 -16.141 -18.656 1.00 94.62 380 ALA A N 1
ATOM 2882 C CA . ALA A 1 380 ? 0.057 -15.442 -17.535 1.00 94.62 380 ALA A CA 1
ATOM 2883 C C . ALA A 1 380 ? -0.942 -14.497 -16.851 1.00 94.62 380 ALA A C 1
ATOM 2885 O O . ALA A 1 380 ? -1.807 -13.904 -17.494 1.00 94.62 380 ALA A O 1
ATOM 2886 N N . SER A 1 381 ? -0.789 -14.330 -15.539 1.00 94.00 381 SER A N 1
ATOM 2887 C CA . SER A 1 381 ? -1.522 -13.321 -14.775 1.00 94.00 381 SER A CA 1
ATOM 2888 C C . SER A 1 381 ? -0.773 -11.996 -14.839 1.00 94.00 381 SER A C 1
ATOM 2890 O O . SER A 1 381 ? 0.403 -11.957 -14.486 1.00 94.00 381 SER A O 1
ATOM 2892 N N . LEU A 1 382 ? -1.454 -10.922 -15.240 1.00 97.44 382 LEU A N 1
ATOM 2893 C CA . LEU A 1 382 ? -0.868 -9.583 -15.275 1.00 97.44 382 LEU A CA 1
ATOM 2894 C C . LEU A 1 382 ? -0.641 -9.062 -13.848 1.00 97.44 382 LEU A C 1
ATOM 2896 O O . LEU A 1 382 ? -1.566 -9.040 -13.031 1.00 97.44 382 LEU A O 1
ATOM 2900 N N . ASP A 1 383 ? 0.602 -8.708 -13.531 1.00 96.94 383 ASP A N 1
ATOM 2901 C CA . ASP A 1 383 ? 1.007 -8.179 -12.223 1.00 96.94 383 ASP A CA 1
ATOM 2902 C C . ASP A 1 383 ? 0.944 -6.647 -12.210 1.00 96.94 383 ASP A C 1
ATOM 2904 O O . ASP A 1 383 ? 0.303 -6.052 -11.342 1.00 96.94 383 ASP A O 1
ATOM 2908 N N . HIS A 1 384 ? 1.561 -6.011 -13.208 1.00 98.25 384 HIS A N 1
ATOM 2909 C CA . HIS A 1 384 ? 1.594 -4.560 -13.356 1.00 98.25 384 HIS A CA 1
ATOM 2910 C C . HIS A 1 384 ? 1.958 -4.129 -14.783 1.00 98.25 384 HIS A C 1
ATOM 2912 O O . HIS A 1 384 ? 2.334 -4.952 -15.624 1.00 98.25 384 HIS A O 1
ATOM 2918 N N . LEU A 1 385 ? 1.860 -2.828 -15.038 1.00 98.44 385 LEU A N 1
ATOM 2919 C CA . LEU A 1 385 ? 2.386 -2.175 -16.231 1.00 98.44 385 LEU A CA 1
ATOM 2920 C C . LEU A 1 385 ? 3.549 -1.255 -15.851 1.00 98.44 385 LEU A C 1
ATOM 2922 O O . LEU A 1 385 ? 3.576 -0.662 -14.771 1.00 98.44 385 LEU A O 1
ATOM 2926 N N . ASP A 1 386 ? 4.490 -1.117 -16.772 1.00 97.44 386 ASP A N 1
ATOM 2927 C CA . ASP A 1 386 ? 5.438 -0.011 -16.855 1.00 97.44 386 ASP A CA 1
ATOM 2928 C C . ASP A 1 386 ? 5.630 0.351 -18.340 1.00 97.44 386 ASP A C 1
ATOM 2930 O O . ASP A 1 386 ? 4.863 -0.095 -19.199 1.00 97.44 386 ASP A O 1
ATOM 2934 N N . SER A 1 387 ? 6.598 1.210 -18.672 1.00 94.88 387 SER A N 1
ATOM 2935 C CA . SER A 1 387 ? 6.811 1.580 -20.074 1.00 94.88 387 SER A CA 1
ATOM 2936 C C . SER A 1 387 ? 8.269 1.734 -20.461 1.00 94.88 387 SER A C 1
ATOM 2938 O O . SER A 1 387 ? 9.070 2.360 -19.758 1.00 94.88 387 SER A O 1
ATOM 2940 N N . HIS A 1 388 ? 8.579 1.225 -21.649 1.00 93.44 388 HIS A N 1
ATOM 2941 C CA . HIS A 1 388 ? 9.884 1.345 -22.262 1.00 93.44 388 HIS A CA 1
ATOM 2942 C C . HIS A 1 388 ? 10.207 2.808 -22.540 1.00 93.44 388 HIS A C 1
ATOM 2944 O O . HIS A 1 388 ? 9.387 3.558 -23.078 1.00 93.44 388 HIS A O 1
ATOM 2950 N N . ASN A 1 389 ? 11.415 3.226 -22.157 1.00 87.38 389 ASN A N 1
ATOM 2951 C CA . ASN A 1 389 ? 11.875 4.612 -22.251 1.00 87.38 389 ASN A CA 1
ATOM 2952 C C . ASN A 1 389 ? 10.976 5.642 -21.534 1.00 87.38 389 ASN A C 1
ATOM 2954 O O . ASN A 1 389 ? 11.031 6.833 -21.863 1.00 87.38 389 ASN A O 1
ATOM 2958 N N . HIS A 1 390 ? 10.153 5.191 -20.580 1.00 87.75 390 HIS A N 1
ATOM 2959 C CA . HIS A 1 390 ? 9.169 6.000 -19.860 1.00 87.75 390 HIS A CA 1
ATOM 2960 C C . HIS A 1 390 ? 8.226 6.787 -20.787 1.00 87.75 390 HIS A C 1
ATOM 2962 O O . HIS A 1 390 ? 7.857 7.927 -20.496 1.00 87.75 390 HIS A O 1
ATOM 2968 N N . ILE A 1 391 ? 7.850 6.206 -21.933 1.00 87.56 391 ILE A N 1
ATOM 2969 C CA . ILE A 1 391 ? 7.125 6.926 -22.991 1.00 87.56 391 ILE A CA 1
ATOM 2970 C C . ILE A 1 391 ? 5.733 7.414 -22.554 1.00 87.56 391 ILE A C 1
ATOM 2972 O O . ILE A 1 391 ? 5.228 8.407 -23.074 1.00 87.56 391 ILE A O 1
ATOM 2976 N N . VAL A 1 392 ? 5.132 6.770 -21.551 1.00 89.62 392 VAL A N 1
ATOM 2977 C CA . VAL A 1 392 ? 3.840 7.193 -20.980 1.00 89.62 392 VAL A CA 1
ATOM 2978 C C . VAL A 1 392 ? 3.938 8.521 -20.223 1.00 89.62 392 VAL A C 1
ATOM 2980 O O . VAL A 1 392 ? 2.931 9.185 -20.022 1.00 89.62 392 VAL A O 1
ATOM 2983 N N . ALA A 1 393 ? 5.150 8.946 -19.846 1.00 86.00 393 ALA A N 1
ATOM 2984 C CA . ALA A 1 393 ? 5.406 10.192 -19.124 1.00 86.00 393 ALA A CA 1
ATOM 2985 C C . ALA A 1 393 ? 5.563 11.417 -20.044 1.00 86.00 393 ALA A C 1
ATOM 2987 O O . ALA A 1 393 ? 5.861 12.515 -19.570 1.00 86.00 393 ALA A O 1
ATOM 2988 N N . LEU A 1 394 ? 5.455 11.247 -21.367 1.00 81.56 394 LEU A N 1
ATOM 2989 C CA . LEU A 1 394 ? 5.735 12.330 -22.313 1.00 81.56 394 LEU A CA 1
ATOM 2990 C C . LEU A 1 394 ? 4.655 13.419 -22.318 1.00 81.56 394 LEU A C 1
ATOM 2992 O O . LEU A 1 394 ? 4.980 14.586 -22.550 1.00 81.56 394 LEU A O 1
ATOM 2996 N N . ASN A 1 395 ? 3.394 13.053 -22.078 1.00 83.44 395 ASN A N 1
ATOM 2997 C CA . ASN A 1 395 ? 2.267 13.977 -21.976 1.00 83.44 395 ASN A CA 1
ATOM 2998 C C . ASN A 1 395 ? 1.103 13.359 -21.169 1.00 83.44 395 ASN A C 1
ATOM 3000 O O . ASN A 1 395 ? 1.102 12.164 -20.880 1.00 83.44 395 ASN A O 1
ATOM 3004 N N . LEU A 1 396 ? 0.106 14.184 -20.826 1.00 85.56 396 LEU A N 1
ATOM 3005 C CA . LEU A 1 396 ? -1.062 13.768 -20.035 1.00 85.56 396 LEU A CA 1
ATOM 3006 C C . LEU A 1 396 ? -1.954 12.738 -20.741 1.00 85.56 396 LEU A C 1
ATOM 3008 O O . LEU A 1 396 ? -2.575 11.929 -20.064 1.00 85.56 396 LEU A O 1
ATOM 3012 N N . GLU A 1 397 ? -2.041 12.761 -22.070 1.00 89.12 397 GLU A N 1
ATOM 3013 C CA . GLU A 1 397 ? -2.933 11.864 -22.812 1.00 89.12 397 GLU A CA 1
ATOM 3014 C C . GLU A 1 397 ? -2.406 10.424 -22.797 1.00 89.12 397 GLU A C 1
ATOM 3016 O O . GLU A 1 397 ? -3.165 9.490 -22.550 1.00 89.12 397 GLU A O 1
ATOM 3021 N N . LEU A 1 398 ? -1.093 10.240 -22.980 1.00 90.88 398 LEU A N 1
ATOM 3022 C CA . LEU A 1 398 ? -0.446 8.928 -22.869 1.00 90.88 398 LEU A CA 1
ATOM 3023 C C . LEU A 1 398 ? -0.499 8.395 -21.433 1.00 90.88 398 LEU A C 1
ATOM 3025 O O . LEU A 1 398 ? -0.702 7.199 -21.226 1.00 90.88 398 LEU A O 1
ATOM 3029 N N . TRP A 1 399 ? -0.346 9.285 -20.451 1.00 91.75 399 TRP A N 1
ATOM 3030 C CA . TRP A 1 399 ? -0.477 8.944 -19.038 1.00 91.75 399 TRP A CA 1
ATOM 3031 C C . TRP A 1 399 ? -1.896 8.495 -18.675 1.00 91.75 399 TRP A C 1
ATOM 3033 O O . TRP A 1 399 ? -2.063 7.517 -17.951 1.00 91.75 399 TRP A O 1
ATOM 3043 N N . GLU A 1 400 ? -2.919 9.166 -19.210 1.00 92.31 400 GLU A N 1
ATOM 3044 C CA . GLU A 1 400 ? -4.314 8.782 -18.985 1.00 92.31 400 GLU A CA 1
ATOM 3045 C C . GLU A 1 400 ? -4.618 7.411 -19.593 1.00 92.31 400 GLU A C 1
ATOM 3047 O O . GLU A 1 400 ? -5.204 6.573 -18.915 1.00 92.31 400 GLU A O 1
ATOM 3052 N N . ILE A 1 401 ? -4.164 7.144 -20.825 1.00 96.00 401 ILE A N 1
ATOM 3053 C CA . ILE A 1 401 ? -4.314 5.821 -21.456 1.00 96.00 401 ILE A CA 1
ATOM 3054 C C . ILE A 1 401 ? -3.668 4.739 -20.586 1.00 96.00 401 ILE A C 1
ATOM 3056 O O . ILE A 1 401 ? -4.255 3.683 -20.367 1.00 96.00 401 ILE A O 1
ATOM 3060 N N . TYR A 1 402 ? -2.469 5.004 -20.070 1.00 96.25 402 TYR A N 1
ATOM 3061 C CA . TYR A 1 402 ? -1.734 4.073 -19.221 1.00 96.25 402 TYR A CA 1
ATOM 3062 C C . TYR A 1 402 ? -2.488 3.719 -17.929 1.00 96.25 402 TYR A C 1
ATOM 3064 O O . TYR A 1 402 ? -2.631 2.537 -17.614 1.00 96.25 402 TYR A O 1
ATOM 3072 N N . ILE A 1 403 ? -3.019 4.718 -17.213 1.00 95.38 403 ILE A N 1
ATOM 3073 C CA . ILE A 1 403 ? -3.797 4.488 -15.984 1.00 95.38 403 ILE A CA 1
ATOM 3074 C C . ILE A 1 403 ? -5.136 3.818 -16.302 1.00 95.38 403 ILE A C 1
ATOM 3076 O O . ILE A 1 403 ? -5.503 2.858 -15.631 1.00 95.38 403 ILE A O 1
ATOM 3080 N N . MET A 1 404 ? -5.836 4.269 -17.344 1.00 96.69 404 MET A N 1
ATOM 3081 C CA . MET A 1 404 ? -7.106 3.684 -17.775 1.00 96.69 404 MET A CA 1
ATOM 3082 C C . MET A 1 404 ? -6.959 2.193 -18.103 1.00 96.69 404 MET A C 1
ATOM 3084 O O . MET A 1 404 ? -7.787 1.390 -17.682 1.00 96.69 404 MET A O 1
ATOM 3088 N N . LEU A 1 405 ? -5.900 1.803 -18.821 1.00 98.19 405 LEU A N 1
ATOM 3089 C CA . LEU A 1 405 ? -5.637 0.393 -19.115 1.00 98.19 405 LEU A CA 1
ATOM 3090 C C . LEU A 1 405 ? -5.338 -0.396 -17.833 1.00 98.19 405 LEU A C 1
ATOM 3092 O O . LEU A 1 405 ? -5.829 -1.510 -17.678 1.00 98.19 405 LEU A O 1
ATOM 3096 N N . ALA A 1 406 ? -4.591 0.165 -16.883 1.00 96.94 406 ALA A N 1
ATOM 3097 C CA . ALA A 1 406 ? -4.356 -0.507 -15.607 1.00 96.94 406 ALA A CA 1
ATOM 3098 C C . ALA A 1 406 ? -5.645 -0.720 -14.792 1.00 96.94 406 ALA A C 1
ATOM 3100 O O . ALA A 1 406 ? -5.829 -1.794 -14.218 1.00 96.94 406 ALA A O 1
ATOM 3101 N N . GLU A 1 407 ? -6.551 0.265 -14.784 1.00 95.56 407 GLU A N 1
ATOM 3102 C CA . GLU A 1 407 ? -7.890 0.150 -14.185 1.00 95.56 407 GLU A CA 1
ATOM 3103 C C . GLU A 1 407 ? -8.712 -0.939 -14.888 1.00 95.56 407 GLU A C 1
ATOM 3105 O O . GLU A 1 407 ? -9.316 -1.787 -14.233 1.00 95.56 407 GLU A O 1
ATOM 3110 N N . GLU A 1 408 ? -8.699 -0.954 -16.222 1.00 97.06 408 GLU A N 1
ATOM 3111 C CA . GLU A 1 408 ? -9.453 -1.914 -17.028 1.00 97.06 408 GLU A CA 1
ATOM 3112 C C . GLU A 1 408 ? -8.984 -3.360 -16.822 1.00 97.06 408 GLU A C 1
ATOM 3114 O O . GLU A 1 408 ? -9.807 -4.270 -16.693 1.00 97.06 408 GLU A O 1
ATOM 3119 N N . TYR A 1 409 ? -7.668 -3.577 -16.767 1.00 96.50 409 TYR A N 1
ATOM 3120 C CA . TYR A 1 409 ? -7.070 -4.905 -16.612 1.00 96.50 409 TYR A CA 1
ATOM 3121 C C . TYR A 1 409 ? -6.819 -5.306 -15.149 1.00 96.50 409 TYR A C 1
ATOM 3123 O O . TYR A 1 409 ? -6.413 -6.442 -14.890 1.00 96.50 409 TYR A O 1
ATOM 3131 N N . GLY A 1 410 ? -7.088 -4.415 -14.188 1.00 94.44 410 GLY A N 1
ATOM 3132 C CA . GLY A 1 410 ? -6.994 -4.690 -12.754 1.00 94.44 410 GLY A CA 1
ATOM 3133 C C . GLY A 1 410 ? -5.577 -5.022 -12.281 1.00 94.44 410 GLY A C 1
ATOM 3134 O O . GLY A 1 410 ? -5.387 -5.978 -11.526 1.00 94.44 410 GLY A O 1
ATOM 3135 N N . CYS A 1 411 ? -4.575 -4.270 -12.741 1.00 95.56 411 CYS A N 1
ATOM 3136 C CA . CYS A 1 411 ? -3.168 -4.473 -12.386 1.00 95.56 411 CYS A CA 1
ATOM 3137 C C . CYS A 1 411 ? -2.527 -3.207 -11.806 1.00 95.56 411 CYS A C 1
ATOM 3139 O O . CYS A 1 411 ? -3.083 -2.117 -11.906 1.00 95.56 411 CYS A O 1
ATOM 3141 N N . GLY A 1 412 ? -1.348 -3.343 -11.192 1.00 96.38 412 GLY A N 1
ATOM 3142 C CA . GLY A 1 412 ? -0.603 -2.185 -10.694 1.00 96.38 412 GLY A CA 1
ATOM 3143 C C . GLY A 1 412 ? 0.096 -1.391 -11.800 1.00 96.38 412 GLY A C 1
ATOM 3144 O O . GLY A 1 412 ? 0.155 -1.829 -12.950 1.00 96.38 412 GLY A O 1
ATOM 3145 N N . VAL A 1 413 ? 0.675 -0.242 -11.448 1.00 96.44 413 VAL A N 1
ATOM 3146 C CA . VAL A 1 413 ? 1.504 0.560 -12.362 1.00 96.44 413 VAL A CA 1
ATOM 3147 C C . VAL A 1 413 ? 2.755 1.104 -11.691 1.00 96.44 413 VAL A C 1
ATOM 3149 O O . VAL A 1 413 ? 2.711 1.555 -10.545 1.00 96.44 413 VAL A O 1
ATOM 3152 N N . ARG A 1 414 ? 3.852 1.161 -12.448 1.00 95.88 414 ARG A N 1
ATOM 3153 C CA . ARG A 1 414 ? 5.014 1.976 -12.083 1.00 95.88 414 ARG A CA 1
ATOM 3154 C C . ARG A 1 414 ? 4.685 3.465 -12.252 1.00 95.88 414 ARG A C 1
ATOM 3156 O O . ARG A 1 414 ? 4.232 3.852 -13.338 1.00 95.88 414 ARG A O 1
ATOM 3163 N N . PRO A 1 415 ? 4.951 4.327 -11.253 1.00 90.94 415 PRO A N 1
ATOM 3164 C CA . PRO A 1 415 ? 4.823 5.769 -11.411 1.00 90.94 415 PRO A CA 1
ATOM 3165 C C . PRO A 1 415 ? 5.968 6.326 -12.270 1.00 90.94 415 PRO A C 1
ATOM 3167 O O . PRO A 1 415 ? 7.092 5.830 -12.245 1.00 90.94 415 PRO A O 1
ATOM 3170 N N . SER A 1 416 ? 5.717 7.392 -13.031 1.00 81.94 416 SER A N 1
ATOM 3171 C CA . SER A 1 416 ? 6.726 7.916 -13.963 1.00 81.94 416 SER A CA 1
ATOM 3172 C C . SER A 1 416 ? 7.890 8.652 -13.312 1.00 81.94 416 SER A C 1
ATOM 3174 O O . SER A 1 416 ? 8.927 8.786 -13.940 1.00 81.94 416 SER A O 1
ATOM 3176 N N . PHE A 1 417 ? 7.765 9.172 -12.095 1.00 82.69 417 PHE A N 1
ATOM 3177 C CA . PHE A 1 417 ? 8.795 10.053 -11.542 1.00 82.69 417 PHE A CA 1
ATOM 3178 C C . PHE A 1 417 ? 9.585 9.360 -10.442 1.00 82.69 417 PHE A C 1
ATOM 3180 O O . PHE A 1 417 ? 9.005 9.040 -9.404 1.00 82.69 417 PHE A O 1
ATOM 3187 N N . PRO A 1 418 ? 10.895 9.130 -10.639 1.00 87.81 418 PRO A N 1
ATOM 3188 C CA . PRO A 1 418 ? 11.699 8.517 -9.601 1.00 87.81 418 PRO A CA 1
ATOM 3189 C C . PRO A 1 418 ? 11.918 9.494 -8.448 1.00 87.81 418 PRO A C 1
ATOM 3191 O O . PRO A 1 418 ? 12.233 10.666 -8.661 1.00 87.81 418 PRO A O 1
ATOM 3194 N N . SER A 1 419 ? 11.776 9.000 -7.221 1.00 87.00 419 SER A N 1
ATOM 3195 C CA . SER A 1 419 ? 11.963 9.777 -5.995 1.00 87.00 419 SER A CA 1
ATOM 3196 C C . SER A 1 419 ? 13.438 9.915 -5.601 1.00 87.00 419 SER A C 1
ATOM 3198 O O . SER A 1 419 ? 13.796 10.813 -4.841 1.00 87.00 419 SER A O 1
ATOM 3200 N N . ASP A 1 420 ? 14.318 9.067 -6.143 1.00 86.69 420 ASP A N 1
ATOM 3201 C CA . ASP A 1 420 ? 15.732 8.977 -5.760 1.00 86.69 420 ASP A CA 1
ATOM 3202 C C . ASP A 1 420 ? 16.717 9.619 -6.752 1.00 86.69 420 ASP A C 1
ATOM 3204 O O . ASP A 1 420 ? 17.938 9.567 -6.536 1.00 86.69 420 ASP A O 1
ATOM 3208 N N . VAL A 1 421 ? 16.196 10.244 -7.812 1.00 82.06 421 VAL A N 1
ATOM 3209 C CA . VAL A 1 421 ? 16.965 10.996 -8.807 1.00 82.06 421 VAL A CA 1
ATOM 3210 C C . VAL A 1 421 ? 16.714 12.497 -8.613 1.00 82.06 421 VAL A C 1
ATOM 3212 O O . VAL A 1 421 ? 15.576 12.951 -8.734 1.00 82.06 421 VAL A O 1
ATOM 3215 N N . PRO A 1 422 ? 17.757 13.307 -8.343 1.00 76.12 422 PRO A N 1
ATOM 3216 C CA . PRO A 1 422 ? 17.621 14.757 -8.240 1.00 76.12 422 PRO A CA 1
ATOM 3217 C C . PRO A 1 422 ? 16.951 15.378 -9.472 1.00 76.12 422 PRO A C 1
ATOM 3219 O O . PRO A 1 422 ? 17.299 15.043 -10.603 1.00 76.12 422 PRO A O 1
ATOM 3222 N N . GLY A 1 423 ? 16.059 16.351 -9.258 1.00 71.06 423 GLY A N 1
ATOM 3223 C CA . GLY A 1 423 ? 15.278 16.985 -10.330 1.00 71.06 423 GLY A CA 1
ATOM 3224 C C . GLY A 1 423 ? 16.112 17.568 -11.480 1.00 71.06 423 GLY A C 1
ATOM 3225 O O . GLY A 1 423 ? 15.704 17.508 -12.634 1.00 71.06 423 GLY A O 1
ATOM 3226 N N . GLU A 1 424 ? 17.316 18.065 -11.192 1.00 68.81 424 GLU A N 1
ATOM 3227 C CA . GLU A 1 424 ? 18.254 18.576 -12.205 1.00 68.81 424 GLU A CA 1
ATOM 3228 C C . GLU A 1 424 ? 18.761 17.479 -13.157 1.00 68.81 424 GLU A C 1
ATOM 3230 O O . GLU A 1 424 ? 19.052 17.748 -14.321 1.00 68.81 424 GLU A O 1
ATOM 3235 N N . LEU A 1 425 ? 18.840 16.235 -12.674 1.00 72.56 425 LEU A N 1
ATOM 3236 C CA . LEU A 1 425 ? 19.267 15.067 -13.446 1.00 72.56 425 LEU A CA 1
ATOM 3237 C C . LEU A 1 425 ? 18.103 14.405 -14.193 1.00 72.56 425 LEU A C 1
ATOM 3239 O O . LEU A 1 425 ? 18.343 13.696 -15.170 1.00 72.56 425 LEU A O 1
ATOM 3243 N N . LEU A 1 426 ? 16.851 14.687 -13.810 1.00 71.50 426 LEU A N 1
ATOM 3244 C CA . LEU A 1 426 ? 15.673 14.193 -14.530 1.00 71.50 426 LEU A CA 1
ATOM 3245 C C . LEU A 1 426 ? 15.636 14.680 -15.980 1.00 71.50 426 LEU A C 1
ATOM 3247 O O . LEU A 1 426 ? 15.130 13.959 -16.824 1.00 71.50 426 LEU A O 1
ATOM 3251 N N . ILE A 1 427 ? 16.220 15.839 -16.302 1.00 66.31 427 ILE A N 1
ATOM 3252 C CA . ILE A 1 427 ? 16.274 16.381 -17.676 1.00 66.31 427 ILE A CA 1
ATOM 3253 C C . ILE A 1 427 ? 17.059 15.459 -18.630 1.00 66.31 427 ILE A C 1
ATOM 3255 O O . ILE A 1 427 ? 16.842 15.478 -19.840 1.00 66.31 427 ILE A O 1
ATOM 3259 N N . ALA A 1 428 ? 17.970 14.632 -18.106 1.00 63.12 428 ALA A N 1
ATOM 3260 C CA . ALA A 1 428 ? 18.693 13.645 -18.908 1.00 63.12 428 ALA A CA 1
ATOM 3261 C C . ALA A 1 428 ? 17.843 12.400 -19.230 1.00 63.12 428 ALA A C 1
ATOM 3263 O O . ALA A 1 428 ? 18.134 11.692 -20.191 1.00 63.12 428 ALA A O 1
ATOM 3264 N N . ILE A 1 429 ? 16.798 12.143 -18.437 1.00 64.56 429 ILE A N 1
ATOM 3265 C CA . ILE A 1 429 ? 15.926 10.960 -18.519 1.00 64.56 429 ILE A CA 1
ATOM 3266 C C . ILE A 1 429 ? 14.583 11.320 -19.173 1.00 64.56 429 ILE A C 1
ATOM 3268 O O . ILE A 1 429 ? 14.033 10.544 -19.950 1.00 64.56 429 ILE A O 1
ATOM 3272 N N . TYR A 1 430 ? 14.092 12.532 -18.931 1.00 69.56 430 TYR A N 1
ATOM 3273 C CA . TYR A 1 430 ? 12.796 13.047 -19.350 1.00 69.56 430 TYR A CA 1
ATOM 3274 C C . TYR A 1 430 ? 12.967 14.300 -20.212 1.00 69.56 430 TYR A C 1
ATOM 3276 O O . TYR A 1 430 ? 13.770 15.173 -19.873 1.00 69.56 430 TYR A O 1
ATOM 3284 N N . PRO A 1 431 ? 12.204 14.452 -21.308 1.00 66.81 431 PRO A N 1
ATOM 3285 C CA . PRO A 1 431 ? 12.203 15.710 -22.043 1.00 66.81 431 PRO A CA 1
ATOM 3286 C C . PRO A 1 431 ? 11.673 16.854 -21.157 1.00 66.81 431 PRO A C 1
ATOM 3288 O O . PRO A 1 431 ? 10.864 16.614 -20.258 1.00 66.81 431 PRO A O 1
ATOM 3291 N N . PRO A 1 432 ? 12.020 18.122 -21.443 1.00 66.56 432 PRO A N 1
ATOM 3292 C CA . PRO A 1 432 ? 11.526 19.273 -20.677 1.00 66.56 432 PRO A CA 1
ATOM 3293 C C . PRO A 1 432 ? 9.992 19.329 -20.523 1.00 66.56 432 PRO A C 1
ATOM 3295 O O . PRO A 1 432 ? 9.480 19.777 -19.498 1.00 66.56 432 PRO A O 1
ATOM 3298 N N . ASN A 1 433 ? 9.249 18.825 -21.513 1.00 64.56 433 ASN A N 1
ATOM 3299 C CA . ASN A 1 433 ? 7.785 18.789 -21.489 1.00 64.56 433 ASN A CA 1
ATOM 3300 C C . ASN A 1 433 ? 7.226 17.774 -20.473 1.00 64.56 433 ASN A C 1
ATOM 3302 O O . ASN A 1 433 ? 6.181 18.031 -19.879 1.00 64.56 433 ASN A O 1
ATOM 3306 N N . ALA A 1 434 ? 7.944 16.684 -20.187 1.00 65.50 434 ALA A N 1
ATOM 3307 C CA . ALA A 1 434 ? 7.539 15.697 -19.183 1.00 65.50 434 ALA A CA 1
ATOM 3308 C C . ALA A 1 434 ? 7.623 16.260 -17.748 1.00 65.50 434 ALA A C 1
ATOM 3310 O O . ALA A 1 434 ? 6.792 15.947 -16.899 1.00 65.50 434 ALA A O 1
ATOM 3311 N N . LEU A 1 435 ? 8.554 17.184 -17.477 1.00 66.12 435 LEU A N 1
ATOM 3312 C CA . LEU A 1 435 ? 8.581 17.917 -16.200 1.00 66.12 435 LEU A CA 1
ATOM 3313 C C . LEU A 1 435 ? 7.381 18.866 -16.053 1.00 66.12 435 LEU A C 1
ATOM 3315 O O . LEU A 1 435 ? 6.879 19.072 -14.950 1.00 66.12 435 LEU A O 1
ATOM 3319 N N . THR A 1 436 ? 6.890 19.414 -17.169 1.00 67.12 436 THR A N 1
ATOM 3320 C CA . THR A 1 436 ? 5.656 20.213 -17.179 1.00 67.12 436 THR A CA 1
ATOM 3321 C C . THR A 1 436 ? 4.443 19.327 -16.880 1.00 67.12 436 THR A C 1
ATOM 3323 O O . THR A 1 436 ? 3.623 19.698 -16.045 1.00 67.12 436 THR A O 1
ATOM 3326 N N . PHE A 1 437 ? 4.380 18.128 -17.466 1.00 70.38 437 PHE A N 1
ATOM 3327 C CA . PHE A 1 437 ? 3.386 17.094 -17.149 1.00 70.38 437 PHE A CA 1
ATOM 3328 C C . PHE A 1 437 ? 3.355 16.746 -15.646 1.00 70.38 437 PHE A C 1
ATOM 3330 O O . PHE A 1 437 ? 2.278 16.749 -15.050 1.00 70.38 437 PHE A O 1
ATOM 3337 N N . ALA A 1 438 ? 4.517 16.576 -14.997 1.00 63.62 438 ALA A N 1
ATOM 3338 C CA . ALA A 1 438 ? 4.603 16.352 -13.545 1.00 63.62 438 ALA A CA 1
ATOM 3339 C C . ALA A 1 438 ? 3.871 17.442 -12.738 1.00 63.62 438 ALA A C 1
ATOM 3341 O O . ALA A 1 438 ? 3.137 17.156 -11.794 1.00 63.62 438 ALA A O 1
ATOM 3342 N N . SER A 1 439 ? 4.046 18.705 -13.142 1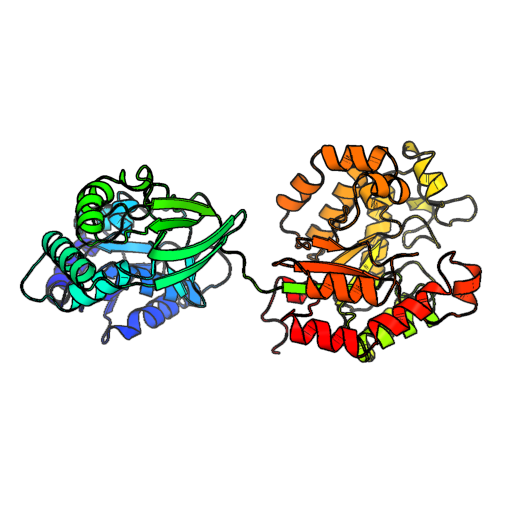.00 61.91 439 SER A N 1
ATOM 3343 C CA . SER A 1 439 ? 3.438 19.869 -12.484 1.00 61.91 439 SER A CA 1
ATOM 3344 C C . SER A 1 439 ? 1.946 20.072 -12.790 1.00 61.91 439 SER A C 1
ATOM 3346 O O . SER A 1 439 ? 1.314 20.929 -12.177 1.00 61.91 439 SER A O 1
ATOM 3348 N N . GLN A 1 440 ? 1.378 19.301 -13.723 1.00 66.50 440 GLN A N 1
ATOM 3349 C CA . GLN A 1 440 ? -0.013 19.410 -14.180 1.00 66.50 440 GLN A CA 1
ATOM 3350 C C . GLN A 1 440 ? -0.966 18.395 -13.525 1.00 66.50 440 GLN A C 1
ATOM 3352 O O . GLN A 1 440 ? -2.082 18.217 -14.004 1.00 66.50 440 GLN A O 1
ATOM 3357 N N . GLY A 1 441 ? -0.560 17.748 -12.428 1.00 69.06 441 GLY A N 1
ATOM 3358 C CA . GLY A 1 441 ? -1.440 16.848 -11.671 1.00 69.06 441 GLY A CA 1
ATOM 3359 C C . GLY A 1 441 ? -1.434 15.396 -12.159 1.00 69.06 441 GLY A C 1
ATOM 3360 O O . GLY A 1 441 ? -2.364 14.648 -11.876 1.00 69.06 441 GLY A O 1
ATOM 3361 N N . ALA A 1 442 ? -0.379 14.959 -12.856 1.00 75.31 442 ALA A N 1
ATOM 3362 C CA . ALA A 1 442 ? -0.183 13.557 -13.240 1.00 75.31 442 ALA A CA 1
ATOM 3363 C C . ALA A 1 442 ? -0.339 12.582 -12.058 1.00 75.31 442 ALA A C 1
ATOM 3365 O O . ALA A 1 442 ? -1.030 11.566 -12.153 1.00 75.31 442 ALA A O 1
ATOM 3366 N N . MET A 1 443 ? 0.273 12.930 -10.924 1.00 80.50 443 MET A N 1
ATOM 3367 C CA . MET A 1 443 ? 0.149 12.158 -9.689 1.00 80.50 443 MET A CA 1
ATOM 3368 C C . MET A 1 443 ? -1.228 12.307 -9.048 1.00 80.50 443 MET A C 1
ATOM 3370 O O . MET A 1 443 ? -1.684 11.364 -8.419 1.00 80.50 443 MET A O 1
ATOM 3374 N N . ASP A 1 444 ? -1.932 13.424 -9.245 1.00 81.31 444 ASP A N 1
ATOM 3375 C CA . ASP A 1 444 ? -3.299 13.584 -8.734 1.00 81.31 444 ASP A CA 1
ATOM 3376 C C . ASP A 1 444 ? -4.262 12.596 -9.411 1.00 81.31 444 ASP A C 1
ATOM 3378 O O . ASP A 1 444 ? -5.143 12.036 -8.754 1.00 81.31 444 ASP A O 1
ATOM 3382 N N . ARG A 1 445 ? -4.065 12.314 -10.708 1.00 84.00 445 ARG A N 1
ATOM 3383 C CA . ARG A 1 445 ? -4.821 11.274 -11.427 1.00 84.00 445 ARG A CA 1
ATOM 3384 C C . ARG A 1 445 ? -4.558 9.874 -10.872 1.00 84.00 445 ARG A C 1
ATOM 3386 O O . ARG A 1 445 ? -5.497 9.096 -10.730 1.00 84.00 445 ARG A O 1
ATOM 3393 N N . LEU A 1 446 ? -3.307 9.567 -10.538 1.00 82.75 446 LEU A N 1
ATOM 3394 C CA . LEU A 1 446 ? -2.938 8.277 -9.960 1.00 82.75 446 LEU A CA 1
ATOM 3395 C C . LEU A 1 446 ? -3.449 8.140 -8.512 1.00 82.75 446 LEU A C 1
ATOM 3397 O O . LEU A 1 446 ? -4.084 7.146 -8.179 1.00 82.75 446 LEU A O 1
ATOM 3401 N N . ASN A 1 447 ? -3.299 9.187 -7.692 1.00 82.00 447 ASN A N 1
ATOM 3402 C CA . ASN A 1 447 ? -3.796 9.262 -6.311 1.00 82.00 447 ASN A CA 1
ATOM 3403 C C . ASN A 1 447 ? -5.331 9.149 -6.206 1.00 82.00 447 ASN A C 1
ATOM 3405 O O . ASN A 1 447 ? -5.850 8.808 -5.146 1.00 82.00 447 ASN A O 1
ATOM 3409 N N . SER A 1 448 ? -6.062 9.498 -7.271 1.00 82.06 448 SER A N 1
ATOM 3410 C CA . SER A 1 448 ? -7.529 9.397 -7.342 1.00 82.06 448 SER A CA 1
ATOM 3411 C C . SER A 1 448 ? -8.032 8.123 -8.029 1.00 82.06 448 SER A C 1
ATOM 3413 O O . SER A 1 448 ? -9.244 7.910 -8.077 1.00 82.06 448 SER A O 1
ATOM 3415 N N . SER A 1 449 ? -7.126 7.289 -8.544 1.00 83.69 449 SER A N 1
ATOM 3416 C CA . SER A 1 449 ? -7.441 5.985 -9.132 1.00 83.69 449 SER A CA 1
ATOM 3417 C C . SER A 1 449 ? -7.530 4.888 -8.066 1.00 83.69 449 SER A C 1
ATOM 3419 O O . SER A 1 449 ? -7.006 5.036 -6.963 1.00 83.69 449 SER A O 1
ATOM 3421 N N . GLU A 1 450 ? -8.145 3.757 -8.413 1.00 83.94 450 GLU A N 1
ATOM 3422 C CA . GLU A 1 450 ? -8.080 2.526 -7.603 1.00 83.94 450 GLU A CA 1
ATOM 3423 C C . GLU A 1 450 ? -6.824 1.682 -7.917 1.00 83.94 450 GLU A C 1
ATOM 3425 O O . GLU A 1 450 ? -6.632 0.602 -7.355 1.00 83.94 450 GLU A O 1
ATOM 3430 N N . VAL A 1 451 ? -5.954 2.160 -8.815 1.00 88.00 451 VAL A N 1
ATOM 3431 C CA . VAL A 1 451 ? -4.750 1.449 -9.253 1.00 88.00 451 VAL A CA 1
ATOM 3432 C C . VAL A 1 451 ? -3.705 1.449 -8.144 1.00 88.00 451 VAL A C 1
ATOM 3434 O O . VAL A 1 451 ? -3.400 2.475 -7.542 1.00 88.00 451 VAL A O 1
ATOM 3437 N N . CYS A 1 452 ? -3.101 0.289 -7.903 1.00 91.44 452 CYS A N 1
ATOM 3438 C CA . CYS A 1 452 ? -1.990 0.160 -6.968 1.00 91.44 452 CYS A CA 1
ATOM 3439 C C . CYS A 1 452 ? -0.669 0.613 -7.612 1.00 91.44 452 CYS A C 1
ATOM 3441 O O . CYS A 1 452 ? -0.326 0.171 -8.709 1.00 91.44 452 CYS A O 1
ATOM 3443 N N . TYR A 1 453 ? 0.106 1.443 -6.915 1.00 93.50 453 TYR A N 1
ATOM 3444 C CA . TYR A 1 453 ? 1.421 1.910 -7.363 1.00 93.50 453 TYR A CA 1
ATOM 3445 C C . TYR A 1 453 ? 2.367 2.117 -6.167 1.00 93.50 453 TYR A C 1
ATOM 3447 O O . TYR A 1 453 ? 1.898 2.472 -5.082 1.00 93.50 453 TYR A O 1
ATOM 3455 N N . PRO A 1 454 ? 3.687 1.900 -6.332 1.00 93.69 454 PRO A N 1
ATOM 3456 C CA . PRO A 1 454 ? 4.685 2.141 -5.294 1.00 93.69 454 PRO A CA 1
ATOM 3457 C C . PRO A 1 454 ? 4.651 3.573 -4.748 1.00 93.69 454 PRO A C 1
ATOM 3459 O O . PRO A 1 454 ? 4.557 4.533 -5.510 1.00 93.69 454 PRO A O 1
ATOM 3462 N N . ASP A 1 455 ? 4.840 3.713 -3.435 1.00 90.94 455 ASP A N 1
ATOM 3463 C CA . ASP A 1 455 ? 5.059 5.004 -2.774 1.00 90.94 455 ASP A CA 1
ATOM 3464 C C . ASP A 1 455 ? 6.354 5.669 -3.266 1.00 90.94 455 ASP A C 1
ATOM 3466 O O . ASP A 1 455 ? 6.437 6.892 -3.379 1.00 90.94 455 ASP A O 1
ATOM 3470 N N . HIS A 1 456 ? 7.367 4.847 -3.568 1.00 92.81 456 HIS A N 1
ATOM 3471 C CA . HIS A 1 456 ? 8.699 5.291 -3.974 1.00 92.81 456 HIS A CA 1
ATOM 3472 C C . HIS A 1 456 ? 9.165 4.542 -5.216 1.00 92.81 456 HIS A C 1
ATOM 3474 O O . HIS A 1 456 ? 9.278 3.317 -5.191 1.00 92.81 456 HIS A O 1
ATOM 3480 N N . PHE A 1 457 ? 9.505 5.269 -6.277 1.00 94.19 457 PHE A N 1
ATOM 3481 C CA . PHE A 1 457 ? 10.135 4.695 -7.464 1.00 94.19 457 PHE A CA 1
ATOM 3482 C C . PHE A 1 457 ? 11.626 5.033 -7.499 1.00 94.19 457 PHE A C 1
ATOM 3484 O O . PHE A 1 457 ? 12.010 6.202 -7.497 1.00 94.19 457 PHE A O 1
ATOM 3491 N N . LEU A 1 458 ? 12.472 4.005 -7.507 1.00 94.94 458 LEU A N 1
ATOM 3492 C CA . LEU A 1 458 ? 13.922 4.110 -7.410 1.00 94.94 458 LEU A CA 1
ATOM 3493 C C . LEU A 1 458 ? 14.557 3.767 -8.762 1.00 94.94 458 LEU A C 1
ATOM 3495 O O . LEU A 1 458 ? 14.628 2.600 -9.151 1.00 94.94 458 LEU A O 1
ATOM 3499 N N . ALA A 1 459 ? 15.044 4.789 -9.466 1.00 91.94 459 ALA A N 1
ATOM 3500 C CA . ALA A 1 459 ? 15.667 4.661 -10.786 1.00 91.94 459 ALA A CA 1
ATOM 3501 C C . ALA A 1 459 ? 17.182 4.919 -10.767 1.00 91.94 459 ALA A C 1
ATOM 3503 O O . ALA A 1 459 ? 17.835 4.855 -11.808 1.00 91.94 459 ALA A O 1
ATOM 3504 N N . SER A 1 460 ? 17.776 5.226 -9.606 1.00 89.56 460 SER A N 1
ATOM 3505 C CA . SER A 1 460 ? 19.214 5.530 -9.531 1.00 89.56 460 SER A CA 1
ATOM 3506 C C . SER A 1 460 ? 20.134 4.315 -9.706 1.00 89.56 460 SER A C 1
ATOM 3508 O O . SER A 1 460 ? 21.337 4.496 -9.906 1.00 89.56 460 SER A O 1
ATOM 3510 N N . PHE A 1 461 ? 19.609 3.086 -9.652 1.00 93.62 461 PHE A N 1
ATOM 3511 C CA . PHE A 1 461 ? 20.345 1.865 -9.998 1.00 93.62 461 PHE A CA 1
ATOM 3512 C C . PHE A 1 461 ? 20.355 1.663 -11.523 1.00 93.62 461 PHE A C 1
ATOM 3514 O O . PHE A 1 461 ? 19.749 0.748 -12.061 1.00 93.62 461 PHE A O 1
ATOM 3521 N N . PHE A 1 462 ? 21.008 2.584 -12.232 1.00 90.12 462 PHE A N 1
ATOM 3522 C CA . PHE A 1 462 ? 21.101 2.567 -13.690 1.00 90.12 462 PHE A CA 1
ATOM 3523 C C . PHE A 1 462 ? 22.379 3.261 -14.165 1.00 90.12 462 PHE A C 1
ATOM 3525 O O . PHE A 1 462 ? 22.857 4.219 -13.543 1.00 90.12 462 PHE A O 1
ATOM 3532 N N . GLY A 1 463 ? 22.938 2.800 -15.286 1.00 87.25 463 GLY A N 1
ATOM 3533 C CA . GLY A 1 463 ? 24.147 3.378 -15.875 1.00 87.25 463 GLY A CA 1
ATOM 3534 C C . GLY A 1 463 ? 25.300 3.440 -14.863 1.00 87.25 463 GLY A C 1
ATOM 3535 O O . GLY A 1 463 ? 25.568 2.447 -14.192 1.00 87.25 463 GLY A O 1
ATOM 3536 N N . PRO A 1 464 ? 25.966 4.596 -14.682 1.00 86.94 464 PRO A N 1
ATOM 3537 C CA . PRO A 1 464 ? 27.024 4.751 -13.678 1.00 86.94 464 PRO A CA 1
ATOM 3538 C C . PRO A 1 464 ? 26.581 4.486 -12.229 1.00 86.94 464 PRO A C 1
ATOM 3540 O O . PRO A 1 464 ? 27.427 4.293 -11.358 1.00 86.94 464 PRO A O 1
ATOM 3543 N N . GLY A 1 465 ? 25.273 4.521 -11.952 1.00 88.06 465 GLY A N 1
ATOM 3544 C CA . GLY A 1 465 ? 24.694 4.236 -10.641 1.00 88.06 465 GLY A CA 1
ATOM 3545 C C . GLY A 1 465 ? 24.457 2.748 -10.369 1.00 88.06 465 GLY A C 1
ATOM 3546 O O . GLY A 1 465 ? 24.210 2.390 -9.216 1.00 88.06 465 GLY A O 1
ATOM 3547 N N . ALA A 1 466 ? 24.570 1.876 -11.374 1.00 92.62 466 ALA A N 1
ATOM 3548 C CA . ALA A 1 466 ? 24.397 0.427 -11.256 1.00 92.62 466 ALA A CA 1
ATOM 3549 C C . ALA A 1 466 ? 25.602 -0.240 -10.559 1.00 92.62 466 ALA A C 1
ATOM 3551 O O . ALA A 1 466 ? 26.355 -1.016 -11.137 1.00 92.62 466 ALA A O 1
ATOM 3552 N N . THR A 1 467 ? 25.827 0.110 -9.292 1.00 96.12 467 THR A N 1
ATOM 3553 C CA . THR A 1 467 ? 26.953 -0.374 -8.484 1.00 96.12 467 THR A CA 1
ATOM 3554 C C . THR A 1 467 ? 26.458 -1.081 -7.230 1.00 96.12 467 THR A C 1
ATOM 3556 O O . THR A 1 467 ? 25.399 -0.749 -6.689 1.00 96.12 467 THR A O 1
ATOM 3559 N N . LEU A 1 468 ? 27.253 -2.032 -6.729 1.00 96.88 468 LEU A N 1
ATOM 3560 C CA . LEU A 1 468 ? 26.937 -2.756 -5.497 1.00 96.88 468 LEU A CA 1
ATOM 3561 C C . LEU A 1 468 ? 26.751 -1.801 -4.308 1.00 96.88 468 LEU A C 1
ATOM 3563 O O . LEU A 1 468 ? 25.800 -1.952 -3.545 1.00 96.88 468 LEU A O 1
ATOM 3567 N N . ASP A 1 469 ? 27.624 -0.801 -4.175 1.00 95.50 469 ASP A N 1
ATOM 3568 C CA . ASP A 1 469 ? 27.559 0.173 -3.081 1.00 95.50 469 ASP A CA 1
ATOM 3569 C C . ASP A 1 469 ? 26.280 1.013 -3.139 1.00 95.50 469 ASP A C 1
ATOM 3571 O O . ASP A 1 469 ? 25.650 1.231 -2.103 1.00 95.50 469 ASP A O 1
ATOM 3575 N N . ASN A 1 470 ? 25.857 1.443 -4.335 1.00 93.62 470 ASN A N 1
ATOM 3576 C CA . ASN A 1 470 ? 24.602 2.174 -4.489 1.00 93.62 470 ASN A CA 1
ATOM 3577 C C . ASN A 1 470 ? 23.400 1.293 -4.123 1.00 93.62 470 ASN A C 1
ATOM 3579 O O . ASN A 1 470 ? 22.565 1.709 -3.323 1.00 93.62 470 ASN A O 1
ATOM 3583 N N . LEU A 1 471 ? 23.333 0.053 -4.622 1.00 96.75 471 LEU A N 1
ATOM 3584 C CA . LEU A 1 471 ? 22.228 -0.854 -4.292 1.00 96.75 471 LEU A CA 1
ATOM 3585 C C . LEU A 1 471 ? 22.153 -1.139 -2.784 1.00 96.75 471 LEU A C 1
ATOM 3587 O O . LEU A 1 471 ? 21.084 -1.040 -2.183 1.00 96.75 471 LEU A O 1
ATOM 3591 N N . LEU A 1 472 ? 23.291 -1.430 -2.147 1.00 95.88 472 LEU A N 1
ATOM 3592 C CA . LEU A 1 472 ? 23.353 -1.625 -0.697 1.00 95.88 472 LEU A CA 1
ATOM 3593 C C . LEU A 1 472 ? 22.948 -0.357 0.060 1.00 95.88 472 LEU A C 1
ATOM 3595 O O . LEU A 1 472 ? 22.256 -0.448 1.074 1.00 95.88 472 LEU A O 1
ATOM 3599 N N . TYR A 1 473 ? 23.348 0.825 -0.410 1.00 93.19 473 TYR A N 1
ATOM 3600 C CA . TYR A 1 473 ? 22.918 2.089 0.180 1.00 93.19 473 TYR A CA 1
ATOM 3601 C C . TYR A 1 473 ? 21.395 2.254 0.105 1.00 93.19 473 TYR A C 1
ATOM 3603 O O . TYR A 1 473 ? 20.783 2.572 1.127 1.00 93.19 473 TYR A O 1
ATOM 3611 N N . ARG A 1 474 ? 20.772 1.981 -1.049 1.00 94.00 474 ARG A N 1
ATOM 3612 C CA . ARG A 1 474 ? 19.311 2.061 -1.221 1.00 94.00 474 ARG A CA 1
ATOM 3613 C C . ARG A 1 474 ? 18.567 1.086 -0.323 1.00 94.00 474 ARG A C 1
ATOM 3615 O O . ARG A 1 474 ? 17.654 1.502 0.375 1.00 94.00 474 ARG A O 1
ATOM 3622 N N . ILE A 1 475 ? 19.006 -0.168 -0.258 1.00 95.00 475 ILE A N 1
ATOM 3623 C CA . ILE A 1 475 ? 18.398 -1.182 0.615 1.00 95.00 475 ILE A CA 1
ATOM 3624 C C . ILE A 1 475 ? 18.494 -0.760 2.088 1.00 95.00 475 ILE A C 1
ATOM 3626 O O . ILE A 1 475 ? 17.494 -0.751 2.799 1.00 95.00 475 ILE A O 1
ATOM 3630 N N . ASN A 1 476 ? 19.671 -0.335 2.555 1.00 90.88 476 ASN A N 1
ATOM 3631 C CA . ASN A 1 476 ? 19.855 0.032 3.964 1.00 90.88 476 ASN A CA 1
ATOM 3632 C C . ASN A 1 476 ? 19.106 1.317 4.364 1.00 90.88 476 ASN A C 1
ATOM 3634 O O . ASN A 1 476 ? 18.788 1.501 5.539 1.00 90.88 476 ASN A O 1
ATOM 3638 N N . ASN A 1 477 ? 18.820 2.201 3.404 1.00 88.44 477 ASN A N 1
ATOM 3639 C CA . ASN A 1 477 ? 18.127 3.472 3.631 1.00 88.44 477 ASN A CA 1
ATOM 3640 C C . ASN A 1 477 ? 16.709 3.487 3.046 1.00 88.44 477 ASN A C 1
ATOM 3642 O O . ASN A 1 477 ? 16.147 4.563 2.871 1.00 88.44 477 ASN A O 1
ATOM 3646 N N . LEU A 1 478 ? 16.133 2.316 2.758 1.00 91.75 478 LEU A N 1
ATOM 3647 C CA . LEU A 1 478 ? 14.810 2.224 2.152 1.00 91.75 478 LEU A CA 1
ATOM 3648 C C . LEU A 1 478 ? 13.758 2.864 3.067 1.00 91.75 478 LEU A C 1
ATOM 3650 O O . LEU A 1 478 ? 13.740 2.589 4.276 1.00 91.75 478 LEU A O 1
ATOM 3654 N N . GLU A 1 479 ? 12.912 3.717 2.501 1.00 86.12 479 GLU A N 1
ATOM 3655 C CA . GLU A 1 479 ? 11.827 4.378 3.225 1.00 86.12 479 GLU A CA 1
ATOM 3656 C C . GLU A 1 479 ? 10.698 3.377 3.552 1.00 86.12 479 GLU A C 1
ATOM 3658 O O . GLU A 1 479 ? 10.541 2.370 2.854 1.00 86.12 479 GLU A O 1
ATOM 3663 N N . PRO A 1 480 ? 9.932 3.581 4.640 1.00 82.81 480 PRO A N 1
ATOM 3664 C CA . PRO A 1 480 ? 8.713 2.811 4.892 1.00 82.81 480 PRO A CA 1
ATOM 3665 C C . PRO A 1 480 ? 7.697 2.932 3.744 1.00 82.81 480 PRO A C 1
ATOM 3667 O O . PRO A 1 480 ? 7.640 3.957 3.064 1.00 82.81 480 PRO A O 1
ATOM 3670 N N . GLY A 1 481 ? 6.869 1.898 3.567 1.00 87.62 481 GLY A N 1
ATOM 3671 C CA . GLY A 1 481 ? 5.908 1.798 2.463 1.00 87.62 481 GLY A CA 1
ATOM 3672 C C . GLY A 1 481 ? 6.328 0.780 1.405 1.00 87.62 481 GLY A C 1
ATOM 3673 O O . GLY A 1 481 ? 7.125 -0.125 1.677 1.00 87.62 481 GLY A O 1
ATOM 3674 N N . VAL A 1 482 ? 5.760 0.901 0.207 1.00 93.75 482 VAL A N 1
ATOM 3675 C CA . VAL A 1 482 ? 6.113 0.083 -0.957 1.00 93.75 482 VAL A CA 1
ATOM 3676 C C . VAL A 1 482 ? 7.059 0.872 -1.851 1.00 93.75 482 VAL A C 1
ATOM 3678 O O . VAL A 1 482 ? 6.697 1.906 -2.401 1.00 93.75 482 VAL A O 1
ATOM 3681 N N . SER A 1 483 ? 8.280 0.381 -2.018 1.00 96.69 483 SER A N 1
ATOM 3682 C CA . SER A 1 483 ? 9.226 0.907 -2.999 1.00 96.69 483 SER A CA 1
ATOM 3683 C C . SER A 1 483 ? 9.357 -0.045 -4.178 1.00 96.69 483 SER A C 1
ATOM 3685 O O . SER A 1 483 ? 9.372 -1.259 -3.988 1.00 96.69 483 SER A O 1
ATOM 3687 N N . GLU A 1 484 ? 9.530 0.496 -5.376 1.00 98.06 484 GLU A N 1
ATOM 3688 C CA . GLU A 1 484 ? 10.003 -0.247 -6.541 1.00 98.06 484 GLU A CA 1
ATOM 3689 C C . GLU A 1 484 ? 11.413 0.212 -6.906 1.00 98.06 484 GLU A C 1
ATOM 3691 O O . GLU A 1 484 ? 11.661 1.407 -7.038 1.00 98.06 484 GLU A O 1
ATOM 3696 N N . LEU A 1 485 ? 12.326 -0.737 -7.108 1.00 98.06 485 LEU A N 1
ATOM 3697 C CA . LEU A 1 485 ? 13.632 -0.509 -7.716 1.00 98.06 485 LEU A CA 1
ATOM 3698 C C . LEU A 1 485 ? 13.647 -1.066 -9.140 1.00 98.06 485 LEU A C 1
ATOM 3700 O O . LEU A 1 485 ? 13.410 -2.257 -9.335 1.00 98.06 485 LEU A O 1
ATOM 3704 N N . MET A 1 486 ? 13.954 -0.205 -10.111 1.00 97.12 486 MET A N 1
ATOM 3705 C CA . MET A 1 486 ? 14.159 -0.588 -11.511 1.00 97.12 486 MET A CA 1
ATOM 3706 C C . MET A 1 486 ? 15.571 -1.130 -11.722 1.00 97.12 486 MET A C 1
ATOM 3708 O O . MET A 1 486 ? 16.542 -0.568 -11.211 1.00 97.12 486 MET A O 1
ATOM 3712 N N . CYS A 1 487 ? 15.687 -2.188 -12.519 1.00 97.69 487 CYS A N 1
ATOM 3713 C CA . CYS A 1 487 ? 16.958 -2.747 -12.963 1.00 97.69 487 CYS A CA 1
ATOM 3714 C C . CYS A 1 487 ? 16.837 -3.393 -14.354 1.00 97.69 487 CYS A C 1
ATOM 3716 O O . CYS A 1 487 ? 15.742 -3.589 -14.874 1.00 97.69 487 CYS A O 1
ATOM 3718 N N . HIS A 1 488 ? 17.973 -3.730 -14.957 1.00 97.56 488 HIS A N 1
ATOM 3719 C CA . HIS A 1 488 ? 18.107 -4.279 -16.305 1.00 97.56 488 HIS A CA 1
ATOM 3720 C C . HIS A 1 488 ? 19.100 -5.464 -16.368 1.00 97.56 488 HIS A C 1
ATOM 3722 O O . HIS A 1 488 ? 19.950 -5.492 -17.269 1.00 97.56 488 HIS A O 1
ATOM 3728 N N . PRO A 1 489 ? 19.041 -6.465 -15.462 1.00 97.94 489 PRO A N 1
ATOM 3729 C CA . PRO A 1 489 ? 19.944 -7.611 -15.522 1.00 97.94 489 PRO A CA 1
ATOM 3730 C C . PRO A 1 489 ? 19.793 -8.383 -16.836 1.00 97.94 489 PRO A C 1
ATOM 3732 O O . PRO A 1 489 ? 18.727 -8.427 -17.449 1.00 97.94 489 PRO A O 1
ATOM 3735 N N . GLY A 1 490 ? 20.870 -9.026 -17.274 1.00 96.81 490 GLY A N 1
ATOM 3736 C CA . GLY A 1 490 ? 20.854 -9.822 -18.495 1.00 96.81 490 GLY A CA 1
ATOM 3737 C C . GLY A 1 490 ? 22.212 -10.428 -18.812 1.00 96.81 490 GLY A C 1
ATOM 3738 O O . GLY A 1 490 ? 23.247 -9.866 -18.465 1.00 96.81 490 GLY A O 1
ATOM 3739 N N . GLN A 1 491 ? 22.208 -11.566 -19.499 1.00 95.75 491 GLN A N 1
ATOM 3740 C CA . GLN A 1 491 ? 23.410 -12.153 -20.088 1.00 95.75 491 GLN A CA 1
ATOM 3741 C C . GLN A 1 491 ? 23.613 -11.570 -21.488 1.00 95.75 491 GLN A C 1
ATOM 3743 O O . GLN A 1 491 ? 22.647 -11.420 -22.245 1.00 95.75 491 GLN A O 1
ATOM 3748 N N . VAL A 1 492 ? 24.853 -11.239 -21.859 1.00 92.69 492 VAL A N 1
ATOM 3749 C CA . VAL A 1 492 ? 25.100 -10.651 -23.178 1.00 92.69 492 VAL A CA 1
ATOM 3750 C C . VAL A 1 492 ? 25.084 -11.725 -24.261 1.00 92.69 492 VAL A C 1
ATOM 3752 O O . VAL A 1 492 ? 25.953 -12.594 -24.312 1.00 92.69 492 VAL A O 1
ATOM 3755 N N . ASP A 1 493 ? 24.152 -11.588 -25.201 1.00 91.38 493 ASP A N 1
ATOM 3756 C CA . ASP A 1 493 ? 24.082 -12.376 -26.430 1.00 91.38 493 ASP A CA 1
ATOM 3757 C C . ASP A 1 493 ? 24.270 -11.505 -27.688 1.00 91.38 493 ASP A C 1
ATOM 3759 O O . ASP A 1 493 ? 24.399 -10.278 -27.619 1.00 91.38 493 ASP A O 1
ATOM 3763 N N . ASP A 1 494 ? 24.344 -12.149 -28.855 1.00 89.12 494 ASP A N 1
ATOM 3764 C CA . ASP A 1 494 ? 24.567 -11.457 -30.129 1.00 89.12 494 ASP A CA 1
ATOM 3765 C C . ASP A 1 494 ? 23.409 -10.516 -30.496 1.00 89.12 494 ASP A C 1
ATOM 3767 O O . ASP A 1 494 ? 23.660 -9.429 -31.017 1.00 89.12 494 ASP A O 1
ATOM 3771 N N . THR A 1 495 ? 22.165 -10.883 -30.170 1.00 85.69 495 THR A N 1
ATOM 3772 C CA . THR A 1 495 ? 20.975 -10.045 -30.395 1.00 85.69 495 THR A CA 1
ATOM 3773 C C . THR A 1 495 ? 21.084 -8.735 -29.616 1.00 85.69 495 THR A C 1
ATOM 3775 O O . THR A 1 495 ? 20.991 -7.650 -30.195 1.00 85.69 495 THR A O 1
ATOM 3778 N N . LEU A 1 496 ? 21.391 -8.813 -28.319 1.00 86.81 496 LEU A N 1
ATOM 3779 C CA . LEU A 1 496 ? 21.550 -7.655 -27.447 1.00 86.81 496 LEU A CA 1
ATOM 3780 C C . LEU A 1 496 ? 22.676 -6.731 -27.928 1.00 86.81 496 LEU A C 1
ATOM 3782 O O . LEU A 1 496 ? 22.507 -5.511 -27.923 1.00 86.81 496 LEU A O 1
ATOM 3786 N N . ARG A 1 497 ? 23.805 -7.293 -28.393 1.00 87.00 497 ARG A N 1
ATOM 3787 C CA . ARG A 1 497 ? 24.930 -6.512 -28.948 1.00 87.00 497 ARG A CA 1
ATOM 3788 C C . ARG A 1 497 ? 24.537 -5.686 -30.171 1.00 87.00 497 ARG A C 1
ATOM 3790 O O . ARG A 1 497 ? 25.183 -4.675 -30.436 1.00 87.00 497 ARG A O 1
ATOM 3797 N N . THR A 1 498 ? 23.534 -6.127 -30.927 1.00 82.44 498 THR A N 1
ATOM 3798 C CA . THR A 1 498 ? 23.079 -5.439 -32.140 1.00 82.44 498 THR A CA 1
ATOM 3799 C C . THR A 1 498 ? 21.933 -4.456 -31.908 1.00 82.44 498 THR A C 1
ATOM 3801 O O . THR A 1 498 ? 21.783 -3.524 -32.694 1.00 82.44 498 THR A O 1
ATOM 3804 N N . GLU A 1 499 ? 21.147 -4.630 -30.843 1.00 78.25 499 GLU A N 1
ATOM 3805 C CA . GLU A 1 499 ? 19.849 -3.954 -30.671 1.00 78.25 499 GLU A CA 1
ATOM 3806 C C . GLU A 1 499 ? 19.756 -3.046 -29.429 1.00 78.25 499 GLU A C 1
ATOM 3808 O O . GLU A 1 499 ? 18.703 -2.459 -29.165 1.00 78.25 499 GLU A O 1
ATOM 3813 N N . SER A 1 500 ? 20.826 -2.926 -28.637 1.00 81.19 500 SER A N 1
ATOM 3814 C CA . SER A 1 500 ? 20.844 -2.120 -27.411 1.00 81.19 500 SER A CA 1
ATOM 3815 C C . SER A 1 500 ? 22.133 -1.313 -27.264 1.00 81.19 500 SER A C 1
ATOM 3817 O O . SER A 1 500 ? 23.221 -1.784 -27.589 1.00 81.19 500 SER A O 1
ATOM 3819 N N . GLY A 1 501 ? 22.010 -0.101 -26.716 1.00 80.06 501 GLY A N 1
ATOM 3820 C CA . GLY A 1 501 ? 23.149 0.681 -26.222 1.00 80.06 501 GLY A CA 1
ATOM 3821 C C . GLY A 1 501 ? 23.590 0.292 -24.805 1.00 80.06 501 GLY A C 1
ATOM 3822 O O . GLY A 1 501 ? 24.691 0.647 -24.403 1.00 80.06 501 GLY A O 1
ATOM 3823 N N . TYR A 1 502 ? 22.748 -0.447 -24.074 1.00 84.81 502 TYR A N 1
ATOM 3824 C CA . TYR A 1 502 ? 22.973 -0.919 -22.706 1.00 84.81 502 TYR A CA 1
ATOM 3825 C C . TYR A 1 502 ? 23.211 -2.430 -22.734 1.00 84.81 502 TYR A C 1
ATOM 3827 O O . TYR A 1 502 ? 22.261 -3.209 -22.893 1.00 84.81 502 TYR A O 1
ATOM 3835 N N . VAL A 1 503 ? 24.482 -2.836 -22.705 1.00 87.56 503 VAL A N 1
ATOM 3836 C CA . VAL A 1 503 ? 24.900 -4.204 -23.059 1.00 87.56 503 VAL A CA 1
ATOM 3837 C C . VAL A 1 503 ? 25.748 -4.811 -21.954 1.00 87.56 503 VAL A C 1
ATOM 3839 O O . VAL A 1 503 ? 25.325 -5.777 -21.334 1.00 87.56 503 VAL A O 1
ATOM 3842 N N . ARG A 1 504 ? 26.939 -4.260 -21.693 1.00 88.06 504 ARG A N 1
ATOM 3843 C CA . ARG A 1 504 ? 27.871 -4.833 -20.702 1.00 88.06 504 ARG A CA 1
ATOM 3844 C C . ARG A 1 504 ? 27.378 -4.619 -19.279 1.00 88.06 504 ARG A C 1
ATOM 3846 O O . ARG A 1 504 ? 27.563 -5.471 -18.423 1.00 88.06 504 ARG A O 1
ATOM 3853 N N . GLU A 1 505 ? 26.714 -3.495 -19.070 1.00 92.12 505 GLU A N 1
ATOM 3854 C CA . GLU A 1 505 ? 26.139 -3.076 -17.804 1.00 92.12 505 GLU A CA 1
ATOM 3855 C C . GLU A 1 505 ? 25.115 -4.095 -17.281 1.00 92.12 505 GLU A C 1
ATOM 3857 O O . GLU A 1 505 ? 25.016 -4.302 -16.079 1.00 92.12 505 GLU A O 1
ATOM 3862 N N . ARG A 1 506 ? 24.423 -4.818 -18.174 1.00 95.56 506 ARG A N 1
ATOM 3863 C CA . ARG A 1 506 ? 23.449 -5.853 -17.796 1.00 95.56 506 ARG A CA 1
ATOM 3864 C C . ARG A 1 506 ? 24.069 -7.045 -17.065 1.00 95.56 506 ARG A C 1
ATOM 3866 O O . ARG A 1 506 ? 23.455 -7.580 -16.143 1.00 95.56 506 ARG A O 1
ATOM 3873 N N . GLU A 1 507 ? 25.275 -7.454 -17.462 1.00 95.69 507 GLU A N 1
ATOM 3874 C CA . GLU A 1 507 ? 26.015 -8.532 -16.788 1.00 95.69 507 GLU A CA 1
ATOM 3875 C C . GLU A 1 507 ? 26.516 -8.076 -15.414 1.00 95.69 507 GLU A C 1
ATOM 3877 O O . GLU A 1 507 ? 26.515 -8.853 -14.458 1.00 95.69 507 GLU A O 1
ATOM 3882 N N . GLU A 1 508 ? 26.907 -6.805 -15.298 1.00 95.50 508 GLU A N 1
ATOM 3883 C CA . GLU A 1 508 ? 27.299 -6.199 -14.025 1.00 95.50 508 GLU A CA 1
ATOM 3884 C C . GLU A 1 508 ? 26.101 -6.114 -13.070 1.00 95.50 508 GLU A C 1
ATOM 3886 O O . GLU A 1 508 ? 26.196 -6.568 -11.929 1.00 95.50 508 GLU A O 1
ATOM 3891 N N . GLU A 1 509 ? 24.951 -5.629 -13.546 1.00 97.56 509 GLU A N 1
ATOM 3892 C CA . GLU A 1 509 ? 23.705 -5.609 -12.780 1.00 97.56 509 GLU A CA 1
ATOM 3893 C C . GLU A 1 509 ? 23.281 -7.008 -12.331 1.00 97.56 509 GLU A C 1
ATOM 3895 O O . GLU A 1 509 ? 22.986 -7.206 -11.152 1.00 97.56 509 GLU A O 1
ATOM 3900 N N . LEU A 1 510 ? 23.318 -7.998 -13.231 1.00 98.12 510 LEU A N 1
ATOM 3901 C CA . LEU A 1 510 ? 23.030 -9.396 -12.901 1.00 98.12 510 LEU A CA 1
ATOM 3902 C C . LEU A 1 510 ? 23.948 -9.908 -11.784 1.00 98.12 510 LEU A C 1
ATOM 3904 O O . LEU A 1 510 ? 23.473 -10.478 -10.798 1.00 98.12 510 LEU A O 1
ATOM 3908 N N . SER A 1 511 ? 25.256 -9.660 -11.898 1.00 97.62 511 SER A N 1
ATOM 3909 C CA . SER A 1 511 ? 26.223 -10.042 -10.866 1.00 97.62 511 SER A CA 1
ATOM 3910 C C . SER A 1 511 ? 25.969 -9.345 -9.527 1.00 97.62 511 SER A C 1
ATOM 3912 O O . SER A 1 511 ? 26.265 -9.930 -8.486 1.00 97.62 511 SER A O 1
ATOM 3914 N N . ILE A 1 512 ? 25.472 -8.107 -9.527 1.00 98.31 512 ILE A N 1
ATOM 3915 C CA . ILE A 1 512 ? 25.166 -7.345 -8.311 1.00 98.31 512 ILE A CA 1
ATOM 3916 C C . ILE A 1 512 ? 23.872 -7.857 -7.665 1.00 98.31 512 ILE A C 1
ATOM 3918 O O . ILE A 1 512 ? 23.854 -8.117 -6.463 1.00 98.31 512 ILE A O 1
ATOM 3922 N N . LEU A 1 513 ? 22.808 -8.047 -8.445 1.00 98.19 513 LEU A N 1
ATOM 3923 C CA . LEU A 1 513 ? 21.486 -8.476 -7.970 1.00 98.19 513 LEU A CA 1
ATOM 3924 C C . LEU A 1 513 ? 21.481 -9.913 -7.425 1.00 98.19 513 LEU A C 1
ATOM 3926 O O . LEU A 1 513 ? 20.649 -10.256 -6.586 1.00 98.19 513 LEU A O 1
ATOM 3930 N N . THR A 1 514 ? 22.433 -10.739 -7.860 1.00 97.88 514 THR A N 1
ATOM 3931 C CA . THR A 1 514 ? 22.674 -12.101 -7.344 1.00 97.88 514 THR A CA 1
ATOM 3932 C C . THR A 1 514 ? 23.744 -12.146 -6.249 1.00 97.88 514 THR A C 1
ATOM 3934 O O . THR A 1 514 ? 24.055 -13.205 -5.697 1.00 97.88 514 THR A O 1
ATOM 3937 N N . HIS A 1 515 ? 24.332 -11.001 -5.887 1.00 97.94 515 HIS A N 1
ATOM 3938 C CA . HIS A 1 515 ? 25.411 -10.966 -4.914 1.00 97.94 515 HIS A CA 1
ATOM 3939 C C . HIS A 1 515 ? 24.893 -11.227 -3.490 1.00 97.94 515 HIS A C 1
ATOM 3941 O O . HIS A 1 515 ? 23.999 -10.548 -2.985 1.00 97.94 515 HIS A O 1
ATOM 3947 N N . HIS A 1 516 ? 25.529 -12.164 -2.780 1.00 95.62 516 HIS A N 1
ATOM 3948 C CA . HIS A 1 516 ? 25.128 -12.598 -1.432 1.00 95.62 516 HIS A CA 1
ATOM 3949 C C . HIS A 1 516 ? 24.974 -11.460 -0.402 1.00 95.62 516 HIS A C 1
ATOM 3951 O O . HIS A 1 516 ? 24.186 -11.569 0.538 1.00 95.62 516 HIS A O 1
ATOM 3957 N N . SER A 1 517 ? 25.730 -10.365 -0.543 1.00 96.69 517 SER A N 1
ATOM 3958 C CA . SER A 1 517 ? 25.625 -9.220 0.369 1.00 96.69 517 SER A CA 1
ATOM 3959 C C . SER A 1 517 ? 24.305 -8.463 0.224 1.00 96.69 517 SER A C 1
ATOM 3961 O O . SER A 1 517 ? 23.866 -7.860 1.197 1.00 96.69 517 SER A O 1
ATOM 3963 N N . VAL A 1 518 ? 23.681 -8.491 -0.957 1.00 96.88 518 VAL A N 1
ATOM 3964 C CA . VAL A 1 518 ? 22.406 -7.816 -1.234 1.00 96.88 518 VAL A CA 1
ATOM 3965 C C . VAL A 1 518 ? 21.271 -8.560 -0.539 1.00 96.88 518 VAL A C 1
ATOM 3967 O O . VAL A 1 518 ? 20.542 -7.952 0.239 1.00 96.88 518 VAL A O 1
ATOM 3970 N N . LEU A 1 519 ? 21.205 -9.886 -0.704 1.00 90.94 519 LEU A N 1
ATOM 3971 C CA . LEU A 1 519 ? 20.269 -10.756 0.024 1.00 90.94 519 LEU A CA 1
ATOM 3972 C C . LEU A 1 519 ? 20.373 -10.545 1.540 1.00 90.94 519 LEU A C 1
ATOM 3974 O O . LEU A 1 519 ? 19.382 -10.288 2.220 1.00 90.94 519 LEU A O 1
ATOM 3978 N N . LYS A 1 520 ? 21.604 -10.547 2.060 1.00 93.00 520 LYS A N 1
ATOM 3979 C CA . LYS A 1 520 ? 21.860 -10.291 3.478 1.00 93.00 520 LYS A CA 1
ATOM 3980 C C . LYS A 1 520 ? 21.415 -8.891 3.913 1.00 93.00 520 LYS A C 1
ATOM 3982 O O . LYS A 1 520 ? 20.909 -8.742 5.020 1.00 93.00 520 LYS A O 1
ATOM 3987 N N . ALA A 1 521 ? 21.603 -7.868 3.079 1.00 93.31 521 ALA A N 1
ATOM 3988 C CA . ALA A 1 521 ? 21.178 -6.506 3.394 1.00 93.31 521 ALA A CA 1
ATOM 3989 C C . ALA A 1 521 ? 19.648 -6.375 3.447 1.00 93.31 521 ALA A C 1
ATOM 3991 O O . ALA A 1 521 ? 19.143 -5.687 4.334 1.00 93.31 521 ALA A O 1
ATOM 3992 N N . VAL A 1 522 ? 18.917 -7.063 2.561 1.00 93.94 522 VAL A N 1
ATOM 3993 C CA . VAL A 1 522 ? 17.444 -7.138 2.589 1.00 93.94 522 VAL A CA 1
ATOM 3994 C C . VAL A 1 522 ? 16.965 -7.763 3.902 1.00 93.94 522 VAL A C 1
ATOM 3996 O O . VAL A 1 522 ? 16.143 -7.169 4.601 1.00 93.94 522 VAL A O 1
ATOM 3999 N N . GLU A 1 523 ? 17.537 -8.910 4.286 1.00 87.75 523 GLU A N 1
ATOM 4000 C CA . GLU A 1 523 ? 17.213 -9.595 5.545 1.00 87.75 523 GLU A CA 1
ATOM 4001 C C . GLU A 1 523 ? 17.529 -8.727 6.774 1.00 87.75 523 GLU A C 1
ATOM 4003 O O . GLU A 1 523 ? 16.698 -8.565 7.667 1.00 87.75 523 GLU A O 1
ATOM 4008 N N . GLN A 1 524 ? 18.726 -8.132 6.822 1.00 88.50 524 GLN A N 1
ATOM 4009 C CA . GLN A 1 524 ? 19.176 -7.304 7.946 1.00 88.50 524 GLN A CA 1
ATOM 4010 C C . GLN A 1 524 ? 18.389 -6.000 8.086 1.00 88.50 524 GLN A C 1
ATOM 4012 O O . GLN A 1 524 ? 18.242 -5.495 9.199 1.00 88.50 524 GLN A O 1
ATOM 4017 N N . SER A 1 525 ? 17.882 -5.471 6.973 1.00 84.56 525 SER A N 1
ATOM 4018 C CA . SER A 1 525 ? 17.075 -4.249 6.942 1.00 84.56 525 SER A CA 1
ATOM 4019 C C . SER A 1 525 ? 15.582 -4.509 7.175 1.00 84.56 525 SER A C 1
ATOM 4021 O O . SER A 1 525 ? 14.795 -3.563 7.130 1.00 84.56 525 SER A O 1
ATOM 4023 N N . ASN A 1 526 ? 15.194 -5.764 7.455 1.00 85.25 526 ASN A N 1
ATOM 4024 C CA . ASN A 1 526 ? 13.812 -6.196 7.679 1.00 85.25 526 ASN A CA 1
ATOM 4025 C C . ASN A 1 526 ? 12.869 -5.775 6.534 1.00 85.25 526 ASN A C 1
ATOM 4027 O O . ASN A 1 526 ? 11.767 -5.273 6.765 1.00 85.25 526 ASN A O 1
ATOM 4031 N N . ILE A 1 527 ? 13.340 -5.937 5.295 1.00 93.44 527 ILE A N 1
ATOM 4032 C CA . ILE A 1 527 ? 12.596 -5.600 4.081 1.00 93.44 527 ILE A CA 1
ATOM 4033 C C . ILE A 1 527 ? 11.838 -6.831 3.593 1.00 93.44 527 ILE A C 1
ATOM 4035 O O . ILE A 1 527 ? 12.404 -7.915 3.449 1.00 93.44 527 ILE A O 1
ATOM 4039 N N . ARG A 1 528 ? 10.551 -6.656 3.293 1.00 93.94 528 ARG A N 1
ATOM 4040 C CA . ARG A 1 528 ? 9.723 -7.662 2.633 1.00 93.94 528 ARG A CA 1
ATOM 4041 C C . ARG A 1 528 ? 9.873 -7.531 1.121 1.00 93.94 528 ARG A C 1
ATOM 4043 O O . ARG A 1 528 ? 9.421 -6.548 0.547 1.00 93.94 528 ARG A O 1
ATOM 4050 N N . LEU A 1 529 ? 10.444 -8.538 0.471 1.00 96.38 529 LEU A N 1
ATOM 4051 C CA . LEU A 1 529 ? 10.394 -8.643 -0.988 1.00 96.38 529 LEU A CA 1
ATOM 4052 C C . LEU A 1 529 ? 8.991 -9.071 -1.441 1.00 96.38 529 LEU A C 1
ATOM 4054 O O . LEU A 1 529 ? 8.432 -10.024 -0.891 1.00 96.38 529 LEU A O 1
ATOM 4058 N N . ALA A 1 530 ? 8.432 -8.381 -2.434 1.00 95.75 530 ALA A N 1
ATOM 4059 C CA . ALA A 1 530 ? 7.081 -8.629 -2.938 1.00 95.75 530 ALA A CA 1
ATOM 4060 C C . ALA A 1 530 ? 6.985 -8.434 -4.460 1.00 95.75 530 ALA A C 1
ATOM 4062 O O . ALA A 1 530 ? 7.792 -7.719 -5.053 1.00 95.75 530 ALA A O 1
ATOM 4063 N N . THR A 1 531 ? 5.993 -9.074 -5.080 1.00 97.00 531 THR A N 1
ATOM 4064 C CA . THR A 1 531 ? 5.474 -8.672 -6.398 1.00 97.00 531 THR A CA 1
ATOM 4065 C C . THR A 1 531 ? 4.535 -7.473 -6.251 1.00 97.00 531 THR A C 1
ATOM 4067 O O . THR A 1 531 ? 4.216 -7.096 -5.117 1.00 97.00 531 THR A O 1
ATOM 4070 N N . TYR A 1 532 ? 4.040 -6.892 -7.351 1.00 93.94 532 TYR A N 1
ATOM 4071 C CA . TYR A 1 532 ? 2.985 -5.880 -7.238 1.00 93.94 532 TYR A CA 1
ATOM 4072 C C . TYR A 1 532 ? 1.735 -6.476 -6.588 1.00 93.94 532 TYR A C 1
ATOM 4074 O O . TYR A 1 532 ? 1.222 -5.930 -5.615 1.00 93.94 532 TYR A O 1
ATOM 4082 N N . ARG A 1 533 ? 1.286 -7.654 -7.029 1.00 88.44 533 ARG A N 1
ATOM 4083 C CA . ARG A 1 533 ? 0.119 -8.316 -6.433 1.00 88.44 533 ARG A CA 1
ATOM 4084 C C . ARG A 1 533 ? 0.277 -8.565 -4.928 1.00 88.44 533 ARG A C 1
ATOM 4086 O O . ARG A 1 533 ? -0.643 -8.296 -4.161 1.00 88.44 533 ARG A O 1
ATOM 4093 N N . ASP A 1 534 ? 1.449 -9.021 -4.489 1.00 88.75 534 ASP A N 1
ATOM 4094 C CA . ASP A 1 534 ? 1.723 -9.314 -3.075 1.00 88.75 534 ASP A CA 1
ATOM 4095 C C . ASP A 1 534 ? 1.876 -8.052 -2.214 1.00 88.75 534 ASP A C 1
ATOM 4097 O O . ASP A 1 534 ? 1.701 -8.105 -0.987 1.00 88.75 534 ASP A O 1
ATOM 4101 N N . ALA A 1 535 ? 2.275 -6.930 -2.823 1.00 88.69 535 ALA A N 1
ATOM 4102 C CA . ALA A 1 535 ? 2.518 -5.669 -2.133 1.00 88.69 535 ALA A CA 1
ATOM 4103 C C . ALA A 1 535 ? 1.227 -5.089 -1.538 1.00 88.69 535 ALA A C 1
ATOM 4105 O O . ALA A 1 535 ? 1.248 -4.665 -0.381 1.00 88.69 535 ALA A O 1
ATOM 4106 N N . TRP A 1 536 ? 0.111 -5.193 -2.267 1.00 81.00 536 TRP A N 1
ATOM 4107 C CA . TRP A 1 536 ? -1.210 -4.716 -1.835 1.00 81.00 536 TRP A CA 1
ATOM 4108 C C . TRP A 1 536 ? -2.202 -5.836 -1.472 1.00 81.00 536 TRP A C 1
ATOM 4110 O O . TRP A 1 536 ? -3.240 -5.547 -0.884 1.00 81.00 536 TRP A O 1
ATOM 4120 N N . ASN A 1 537 ? -1.865 -7.113 -1.709 1.00 66.81 537 ASN A N 1
ATOM 4121 C CA . ASN A 1 537 ? -2.630 -8.271 -1.227 1.00 66.81 537 ASN A CA 1
ATOM 4122 C C . ASN A 1 537 ? -1.746 -9.271 -0.439 1.00 66.81 537 ASN A C 1
ATOM 4124 O O . ASN A 1 537 ? -1.303 -10.294 -0.970 1.00 66.81 537 ASN A O 1
ATOM 4128 N N . PRO A 1 538 ? -1.469 -9.011 0.854 1.00 45.47 538 PRO A N 1
ATOM 4129 C CA . PRO A 1 538 ? -0.514 -9.795 1.641 1.00 45.47 538 PRO A CA 1
ATOM 4130 C C . PRO A 1 538 ? -0.959 -11.234 1.969 1.00 45.47 538 PRO A C 1
ATOM 4132 O O . PRO A 1 538 ? -0.153 -11.998 2.499 1.00 45.47 538 PRO A O 1
ATOM 4135 N N . GLN A 1 539 ? -2.201 -11.634 1.663 1.00 39.69 539 GLN A N 1
ATOM 4136 C CA . GLN A 1 539 ? -2.688 -13.002 1.905 1.00 39.69 539 GLN A CA 1
ATOM 4137 C C . GLN A 1 539 ? -2.301 -14.002 0.794 1.00 39.69 539 GLN A C 1
ATOM 4139 O O . GLN A 1 539 ? -2.412 -15.209 1.006 1.00 39.69 539 GLN A O 1
ATOM 4144 N N . ALA A 1 540 ? -1.790 -13.538 -0.353 1.00 39.00 540 ALA A N 1
ATOM 4145 C CA . ALA A 1 540 ? -1.589 -14.363 -1.551 1.00 39.00 540 ALA A CA 1
ATOM 4146 C C . ALA A 1 540 ? -0.411 -15.366 -1.503 1.00 39.00 540 ALA A C 1
ATOM 4148 O O . ALA A 1 540 ? -0.338 -16.248 -2.353 1.00 39.00 540 ALA A O 1
ATOM 4149 N N . ARG A 1 541 ? 0.500 -15.290 -0.518 1.00 34.09 541 ARG A N 1
ATOM 4150 C CA . ARG A 1 541 ? 1.685 -16.181 -0.439 1.00 34.09 541 ARG A CA 1
ATOM 4151 C C . ARG A 1 541 ? 1.534 -17.433 0.428 1.00 34.09 541 ARG A C 1
ATOM 4153 O O . ARG A 1 541 ? 2.449 -18.251 0.451 1.00 34.09 541 ARG A O 1
ATOM 4160 N N . ASN A 1 542 ? 0.424 -17.589 1.148 1.00 27.69 542 ASN A N 1
ATOM 4161 C CA . ASN A 1 542 ? 0.226 -18.724 2.061 1.00 27.69 542 ASN A CA 1
ATOM 4162 C C . ASN A 1 542 ? -0.686 -19.833 1.499 1.00 27.69 542 ASN A C 1
ATOM 4164 O O . ASN A 1 542 ? -1.125 -20.688 2.271 1.00 27.69 542 ASN A O 1
ATOM 4168 N N . SER A 1 543 ? -0.976 -19.831 0.192 1.00 25.86 543 SER A N 1
ATOM 4169 C CA . SER A 1 543 ? -1.775 -20.864 -0.490 1.00 25.86 543 SER A CA 1
ATOM 4170 C C . SER A 1 543 ? -0.948 -21.735 -1.420 1.00 25.86 543 SER A C 1
ATOM 4172 O O . SER A 1 543 ? -0.283 -21.139 -2.298 1.00 25.86 543 SER A O 1
#

Mean predicted aligned error: 14.37 Å

Foldseek 3Di:
DAEEEEQECCAPNNPSVVCPVVLVVLLVVLVHHYDYDYDPDLLCLLVVLLVCVLVPHPPHEQAHAQSSVQSNVNSLCVNPVDDDSHDYQYQHPHQQRQLCLLVVHDNDRNSSSNVVSVVDDDDFAWDDDPSGTHRWKDKDALVVQLVVQLVVDDPDGHLVSSVVSSLVSLVVQDWDWDWDDFDPDIDTGIFRMKMKTCTQDDSNQFRQFNPHHRHPNKIKIKTADDNHSVVSVVCRVCRSVVNSCVPPRMPMDIGDPFDQAAAEAEEAEEQPLDPFLLVLLLLLQVQFQHQEYAFPLQHPCRLVSLLVCCVSPVRYAYAHAQELAFHAFLADLVLQVLQADPVRTGHHPVVCLVCVVSGDLVSSLRRSVSRVVSNVVSVHQHAEYAYDLRSCLQADSSLVSRLVVCLVSVHAYEDSDAPADDPVCVVVSYPPNSVVRVVVCSVVVVVPDPHQYWPGEAEQCDDVSVDLVNLLVCLLPPGGTYYYYYDHAGGADPSCVVGDPCGPSNPSSSCSRSDPVNVVSNVVSSHHYHGSCCRVVVVPPPD

Sequence (543 aa):
MTAKVIYNPYAARWNALRRKPEVEQTLQAAGIEYDLVQSETPDQIVDLAETAAREGFSPIIAAGGDGTFGEVVNGLHRADQEGVLGPLGILPLGTANDLPVNLKMPLDLTEAARAIAGGKTRRIDLGKANDWVFDNNSAVGLEPLVTIYNIQMVRLRGVIRYLVAALRAINQKPEWTMSLEWDDGRYEGPVSLVSVGNCPITGGIFHMAPGADPTDGLLTFVVGYASTRRRMLGLLPKVVRGTHIHDPAVQQYVGYYRSMTKTLIINADDYGRSPGVSAGIREAHLSGVVTTTTVMTNLPGAIEEVGRARDECPTLGLGVHLNLSTGPPCAPAEEVQSLLDSKDRFLDRDTILAAPDRVETVQVEMEFRAQIEAFLSTGASLDHLDSHNHIVALNLELWEIYIMLAEEYGCGVRPSFPSDVPGELLIAIYPPNALTFASQGAMDRLNSSEVCYPDHFLASFFGPGATLDNLLYRINNLEPGVSELMCHPGQVDDTLRTESGYVREREEELSILTHHSVLKAVEQSNIRLATYRDAWNPQARNS

Secondary structure (DSSP, 8-state):
--EEEEE-TTTTTTTGGGGHHHHHHHHHHTT--EEEEE-SSGGGHHHHHHHHHHTT-SSEEEEESHHHHHHHHHHHHHH-SSS---PEEEEE-SSS-HHHHHTT---SHHHHHHHHHTT-------EEETTEEESSEEEEEHHHHHHHHHHH--S--SHHHHHHHHHHHHHH---EEEEEEETTEEEEEEESEEEEESSSEETTTEESSTT--TTSS-EEEEEE--SSHHHHHHHHHHHTTTGGGGSTTEEEEEE------EEEEEEEEEETS-HHHHHHHHHHHHSSS--EEEE-TTSTTHHHHHHHHHHH-TTSEEEEEE-SSSS--SS-TTT-GGGB-TTS-BPPHHHHHH-GGGS-HHHHHHHHHHHHHHHHTTTPPEEEEEEGGGGGGSSHHHHHHHHHHHHHHT-EE--SS-SSS-HHHHTTTS-HHHHHHHHTTHHHHHHTSS----SEEE--SSGGG--HHHHHHHHHTPPSEEEEEEE------HHHHHH-S--HHHHHHHHHHT-HHHHHHHHHTTEEE--HHHHH-TTTT--